Protein AF-0000000079768732 (afdb_homodimer)

Organism: Taenia asiatica (NCBI:txid60517)

Secondary structure (DSSP, 8-state):
--------------------TTTT-HHHHHHHHHHSPPTTT-HHHHSTT-TTSSS---SS--EE-TT--S-HHHHHHHHHHHHHHHHHTTTT-SS--SSS---EEEEEEES----SSGGGGSHHHHHHHHHHHHHHHHHHS----SSS-GGGEEEEEEETTTTEEEEEE-GGGTTTS-HHHHHHHHHHHHHHHHH-HHHHHHHHHHHHHHHHH-----S----/--------------------TTTTSHHHHHHHHHHSPPTTT-HHHHSTTGGGSSS---SS--EE-TT--S-HHHHHHHHHHHHHHHHHTTTT-SS--SSS---EEEEEEES----SSGGGGSHHHHHHHHHHHHHHHHHHS----SSS-GGGEEEEEEETTTTEEEEEE-GGGTTTS-HHHHHHHHHHHHHHHHH-HHHHHHHHHHHHHHHHH-----S----

Solvent-accessible surface area (backbone atoms only — not comparable to full-atom values): 25422 Å² total; per-residue (Å²): 134,84,76,74,77,76,75,77,75,76,72,73,71,75,70,70,64,75,79,70,85,66,71,74,27,33,67,38,33,62,49,51,58,75,65,50,62,37,48,72,84,32,49,66,50,18,40,53,86,57,66,71,49,91,66,75,77,64,92,75,62,40,61,29,33,56,69,59,86,55,53,72,67,57,46,52,50,51,34,50,51,44,52,48,47,43,61,51,41,54,57,85,50,88,59,70,40,55,89,40,42,37,49,34,62,34,38,42,48,41,60,56,78,47,58,39,46,77,86,49,66,40,73,71,43,46,52,52,52,43,47,46,45,43,28,35,48,59,62,70,36,62,68,81,38,80,61,78,35,60,24,27,33,32,40,38,31,37,25,60,76,70,70,47,77,40,75,49,62,22,51,30,36,36,75,67,47,30,70,68,55,49,51,51,49,52,59,66,25,48,66,40,40,72,79,28,68,66,52,14,48,53,51,44,51,53,52,48,52,53,51,67,62,47,77,71,59,65,85,79,60,81,127,136,83,79,76,80,76,74,76,74,77,74,74,75,74,71,71,65,74,80,68,84,63,72,73,26,33,66,37,32,60,49,50,56,76,62,50,62,36,48,73,85,31,49,66,51,20,41,51,87,56,68,71,50,91,67,77,76,64,93,74,62,40,61,29,32,56,70,58,87,56,53,73,68,55,48,52,51,52,35,50,51,43,52,47,46,44,63,51,41,53,57,86,49,89,61,72,42,56,89,40,40,35,49,34,61,33,38,42,48,39,61,56,78,49,58,38,46,78,83,51,65,40,73,71,44,46,52,52,53,43,46,47,47,42,29,33,48,59,62,71,37,62,66,82,40,81,44,86,40,60,24,27,32,32,42,39,32,38,25,62,75,70,69,47,77,39,75,50,64,24,52,30,35,36,74,68,47,30,69,70,55,50,50,51,50,52,60,67,26,49,67,39,41,73,81,26,68,67,52,16,49,53,50,44,54,53,52,49,52,53,51,68,63,47,79,71,59,67,85,80,60,81,128

Foldseek 3Di:
DPPPPPPPPPPPPPCVVVPDPQPPFAVPQVCCLVVQDQCQPRVCQQPDPPVPDPDDDDPHAQERHNPCQDDPVLRVVLRVLLVCLLCPQQVVPDADALLGHRAREHEYEAQARRHSDPVCLDPVNRQVSQVVSQVSSLPVNPDDHPRNDSQRYKYWYAHLVSLDIDIDHGDSPCQLPNPVNLVVLLVVLSVLCVVHPSRSSVSSSVVVSCSNRDSPGPPPPDD/DPPPPPPPPPPPPPCVVVPDPQPPFAVPQVCCLVPQDQCQPGVCQQPDPVVPPPDDDDPHAQERHNPCQDDPVLRVVLRVLLVCLLCPQQVVPDADALLGHRAREHEYEAQARRHSDPVCLDPVNRQVSQVVSQVSSLPVNPDDHPHNDSQRYKYWYAHLVSLDIDIDHGDSPCQLPNPVNLVVLLVVLSVLCVVHPSRSSVSSSVVVSCSNRDSPGPPPPDD

Radius of gyration: 27.42 Å; Cα contacts (8 Å, |Δi|>4): 647; chains: 2; bounding box: 111×58×62 Å

InterPro domains:
  IPR033438 Modulator of levamisole receptor-1 [PF17175] (32-162)

pLDDT: mean 80.17, std 21.56, range [19.81, 98.81]

Structure (mmCIF, N/CA/C/O backbone):
data_AF-0000000079768732-model_v1
#
loop_
_entity.id
_entity.type
_entity.pdbx_description
1 polymer 'Secreted protein'
#
loop_
_atom_site.group_PDB
_atom_site.id
_atom_site.type_symbol
_atom_site.label_atom_id
_atom_site.label_alt_id
_atom_site.label_comp_id
_atom_site.label_asym_id
_atom_site.label_entity_id
_atom_site.label_seq_id
_atom_site.pdbx_PDB_ins_code
_atom_site.Cartn_x
_atom_site.Cartn_y
_atom_site.Cartn_z
_atom_site.occupancy
_atom_site.B_iso_or_equiv
_atom_site.auth_seq_id
_atom_site.auth_comp_id
_atom_site.auth_asym_id
_atom_site.auth_atom_id
_atom_site.pdbx_PDB_model_num
ATOM 1 N N . MET A 1 1 ? 84.062 23.109 -5.609 1 27.59 1 MET A N 1
ATOM 2 C CA . MET A 1 1 ? 83.125 22.172 -6.184 1 27.59 1 MET A CA 1
ATOM 3 C C . MET A 1 1 ? 81.75 22.234 -5.453 1 27.59 1 MET A C 1
ATOM 5 O O . MET A 1 1 ? 81.688 21.938 -4.258 1 27.59 1 MET A O 1
ATOM 9 N N . LEU A 1 2 ? 81 23.203 -5.867 1 34.09 2 LEU A N 1
ATOM 10 C CA . LEU A 1 2 ? 79.688 23.641 -5.402 1 34.09 2 LEU A CA 1
ATOM 11 C C . LEU A 1 2 ? 78.625 22.531 -5.527 1 34.09 2 LEU A C 1
ATOM 13 O O . LEU A 1 2 ? 78.312 22.125 -6.641 1 34.09 2 LEU A O 1
ATOM 17 N N . VAL A 1 3 ? 78.75 21.516 -4.699 1 39.72 3 VAL A N 1
ATOM 18 C CA . VAL A 1 3 ? 77.812 20.406 -4.645 1 39.72 3 VAL A CA 1
ATOM 19 C C . VAL A 1 3 ? 76.438 20.953 -4.422 1 39.72 3 VAL A C 1
ATOM 21 O O . VAL A 1 3 ? 76.125 21.625 -3.418 1 39.72 3 VAL A O 1
ATOM 24 N N . SER A 1 4 ? 75.75 21.391 -5.52 1 36.56 4 SER A N 1
ATOM 25 C CA . SER A 1 4 ? 74.375 21.797 -5.539 1 36.56 4 SER A CA 1
ATOM 26 C C . SER A 1 4 ? 73.5 20.703 -4.953 1 36.56 4 SER A C 1
ATOM 28 O O . SER A 1 4 ? 73.5 19.562 -5.398 1 36.56 4 SER A O 1
ATOM 30 N N . VAL A 1 5 ? 73.25 20.766 -3.664 1 41.5 5 VAL A N 1
ATOM 31 C CA . VAL A 1 5 ? 72.25 19.969 -2.926 1 41.5 5 VAL A CA 1
ATOM 32 C C . VAL A 1 5 ? 70.875 20.125 -3.568 1 41.5 5 VAL A C 1
ATOM 34 O O . VAL A 1 5 ? 70.312 21.203 -3.564 1 41.5 5 VAL A O 1
ATOM 37 N N . LEU A 1 6 ? 70.688 19.484 -4.762 1 36.41 6 LEU A N 1
ATOM 38 C CA . LEU A 1 6 ? 69.375 19.422 -5.309 1 36.41 6 LEU A CA 1
ATOM 39 C C . LEU A 1 6 ? 68.375 18.844 -4.293 1 36.41 6 LEU A C 1
ATOM 41 O O . LEU A 1 6 ? 68.562 17.688 -3.873 1 36.41 6 LEU A O 1
ATOM 45 N N . SER A 1 7 ? 67.875 19.688 -3.438 1 36.31 7 SER A N 1
ATOM 46 C CA . SER A 1 7 ? 66.75 19.359 -2.539 1 36.31 7 SER A CA 1
ATOM 47 C C . SER A 1 7 ? 65.562 18.797 -3.309 1 36.31 7 SER A C 1
ATOM 49 O O . SER A 1 7 ? 65 19.469 -4.184 1 36.31 7 SER A O 1
ATOM 51 N N . LEU A 1 8 ? 65.688 17.453 -3.613 1 35.22 8 LEU A N 1
ATOM 52 C CA . LEU A 1 8 ? 64.5 16.766 -4.113 1 35.22 8 LEU A CA 1
ATOM 53 C C . LEU A 1 8 ? 63.281 17.016 -3.197 1 35.22 8 LEU A C 1
ATOM 55 O O . LEU A 1 8 ? 63.312 16.609 -2.033 1 35.22 8 LEU A O 1
ATOM 59 N N . LEU A 1 9 ? 62.625 18.188 -3.371 1 35.06 9 LEU A N 1
ATOM 60 C CA . LEU A 1 9 ? 61.312 18.391 -2.781 1 35.06 9 LEU A CA 1
ATOM 61 C C . LEU A 1 9 ? 60.375 17.25 -3.123 1 35.06 9 LEU A C 1
ATOM 63 O O . LEU A 1 9 ? 60.031 17.047 -4.289 1 35.06 9 LEU A O 1
ATOM 67 N N . LEU A 1 10 ? 60.562 16.094 -2.436 1 34.38 10 LEU A N 1
ATOM 68 C CA . LEU A 1 10 ? 59.531 15.078 -2.506 1 34.38 10 LEU A CA 1
ATOM 69 C C . LEU A 1 10 ? 58.188 15.656 -2.113 1 34.38 10 LEU A C 1
ATOM 71 O O . LEU A 1 10 ? 57.969 16 -0.948 1 34.38 10 LEU A O 1
ATOM 75 N N . ALA A 1 11 ? 57.594 16.484 -3.027 1 34.53 11 ALA A N 1
ATOM 76 C CA . ALA A 1 11 ? 56.156 16.781 -2.863 1 34.53 11 ALA A CA 1
ATOM 77 C C . ALA A 1 11 ? 55.344 15.516 -2.646 1 34.53 11 ALA A C 1
ATOM 79 O O . ALA A 1 11 ? 55.312 14.641 -3.512 1 34.53 11 ALA A O 1
ATOM 80 N N . SER A 1 12 ? 55.344 15.07 -1.384 1 37.91 12 SER A N 1
ATOM 81 C CA . SER A 1 12 ? 54.344 14.078 -1.029 1 37.91 12 SER A CA 1
ATOM 82 C C . SER A 1 12 ? 52.969 14.492 -1.544 1 37.91 12 SER A C 1
ATOM 84 O O . SER A 1 12 ? 52.375 15.477 -1.079 1 37.91 12 SER A O 1
ATOM 86 N N . ALA A 1 13 ? 52.75 14.312 -2.859 1 34.97 13 ALA A N 1
ATOM 87 C CA . ALA A 1 13 ? 51.344 14.383 -3.314 1 34.97 13 ALA A CA 1
ATOM 88 C C . ALA A 1 13 ? 50.438 13.586 -2.396 1 34.97 13 ALA A C 1
ATOM 90 O O . ALA A 1 13 ? 50.5 12.359 -2.354 1 34.97 13 ALA A O 1
ATOM 91 N N . CYS A 1 14 ? 50.156 14.188 -1.183 1 36.28 14 CYS A N 1
ATOM 92 C CA . CYS A 1 14 ? 48.969 13.734 -0.464 1 36.28 14 CYS A CA 1
ATOM 93 C C . CYS A 1 14 ? 47.781 13.516 -1.419 1 36.28 14 CYS A C 1
ATOM 95 O O . CYS A 1 14 ? 47.219 14.477 -1.941 1 36.28 14 CYS A O 1
ATOM 97 N N . LEU A 1 15 ? 48 12.523 -2.314 1 33.84 15 LEU A N 1
ATOM 98 C CA . LEU A 1 15 ? 46.781 12.07 -2.951 1 33.84 15 LEU A CA 1
ATOM 99 C C . LEU A 1 15 ? 45.656 11.875 -1.919 1 33.84 15 LEU A C 1
ATOM 101 O O . LEU A 1 15 ? 45.625 10.859 -1.221 1 33.84 15 LEU A O 1
ATOM 105 N N . LEU A 1 16 ? 45.25 12.977 -1.188 1 37.41 16 LEU A N 1
ATOM 106 C CA . LEU A 1 16 ? 43.906 12.922 -0.635 1 37.41 16 LEU A CA 1
ATOM 107 C C . LEU A 1 16 ? 42.938 12.297 -1.632 1 37.41 16 LEU A C 1
ATOM 109 O O . LEU A 1 16 ? 42.594 12.914 -2.645 1 37.41 16 LEU A O 1
ATOM 113 N N . THR A 1 17 ? 43.188 11.016 -1.91 1 37.94 17 THR A N 1
ATOM 114 C CA . THR A 1 17 ? 42.062 10.367 -2.559 1 37.94 17 THR A CA 1
ATOM 115 C C . THR A 1 17 ? 40.75 10.711 -1.828 1 37.94 17 THR A C 1
ATOM 117 O O . THR A 1 17 ? 40.625 10.469 -0.625 1 37.94 17 THR A O 1
ATOM 120 N N . PRO A 1 18 ? 40.125 11.82 -2.205 1 34.75 18 PRO A N 1
ATOM 121 C CA . PRO A 1 18 ? 38.75 11.945 -1.689 1 34.75 18 PRO A CA 1
ATOM 122 C C . PRO A 1 18 ? 38 10.617 -1.688 1 34.75 18 PRO A C 1
ATOM 124 O O . PRO A 1 18 ? 37.75 10.031 -2.75 1 34.75 18 PRO A O 1
ATOM 127 N N . VAL A 1 19 ? 38.344 9.578 -0.921 1 37.03 19 VAL A N 1
ATOM 128 C CA . VAL A 1 19 ? 37.406 8.508 -0.573 1 37.03 19 VAL A CA 1
ATOM 129 C C . VAL A 1 19 ? 36 9.055 -0.546 1 37.03 19 VAL A C 1
ATOM 131 O O . VAL A 1 19 ? 35.688 9.938 0.256 1 37.03 19 VAL A O 1
ATOM 134 N N . SER A 1 20 ? 35.312 9.164 -1.633 1 32.78 20 SER A N 1
ATOM 135 C CA . SER A 1 20 ? 34.031 9.648 -2.113 1 32.78 20 SER A CA 1
ATOM 136 C C . SER A 1 20 ? 32.875 9.227 -1.18 1 32.78 20 SER A C 1
ATOM 138 O O . SER A 1 20 ? 32.812 8.062 -0.786 1 32.78 20 SER A O 1
ATOM 140 N N . GLU A 1 21 ? 32.219 10.031 -0.361 1 32.09 21 GLU A N 1
ATOM 141 C CA . GLU A 1 21 ? 30.938 10.133 0.347 1 32.09 21 GLU A CA 1
ATOM 142 C C . GLU A 1 21 ? 29.812 9.477 -0.447 1 32.09 21 GLU A C 1
ATOM 144 O O . GLU A 1 21 ? 28.656 9.531 -0.045 1 32.09 21 GLU A O 1
ATOM 149 N N . ALA A 1 22 ? 30.047 9.047 -1.687 1 29.91 22 ALA A N 1
ATOM 150 C CA . ALA A 1 22 ? 28.984 8.609 -2.588 1 29.91 22 ALA A CA 1
ATOM 151 C C . ALA A 1 22 ? 28.297 7.348 -2.064 1 29.91 22 ALA A C 1
ATOM 153 O O . ALA A 1 22 ? 27.25 6.953 -2.564 1 29.91 22 ALA A O 1
ATOM 154 N N . TYR A 1 23 ? 28.984 6.402 -1.414 1 30.8 23 TYR A N 1
ATOM 155 C CA . TYR A 1 23 ? 28.594 5 -1.301 1 30.8 23 TYR A CA 1
ATOM 156 C C . TYR A 1 23 ? 27.266 4.855 -0.566 1 30.8 23 TYR A C 1
ATOM 158 O O . TYR A 1 23 ? 26.562 3.867 -0.75 1 30.8 23 TYR A O 1
ATOM 166 N N . GLN A 1 24 ? 27 5.551 0.597 1 35.59 24 GLN A N 1
ATOM 167 C CA . GLN A 1 24 ? 26.219 5.023 1.715 1 35.59 24 GLN A CA 1
ATOM 168 C C . GLN A 1 24 ? 24.719 5.168 1.46 1 35.59 24 GLN A C 1
ATOM 170 O O . GLN A 1 24 ? 23.906 4.938 2.357 1 35.59 24 GLN A O 1
ATOM 175 N N . TYR A 1 25 ? 24.203 5.863 0.481 1 37.94 25 TYR A N 1
ATOM 176 C CA . TYR A 1 25 ? 22.891 6.453 0.729 1 37.94 25 TYR A CA 1
ATOM 177 C C . TYR A 1 25 ? 21.781 5.457 0.433 1 37.94 25 TYR A C 1
ATOM 179 O O . TYR A 1 25 ? 20.609 5.703 0.753 1 37.94 25 TYR A O 1
ATOM 187 N N . SER A 1 26 ? 21.875 4.516 -0.559 1 47.34 26 SER A N 1
ATOM 188 C CA . SER A 1 26 ? 20.625 4.023 -1.122 1 47.34 26 SER A CA 1
ATOM 189 C C . SER A 1 26 ? 19.844 3.209 -0.096 1 47.34 26 SER A C 1
ATOM 191 O O . SER A 1 26 ? 18.609 3.201 -0.114 1 47.34 26 SER A O 1
ATOM 193 N N . ASN A 1 27 ? 20.344 2.494 0.845 1 62.12 27 ASN A N 1
ATOM 194 C CA . ASN A 1 27 ? 19.703 1.772 1.937 1 62.12 27 ASN A CA 1
ATOM 195 C C . ASN A 1 27 ? 19 2.723 2.896 1 62.12 27 ASN A C 1
ATOM 197 O O . ASN A 1 27 ? 18.109 2.311 3.641 1 62.12 27 ASN A O 1
ATOM 201 N N . ASN A 1 28 ? 19.141 3.963 2.455 1 80.75 28 ASN A N 1
ATOM 202 C CA . ASN A 1 28 ? 18.672 4.953 3.412 1 80.75 28 ASN A CA 1
ATOM 203 C C . ASN A 1 28 ? 17.156 5.18 3.281 1 80.75 28 ASN A C 1
ATOM 205 O O . ASN A 1 28 ? 16.453 5.277 4.285 1 80.75 28 ASN A O 1
ATOM 209 N N . PHE A 1 29 ? 16.625 5.074 2.023 1 89 29 PHE A N 1
ATOM 210 C CA . PHE A 1 29 ? 15.211 5.34 1.836 1 89 29 PHE A CA 1
ATOM 211 C C . PHE A 1 29 ? 14.367 4.176 2.344 1 89 29 PHE A C 1
ATOM 213 O O . PHE A 1 29 ? 13.352 4.379 3.018 1 89 29 PHE A O 1
ATOM 220 N N . ILE A 1 30 ? 14.805 2.936 2.025 1 88.56 30 ILE A N 1
ATOM 221 C CA . ILE A 1 30 ? 14.07 1.759 2.471 1 88.56 30 ILE A CA 1
ATOM 222 C C . ILE A 1 30 ? 14.031 1.72 3.996 1 88.56 30 ILE A C 1
ATOM 224 O O . ILE A 1 30 ? 12.992 1.43 4.594 1 88.56 30 ILE A O 1
ATOM 228 N N . ASN A 1 31 ? 15.188 2.004 4.562 1 89.38 31 ASN A N 1
ATOM 229 C CA . ASN A 1 31 ? 15.234 2.072 6.02 1 89.38 31 ASN A CA 1
ATOM 230 C C . ASN A 1 31 ? 14.312 3.162 6.562 1 89.38 31 ASN A C 1
ATOM 232 O O . ASN A 1 31 ? 13.617 2.955 7.555 1 89.38 31 ASN A O 1
ATOM 236 N N . GLN A 1 32 ? 14.305 4.367 5.898 1 93.94 32 GLN A N 1
ATOM 237 C CA . GLN A 1 32 ? 13.422 5.457 6.309 1 93.94 32 GLN A CA 1
ATOM 238 C C . GLN A 1 32 ? 11.961 5.02 6.293 1 93.94 32 GLN A C 1
ATOM 240 O O . GLN A 1 32 ? 11.227 5.266 7.254 1 93.94 32 GLN A O 1
ATOM 245 N N . VAL A 1 33 ? 11.539 4.352 5.219 1 95.19 33 VAL A N 1
ATOM 246 C CA . VAL A 1 33 ? 10.148 3.949 5.02 1 95.19 33 VAL A CA 1
ATOM 247 C C . VAL A 1 33 ? 9.766 2.891 6.051 1 95.19 33 VAL A C 1
ATOM 249 O O . VAL A 1 33 ? 8.727 3.006 6.711 1 95.19 33 VAL A O 1
ATOM 252 N N . THR A 1 34 ? 10.625 1.883 6.301 1 93.44 34 THR A N 1
ATOM 253 C CA . THR A 1 34 ? 10.242 0.722 7.098 1 93.44 34 THR A CA 1
ATOM 254 C C . THR A 1 34 ? 10.398 1.01 8.586 1 93.44 34 THR A C 1
ATOM 256 O O . THR A 1 34 ? 9.867 0.285 9.43 1 93.44 34 THR A O 1
ATOM 259 N N . THR A 1 35 ? 11.164 2.113 8.922 1 94.56 35 THR A N 1
ATOM 260 C CA . THR A 1 35 ? 11.336 2.428 10.336 1 94.56 35 THR A CA 1
ATOM 261 C C . THR A 1 35 ? 10.492 3.637 10.727 1 94.56 35 THR A C 1
ATOM 263 O O . THR A 1 35 ? 10.508 4.062 11.883 1 94.56 35 THR A O 1
ATOM 266 N N . TYR A 1 36 ? 9.766 4.219 9.766 1 97.12 36 TYR A N 1
ATOM 267 C CA . TYR A 1 36 ? 8.836 5.285 10.125 1 97.12 36 TYR A CA 1
ATOM 268 C C . TYR A 1 36 ? 7.832 4.805 11.172 1 97.12 36 TYR A C 1
ATOM 270 O O . TYR A 1 36 ? 7.316 3.689 11.07 1 97.12 36 TYR A O 1
ATOM 278 N N . PRO A 1 37 ? 7.531 5.648 12.172 1 97.12 37 PRO A N 1
ATOM 279 C CA . PRO A 1 37 ? 6.684 5.16 13.258 1 97.12 37 PRO A CA 1
ATOM 280 C C . PRO A 1 37 ? 5.273 4.805 12.797 1 97.12 37 PRO A C 1
ATOM 282 O O . PRO A 1 37 ? 4.699 5.504 11.961 1 97.12 37 PRO A O 1
ATOM 285 N N . ASN A 1 38 ? 4.816 3.625 13.25 1 96.12 38 ASN A N 1
ATOM 286 C CA . ASN A 1 38 ? 3.406 3.285 13.078 1 96.12 38 ASN A CA 1
ATOM 287 C C . ASN A 1 38 ? 2.518 4.074 14.039 1 96.12 38 ASN A C 1
ATOM 289 O O . ASN A 1 38 ? 2.658 3.961 15.258 1 96.12 38 ASN A O 1
ATOM 293 N N . ILE A 1 39 ? 1.64 4.832 13.547 1 96.12 39 ILE A N 1
ATOM 294 C CA . ILE A 1 39 ? 0.859 5.801 14.305 1 96.12 39 ILE A CA 1
ATOM 295 C C . ILE A 1 39 ? -0.068 5.066 15.273 1 96.12 39 ILE A C 1
ATOM 297 O O . ILE A 1 39 ? -0.539 5.648 16.25 1 96.12 39 ILE A O 1
ATOM 301 N N . VAL A 1 40 ? -0.373 3.77 15.023 1 93.88 40 VAL A N 1
ATOM 302 C CA . VAL A 1 40 ? -1.281 2.984 15.852 1 93.88 40 VAL A CA 1
ATOM 303 C C . VAL A 1 40 ? -0.495 2.277 16.953 1 93.88 40 VAL A C 1
ATOM 305 O O . VAL A 1 40 ? -0.879 2.32 18.125 1 93.88 40 VAL A O 1
ATOM 308 N N . THR A 1 41 ? 0.702 1.771 16.672 1 93.81 41 THR A N 1
ATOM 309 C CA . THR A 1 41 ? 1.391 0.899 17.625 1 93.81 41 THR A CA 1
ATOM 310 C C . THR A 1 41 ? 2.576 1.62 18.25 1 93.81 41 THR A C 1
ATOM 312 O O . THR A 1 41 ? 3.09 1.189 19.297 1 93.81 41 THR A O 1
ATOM 315 N N . ALA A 1 42 ? 3.047 2.678 17.656 1 94 42 ALA A N 1
ATOM 316 C CA . ALA A 1 42 ? 4.215 3.402 18.156 1 94 42 ALA A CA 1
ATOM 317 C C . ALA A 1 42 ? 3.932 4.898 18.25 1 94 42 ALA A C 1
ATOM 319 O O . ALA A 1 42 ? 4.711 5.719 17.766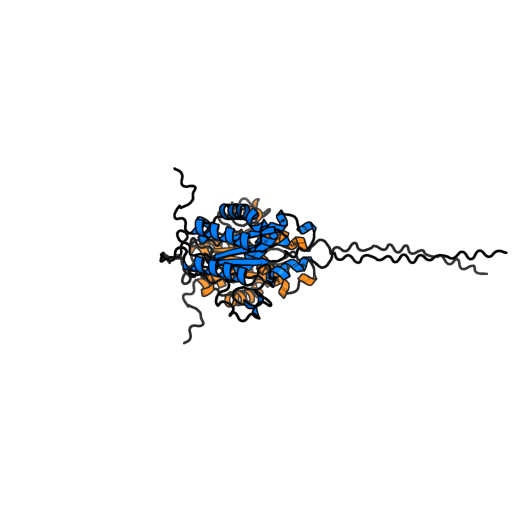 1 94 42 ALA A O 1
ATOM 320 N N . LYS A 1 43 ? 2.879 5.281 18.922 1 91.12 43 LYS A N 1
ATOM 321 C CA . LYS A 1 43 ? 2.408 6.656 19.031 1 91.12 43 LYS A CA 1
ATOM 322 C C . LYS A 1 43 ? 3.479 7.555 19.656 1 91.12 43 LYS A C 1
ATOM 324 O O . LYS A 1 43 ? 3.639 8.711 19.25 1 91.12 43 LYS A O 1
ATOM 329 N N . ASN A 1 44 ? 4.199 7.012 20.547 1 90.38 44 ASN A N 1
ATOM 330 C CA . ASN A 1 44 ? 5.199 7.801 21.266 1 90.38 44 ASN A CA 1
ATOM 331 C C . ASN A 1 44 ? 6.316 8.266 20.328 1 90.38 44 ASN A C 1
ATOM 333 O O . ASN A 1 44 ? 6.941 9.297 20.562 1 90.38 44 ASN A O 1
ATOM 337 N N . ARG A 1 45 ? 6.543 7.5 19.297 1 93.88 45 ARG A N 1
ATOM 338 C CA . ARG A 1 45 ? 7.598 7.848 18.344 1 93.88 45 ARG A CA 1
ATOM 339 C C . ARG A 1 45 ? 7.113 8.883 17.344 1 93.88 45 ARG A C 1
ATOM 341 O O . ARG A 1 45 ? 7.914 9.484 16.609 1 93.88 45 ARG A O 1
ATOM 348 N N . CYS A 1 46 ? 5.824 9.055 17.234 1 94.88 46 CYS A N 1
ATOM 349 C CA . CYS A 1 46 ? 5.246 10.039 16.328 1 94.88 46 CYS A CA 1
ATOM 350 C C . CYS A 1 46 ? 5.352 11.445 16.906 1 94.88 46 CYS A C 1
ATOM 352 O O . CYS A 1 46 ? 5.238 12.43 16.188 1 94.88 46 CYS A O 1
ATOM 354 N N . LEU A 1 47 ? 5.559 11.555 18.125 1 88.06 47 LEU A N 1
ATOM 355 C CA . LEU A 1 47 ? 5.738 12.805 18.859 1 88.06 47 LEU A CA 1
ATOM 356 C C . LEU A 1 47 ? 6.945 12.719 19.797 1 88.06 47 LEU A C 1
ATOM 358 O O . LEU A 1 47 ? 6.809 12.859 21.016 1 88.06 47 LEU A O 1
ATOM 362 N N . PRO A 1 48 ? 8.141 12.484 19.062 1 75.62 48 PRO A N 1
ATOM 363 C CA . PRO A 1 48 ? 9.273 12.312 19.969 1 75.62 48 PRO A CA 1
ATOM 364 C C . PRO A 1 48 ? 9.562 13.57 20.781 1 75.62 48 PRO A C 1
ATOM 366 O O . PRO A 1 48 ? 9.438 14.688 20.281 1 75.62 48 PRO A O 1
ATOM 369 N N . GLY A 1 49 ? 10.078 13.414 22.078 1 71.38 49 GLY A N 1
ATOM 370 C CA . GLY A 1 49 ? 10.508 14.508 22.953 1 71.38 49 GLY A CA 1
ATOM 371 C C . GLY A 1 49 ? 9.352 15.344 23.469 1 71.38 49 GLY A C 1
ATOM 372 O O . GLY A 1 49 ? 9.547 16.219 24.312 1 71.38 49 GLY A O 1
ATOM 373 N N . ARG A 1 50 ? 8.25 15.312 22.734 1 66.5 50 ARG A N 1
ATOM 374 C CA . ARG A 1 50 ? 7.117 16.125 23.156 1 66.5 50 ARG A CA 1
ATOM 375 C C . ARG A 1 50 ? 6.363 15.477 24.297 1 66.5 50 ARG A C 1
ATOM 377 O O . ARG A 1 50 ? 5.406 16.047 24.828 1 66.5 50 ARG A O 1
ATOM 384 N N . SER A 1 51 ? 6.703 14.133 24.531 1 57.78 51 SER A N 1
ATOM 385 C CA . SER A 1 51 ? 6.012 13.461 25.625 1 57.78 51 SER A CA 1
ATOM 386 C C . SER A 1 51 ? 6.246 14.18 26.953 1 57.78 51 SER A C 1
ATOM 388 O O . SER A 1 51 ? 5.543 13.93 27.938 1 57.78 51 SER A O 1
ATOM 390 N N . GLY A 1 52 ? 7.309 14.891 27.031 1 48.62 52 GLY A N 1
ATOM 391 C CA . GLY A 1 52 ? 7.508 15.508 28.344 1 48.62 52 GLY A CA 1
ATOM 392 C C . GLY A 1 52 ? 6.402 16.484 28.719 1 48.62 52 GLY A C 1
ATOM 393 O O . GLY A 1 52 ? 6.426 17.062 29.797 1 48.62 52 GLY A O 1
ATOM 394 N N . GLY A 1 53 ? 5.926 17.219 27.797 1 48.06 53 GLY A N 1
ATOM 395 C CA . GLY A 1 53 ? 4.965 18.125 28.406 1 48.06 53 GLY A CA 1
ATOM 396 C C . GLY A 1 53 ? 3.791 17.406 29.047 1 48.06 53 GLY A C 1
ATOM 397 O O . GLY A 1 53 ? 3.58 16.219 28.797 1 48.06 53 GLY A O 1
ATOM 398 N N . SER A 1 54 ? 3.377 17.844 30.188 1 47.94 54 SER A N 1
ATOM 399 C CA . SER A 1 54 ? 2.311 17.406 31.078 1 47.94 54 SER A CA 1
ATOM 400 C C . SER A 1 54 ? 1.149 16.797 30.297 1 47.94 54 SER A C 1
ATOM 402 O O . SER A 1 54 ? 0.221 16.25 30.891 1 47.94 54 SER A O 1
ATOM 404 N N . GLY A 1 55 ? 0.979 17 28.984 1 54.06 55 GLY A N 1
ATOM 405 C CA . GLY A 1 55 ? -0.341 16.688 28.453 1 54.06 55 GLY A CA 1
ATOM 406 C C . GLY A 1 55 ? -0.422 15.297 27.844 1 54.06 55 GLY A C 1
ATOM 407 O O . GLY A 1 55 ? 0.597 14.727 27.453 1 54.06 55 GLY A O 1
ATOM 408 N N . ALA A 1 56 ? -1.282 14.422 28.328 1 59.84 56 ALA A N 1
ATOM 409 C CA . ALA A 1 56 ? -1.68 13.062 27.969 1 59.84 56 ALA A CA 1
ATOM 410 C C . ALA A 1 56 ? -1.771 12.883 26.469 1 59.84 56 ALA A C 1
ATOM 412 O O . ALA A 1 56 ? -2.277 13.758 25.75 1 59.84 56 ALA A O 1
ATOM 413 N N . THR A 1 57 ? -0.803 12.109 25.859 1 71.19 57 THR A N 1
ATOM 414 C CA . THR A 1 57 ? -0.998 11.695 24.469 1 71.19 57 THR A CA 1
ATOM 415 C C . THR A 1 57 ? -2.447 11.281 24.234 1 71.19 57 THR A C 1
ATOM 417 O O . THR A 1 57 ? -3.018 10.516 25 1 71.19 57 THR A O 1
ATOM 420 N N . PRO A 1 58 ? -2.975 11.977 23.25 1 80.62 58 PRO A N 1
ATOM 421 C CA . PRO A 1 58 ? -4.359 11.586 22.969 1 80.62 58 PRO A CA 1
ATOM 422 C C . PRO A 1 58 ? -4.504 10.086 22.719 1 80.62 58 PRO A C 1
ATOM 424 O O . PRO A 1 58 ? -3.539 9.43 22.312 1 80.62 58 PRO A O 1
ATOM 427 N N . GLN A 1 59 ? -5.66 9.641 23.094 1 82 59 GLN A N 1
ATOM 428 C CA . GLN A 1 59 ? -5.953 8.227 22.891 1 82 59 GLN A CA 1
ATOM 429 C C . GLN A 1 59 ? -5.797 7.836 21.422 1 82 59 GLN A C 1
ATOM 431 O O . GLN A 1 59 ? -5.258 6.773 21.109 1 82 59 GLN A O 1
ATOM 436 N N . THR A 1 60 ? -6.262 8.719 20.516 1 92.12 60 THR A N 1
ATOM 437 C CA . THR A 1 60 ? -6.133 8.477 19.094 1 92.12 60 THR A CA 1
ATOM 438 C C . THR A 1 60 ? -5.305 9.57 18.422 1 92.12 60 THR A C 1
ATOM 440 O O . THR A 1 60 ? -5.629 10.758 18.531 1 92.12 60 THR A O 1
ATOM 443 N N . LEU A 1 61 ? -4.246 9.148 17.875 1 94.88 61 LEU A N 1
ATOM 444 C CA . LEU A 1 61 ? -3.371 10.062 17.156 1 94.88 61 LEU A CA 1
ATOM 445 C C . LEU A 1 61 ? -3.498 9.852 15.648 1 94.88 61 LEU A C 1
ATOM 447 O O . LEU A 1 61 ? -3.471 8.719 15.172 1 94.88 61 LEU A O 1
ATOM 451 N N . LEU A 1 62 ? -3.727 10.977 14.953 1 97.62 62 LEU A N 1
ATOM 452 C CA . LEU A 1 62 ? -3.906 10.891 13.508 1 97.62 62 LEU A CA 1
ATOM 453 C C . LEU A 1 62 ? -2.879 11.75 12.781 1 97.62 62 LEU A C 1
ATOM 455 O O . LEU A 1 62 ? -2.93 11.883 11.555 1 97.62 62 LEU A O 1
ATOM 459 N N . VAL A 1 63 ? -1.957 12.367 13.516 1 97.88 63 VAL A N 1
ATOM 460 C CA . VAL A 1 63 ? -0.831 13.094 12.938 1 97.88 63 VAL A CA 1
ATOM 461 C C . VAL A 1 63 ? 0.48 12.531 13.484 1 97.88 63 VAL A C 1
ATOM 463 O O . VAL A 1 63 ? 0.707 12.523 14.695 1 97.88 63 VAL A O 1
ATOM 466 N N . CYS A 1 64 ? 1.285 11.992 12.641 1 97.88 64 CYS A N 1
ATOM 467 C CA . CYS A 1 64 ? 2.607 11.5 13.016 1 97.88 64 CYS A CA 1
ATOM 468 C C . CYS A 1 64 ? 3.699 12.445 12.523 1 97.88 64 CYS A C 1
ATOM 470 O O . CYS A 1 64 ? 3.859 12.633 11.312 1 97.88 64 CYS A O 1
ATOM 472 N N . ASP A 1 65 ? 4.438 13.023 13.43 1 97.19 65 ASP A N 1
ATOM 473 C CA . ASP A 1 65 ? 5.449 14.031 13.133 1 97.19 65 ASP A CA 1
ATOM 474 C C . ASP A 1 65 ? 6.734 13.773 13.922 1 97.19 65 ASP A C 1
ATOM 476 O O . ASP A 1 65 ? 7.094 14.555 14.797 1 97.19 65 ASP A O 1
ATOM 480 N N . PRO A 1 66 ? 7.543 12.742 13.531 1 96.56 66 PRO A N 1
ATOM 481 C CA . PRO A 1 66 ? 8.734 12.383 14.297 1 96.56 66 PRO A CA 1
ATOM 482 C C . PRO A 1 66 ? 9.836 13.438 14.203 1 96.56 66 PRO A C 1
ATOM 484 O O . PRO A 1 66 ? 10.766 13.438 15.016 1 96.56 66 PRO A O 1
ATOM 487 N N . HIS A 1 67 ? 9.781 14.352 13.25 1 95.75 67 HIS A N 1
ATOM 488 C CA . HIS A 1 67 ? 10.852 15.328 13.047 1 95.75 67 HIS A CA 1
ATOM 489 C C . HIS A 1 67 ? 10.461 16.688 13.602 1 95.75 67 HIS A C 1
ATOM 491 O O . HIS A 1 67 ? 11.164 17.688 13.375 1 95.75 67 HIS A O 1
ATOM 497 N N . GLU A 1 68 ? 9.281 16.797 14.211 1 94.44 68 GLU A N 1
ATOM 498 C CA . GLU A 1 68 ? 8.828 17.969 14.938 1 94.44 68 GLU A CA 1
ATOM 499 C C . GLU A 1 68 ? 8.75 19.188 14.016 1 94.44 68 GLU A C 1
ATOM 501 O O . GLU A 1 68 ? 9.258 20.266 14.352 1 94.44 68 GLU A O 1
ATOM 506 N N . LEU A 1 69 ? 8.188 19 12.883 1 97.12 69 LEU A N 1
ATOM 507 C CA . LEU A 1 69 ? 7.945 20.078 11.93 1 97.12 69 LEU A CA 1
ATOM 508 C C . LEU A 1 69 ? 6.855 21.016 12.43 1 97.12 69 LEU A C 1
ATOM 510 O O . LEU A 1 69 ? 6.77 22.172 11.992 1 97.12 69 LEU A O 1
ATOM 514 N N . LEU A 1 70 ? 5.977 20.562 13.32 1 96.88 70 LEU A N 1
ATOM 515 C CA . LEU A 1 70 ? 4.895 21.328 13.945 1 96.88 70 LEU A CA 1
ATOM 516 C C . LEU A 1 70 ? 5.172 21.547 15.43 1 96.88 70 LEU A C 1
ATOM 518 O O . LEU A 1 70 ? 5.816 20.719 16.078 1 96.88 70 LEU A O 1
ATOM 522 N N . SER A 1 71 ? 4.633 22.672 15.906 1 93.62 71 SER A N 1
ATOM 523 C CA . SER A 1 71 ? 4.574 22.812 17.359 1 93.62 71 SER A CA 1
ATOM 524 C C . SER A 1 71 ? 3.549 21.859 17.969 1 93.62 71 SER A C 1
ATOM 526 O O . SER A 1 71 ? 2.707 21.312 17.25 1 93.62 71 SER A O 1
ATOM 528 N N . VAL A 1 72 ? 3.646 21.641 19.281 1 91.12 72 VAL A N 1
ATOM 529 C CA . VAL A 1 72 ? 2.697 20.781 19.969 1 91.12 72 VAL A CA 1
ATOM 530 C C . VAL A 1 72 ? 1.275 21.297 19.766 1 91.12 72 VAL A C 1
ATOM 532 O O . VAL A 1 72 ? 0.364 20.516 19.469 1 91.12 72 VAL A O 1
ATOM 535 N N . ASP A 1 73 ? 1.081 22.625 19.859 1 93.5 73 ASP A N 1
ATOM 536 C CA . ASP A 1 73 ? -0.24 23.219 19.688 1 93.5 73 ASP A CA 1
ATOM 537 C C . ASP A 1 73 ? -0.771 23 18.281 1 93.5 73 ASP A C 1
ATOM 539 O O . ASP A 1 73 ? -1.952 22.703 18.078 1 93.5 73 ASP A O 1
ATOM 543 N N . GLN A 1 74 ? 0.094 23.219 17.297 1 96.06 74 GLN A N 1
ATOM 544 C CA . GLN A 1 74 ? -0.297 23.016 15.898 1 96.06 74 GLN A CA 1
ATOM 545 C C . GLN A 1 74 ? -0.715 21.562 15.656 1 96.06 74 GLN A C 1
ATOM 547 O O . GLN A 1 74 ? -1.741 21.297 15.023 1 96.06 74 GLN A O 1
ATOM 552 N N . LEU A 1 75 ? 0.062 20.641 16.156 1 95.69 75 LEU A N 1
ATOM 553 C CA . LEU A 1 75 ? -0.221 19.219 15.969 1 95.69 75 LEU A CA 1
ATOM 554 C C . LEU A 1 75 ? -1.542 18.844 16.625 1 95.69 75 LEU A C 1
ATOM 556 O O . LEU A 1 75 ? -2.361 18.141 16.031 1 95.69 75 LEU A O 1
ATOM 560 N N . MET A 1 76 ? -1.774 19.281 17.844 1 93.75 76 MET A N 1
ATOM 561 C CA . MET A 1 76 ? -3.002 18.953 18.562 1 93.75 76 MET A CA 1
ATOM 562 C C . MET A 1 76 ? -4.215 19.594 17.875 1 93.75 76 MET A C 1
ATOM 564 O O . MET A 1 76 ? -5.301 19.016 17.875 1 93.75 76 MET A O 1
ATOM 568 N N . SER A 1 77 ? -3.994 20.7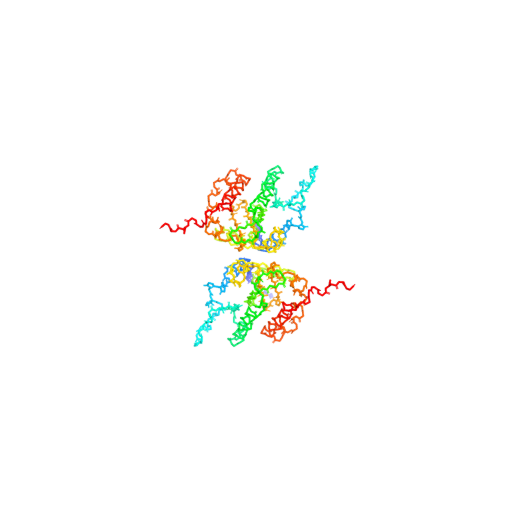81 17.344 1 96.38 77 SER A N 1
ATOM 569 C CA . SER A 1 77 ? -5.07 21.438 16.609 1 96.38 77 SER A CA 1
ATOM 570 C C . SER A 1 77 ? -5.473 20.609 15.383 1 96.38 77 SER A C 1
ATOM 572 O O . SER A 1 77 ? -6.66 20.375 15.156 1 96.38 77 SER A O 1
ATOM 574 N N . LEU A 1 78 ? -4.504 20.156 14.594 1 97.75 78 LEU A N 1
ATOM 575 C CA . LEU A 1 78 ? -4.777 19.312 13.438 1 97.75 78 LEU A CA 1
ATOM 576 C C . LEU A 1 78 ? -5.426 18 13.859 1 97.75 78 LEU A C 1
ATOM 578 O O . LEU A 1 78 ? -6.367 17.531 13.211 1 97.75 78 LEU A O 1
ATOM 582 N N . ASN A 1 79 ? -4.898 17.406 14.922 1 96.81 79 ASN A N 1
ATOM 583 C CA . ASN A 1 79 ? -5.457 16.141 15.406 1 96.81 79 ASN A CA 1
ATOM 584 C C . ASN A 1 79 ? -6.93 16.297 15.789 1 96.81 79 ASN A C 1
ATOM 586 O O . ASN A 1 79 ? -7.742 15.422 15.477 1 96.81 79 ASN A O 1
ATOM 590 N N . ARG A 1 80 ? -7.215 17.391 16.469 1 96.62 80 ARG A N 1
ATOM 591 C CA . ARG A 1 80 ? -8.602 17.656 16.844 1 96.62 80 ARG A CA 1
ATOM 592 C C . ARG A 1 80 ? -9.484 17.797 15.602 1 96.62 80 ARG A C 1
ATOM 594 O O . ARG A 1 80 ? -10.586 17.25 15.562 1 96.62 80 ARG A O 1
ATOM 601 N N . GLN A 1 81 ? -9.031 18.516 14.633 1 97.38 81 GLN A N 1
ATOM 602 C CA . GLN A 1 81 ? -9.789 18.656 13.398 1 97.38 81 GLN A CA 1
ATOM 603 C C . GLN A 1 81 ? -10.039 17.312 12.734 1 97.38 81 GLN A C 1
ATOM 605 O O . GLN A 1 81 ? -11.148 17.031 12.266 1 97.38 81 GLN A O 1
ATOM 610 N N . LEU A 1 82 ? -9.055 16.484 12.695 1 97.88 82 LEU A N 1
ATOM 611 C CA . LEU A 1 82 ? -9.164 15.172 12.086 1 97.88 82 LEU A CA 1
ATOM 612 C C . LEU A 1 82 ? -10.164 14.305 12.844 1 97.88 82 LEU A C 1
ATOM 614 O O . LEU A 1 82 ? -10.969 13.602 12.227 1 97.88 82 LEU A O 1
ATOM 618 N N . MET A 1 83 ? -10.117 14.406 14.156 1 96.25 83 MET A N 1
ATOM 619 C CA . MET A 1 83 ? -11.055 13.648 14.977 1 96.25 83 MET A CA 1
ATOM 620 C C . MET A 1 83 ? -12.484 14.141 14.766 1 96.25 83 MET A C 1
ATOM 622 O O . MET A 1 83 ? -13.422 13.344 14.727 1 96.25 83 MET A O 1
ATOM 626 N N . GLU A 1 84 ? -12.625 15.406 14.625 1 96 84 GLU A N 1
ATOM 627 C CA . GLU A 1 84 ? -13.945 15.977 14.352 1 96 84 GLU A CA 1
ATOM 628 C C . GLU A 1 84 ? -14.469 15.523 12.992 1 96 84 GLU A C 1
ATOM 630 O O . GLU A 1 84 ? -15.641 15.172 12.859 1 96 84 GLU A O 1
ATOM 635 N N . MET A 1 85 ? -13.641 15.578 12.016 1 95.38 85 MET A N 1
ATOM 636 C CA . MET A 1 85 ? -14.039 15.109 10.688 1 95.38 85 MET A CA 1
ATOM 637 C C . MET A 1 85 ? -14.461 13.648 10.734 1 95.38 85 MET A C 1
ATOM 639 O O . MET A 1 85 ? -15.477 13.273 10.148 1 95.38 85 MET A O 1
ATOM 643 N N . LYS A 1 86 ? -13.742 12.844 11.43 1 93.06 86 LYS A N 1
ATOM 644 C CA . LYS A 1 86 ? -14.055 11.422 11.578 1 93.06 86 LYS A CA 1
ATOM 645 C C . LYS A 1 86 ? -15.414 11.227 12.242 1 93.06 86 LYS A C 1
ATOM 647 O O . LYS A 1 86 ? -16.188 10.352 11.844 1 93.06 86 LYS A O 1
ATOM 652 N N . ALA A 1 87 ? -15.703 12.047 13.172 1 92.12 87 ALA A N 1
ATOM 653 C CA . ALA A 1 87 ? -16.938 11.922 13.953 1 92.12 87 ALA A CA 1
ATOM 654 C C . ALA A 1 87 ? -18.125 12.477 13.188 1 92.12 87 ALA A C 1
ATOM 656 O O . ALA A 1 87 ? -19.25 12 13.336 1 92.12 87 ALA A O 1
ATOM 657 N N . GLN A 1 88 ? -17.859 13.414 12.289 1 92.12 88 GLN A N 1
ATOM 658 C CA . GLN A 1 88 ? -18.984 14.195 11.766 1 92.12 88 GLN A CA 1
ATOM 659 C C . GLN A 1 88 ? -19.328 13.773 10.336 1 92.12 88 GLN A C 1
ATOM 661 O O . GLN A 1 88 ? -20.5 13.711 9.969 1 92.12 88 GLN A O 1
ATOM 666 N N . ILE A 1 89 ? -18.391 13.531 9.523 1 89.81 89 ILE A N 1
ATOM 667 C CA . ILE A 1 89 ? -18.656 13.281 8.109 1 89.81 89 ILE A CA 1
ATOM 668 C C . ILE A 1 89 ? -19.547 12.055 7.965 1 89.81 89 ILE A C 1
ATOM 670 O O . ILE A 1 89 ? -19.172 10.953 8.383 1 89.81 89 ILE A O 1
ATOM 674 N N . ASN A 1 90 ? -20.75 12.227 7.434 1 86.56 90 ASN A N 1
ATOM 675 C CA . ASN A 1 90 ? -21.75 11.219 7.105 1 86.56 90 ASN A CA 1
ATOM 676 C C . ASN A 1 90 ? -22.125 10.383 8.328 1 86.56 90 ASN A C 1
ATOM 678 O O . ASN A 1 90 ? -22.391 9.188 8.211 1 86.56 90 ASN A O 1
ATOM 682 N N . SER A 1 91 ? -22.078 10.945 9.508 1 84.88 91 SER A N 1
ATOM 683 C CA . SER A 1 91 ? -22.375 10.258 10.758 1 84.88 91 SER A CA 1
ATOM 684 C C . SER A 1 91 ? -23.859 9.898 10.867 1 84.88 91 SER A C 1
ATOM 686 O O . SER A 1 91 ? -24.234 9.016 11.641 1 84.88 91 SER A O 1
ATOM 688 N N . ASP A 1 92 ? -24.547 10.539 10.148 1 82.12 92 ASP A N 1
ATOM 689 C CA . ASP A 1 92 ? -25.984 10.336 10.203 1 82.12 92 ASP A CA 1
ATOM 690 C C . ASP A 1 92 ? -26.406 9.148 9.336 1 82.12 92 ASP A C 1
ATOM 692 O O . ASP A 1 92 ? -27.562 8.719 9.375 1 82.12 92 ASP A O 1
ATOM 696 N N . ARG A 1 93 ? -25.422 8.695 8.594 1 77.38 93 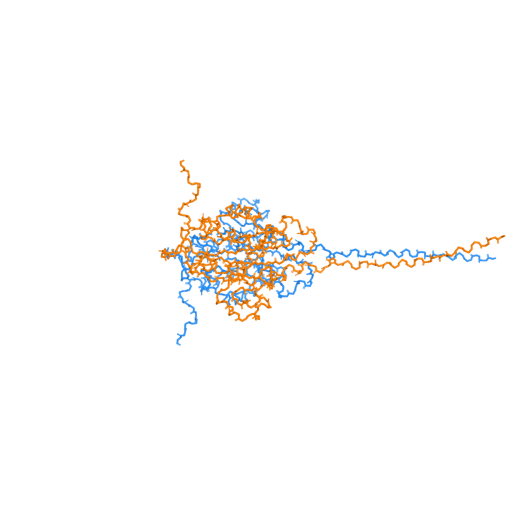ARG A N 1
ATOM 697 C CA . ARG A 1 93 ? -25.75 7.594 7.688 1 77.38 93 ARG A CA 1
ATOM 698 C C . ARG A 1 93 ? -25.453 6.246 8.336 1 77.38 93 ARG A C 1
ATOM 700 O O . ARG A 1 93 ? -24.531 6.125 9.148 1 77.38 93 ARG A O 1
ATOM 707 N N . GLY A 1 94 ? -26.281 5.352 8.289 1 65.38 94 GLY A N 1
ATOM 708 C CA . GLY A 1 94 ? -26.172 4.051 8.93 1 65.38 94 GLY A CA 1
ATOM 709 C C . GLY A 1 94 ? -25.109 3.17 8.305 1 65.38 94 GLY A C 1
ATOM 710 O O . GLY A 1 94 ? -24.531 2.301 8.969 1 65.38 94 GLY A O 1
ATOM 711 N N . LYS A 1 95 ? -24.969 3.279 7.027 1 66 95 LYS A N 1
ATOM 712 C CA . LYS A 1 95 ? -24.062 2.344 6.359 1 66 95 LYS A CA 1
ATOM 713 C C . LYS A 1 95 ? -22.891 3.076 5.727 1 66 95 LYS A C 1
ATOM 715 O O . LYS A 1 95 ? -23 4.238 5.332 1 66 95 LYS A O 1
ATOM 720 N N . CYS A 1 96 ? -21.672 2.439 5.824 1 71.06 96 CYS A N 1
ATOM 721 C CA . CYS A 1 96 ? -20.5 2.932 5.109 1 71.06 96 CYS A CA 1
ATOM 722 C C . CYS A 1 96 ? -20.484 2.42 3.674 1 71.06 96 CYS A C 1
ATOM 724 O O . CYS A 1 96 ? -20.5 1.209 3.443 1 71.06 96 CYS A O 1
ATOM 726 N N . ASP A 1 97 ? -20.719 3.254 2.74 1 71.31 97 ASP A N 1
ATOM 727 C CA . ASP A 1 97 ? -20.594 2.844 1.346 1 71.31 97 ASP A CA 1
ATOM 728 C C . ASP A 1 97 ? -19.969 3.955 0.5 1 71.31 97 ASP A C 1
ATOM 730 O O . ASP A 1 97 ? -19.531 4.977 1.031 1 71.31 97 ASP A O 1
ATOM 734 N N . ARG A 1 98 ? -19.812 3.762 -0.738 1 75.25 98 ARG A N 1
ATOM 735 C CA . ARG A 1 98 ? -19.141 4.66 -1.671 1 75.25 98 ARG A CA 1
ATOM 736 C C . ARG A 1 98 ? -19.875 5.988 -1.782 1 75.25 98 ARG A C 1
ATOM 738 O O . ARG A 1 98 ? -19.266 7.023 -2.061 1 75.25 98 ARG A O 1
ATOM 745 N N . SER A 1 99 ? -21.172 5.949 -1.503 1 76.31 99 SER A N 1
ATOM 746 C CA . SER A 1 99 ? -21.984 7.164 -1.61 1 76.31 99 SER A CA 1
ATOM 747 C C . SER A 1 99 ? -21.844 8.031 -0.359 1 76.31 99 SER A C 1
ATOM 749 O O . SER A 1 99 ? -21.922 9.258 -0.435 1 76.31 99 SER A O 1
ATOM 751 N N . TYR A 1 100 ? -21.672 7.352 0.783 1 80.56 100 TYR A N 1
ATOM 752 C CA . TYR A 1 100 ? -21.562 8.047 2.059 1 80.56 100 TYR A CA 1
ATOM 753 C C . TYR A 1 100 ? -20.375 7.516 2.865 1 80.56 100 TYR A C 1
ATOM 755 O O . TYR A 1 100 ? -20.562 6.945 3.943 1 80.56 100 TYR A O 1
ATOM 763 N N . PRO A 1 101 ? -19.203 7.867 2.324 1 83.38 101 PRO A N 1
ATOM 764 C CA . PRO A 1 101 ? -18.047 7.359 3.051 1 83.38 101 PRO A CA 1
ATOM 765 C C . PRO A 1 101 ? -17.844 8.055 4.395 1 83.38 101 PRO A C 1
ATOM 767 O O . PRO A 1 101 ? -18.266 9.195 4.574 1 83.38 101 PRO A O 1
ATOM 770 N N . ARG A 1 102 ? -17.266 7.324 5.367 1 88.38 102 ARG A N 1
ATOM 771 C CA . ARG A 1 102 ? -16.859 7.848 6.668 1 88.38 102 ARG A CA 1
ATOM 772 C C . ARG A 1 102 ? -15.352 7.75 6.852 1 88.38 102 ARG A C 1
ATOM 774 O O . ARG A 1 102 ? -14.859 6.836 7.512 1 88.38 102 ARG A O 1
ATOM 781 N N . PRO A 1 103 ? -14.703 8.742 6.355 1 91.31 103 PRO A N 1
ATOM 782 C CA . PRO A 1 103 ? -13.25 8.633 6.195 1 91.31 103 PRO A CA 1
ATOM 783 C C . PRO A 1 103 ? -12.5 8.797 7.516 1 91.31 103 PRO A C 1
ATOM 785 O O . PRO A 1 103 ? -12.914 9.578 8.375 1 91.31 103 PRO A O 1
ATOM 788 N N . THR A 1 104 ? -11.508 8.008 7.73 1 93.69 104 THR A N 1
ATOM 789 C CA . THR A 1 104 ? -10.43 8.266 8.688 1 93.69 104 THR A CA 1
ATOM 790 C C . THR A 1 104 ? -9.18 8.766 7.969 1 93.69 104 THR A C 1
ATOM 792 O O . THR A 1 104 ? -8.602 8.055 7.148 1 93.69 104 THR A O 1
ATOM 795 N N . ILE A 1 105 ? -8.773 10.008 8.219 1 96.88 105 ILE A N 1
ATOM 796 C CA . ILE A 1 105 ? -7.633 10.633 7.562 1 96.88 105 ILE A CA 1
ATOM 797 C C . ILE A 1 105 ? -6.445 10.672 8.516 1 96.88 105 ILE A C 1
ATOM 799 O O . ILE A 1 105 ? -6.578 11.102 9.672 1 96.88 105 ILE A O 1
ATOM 803 N N . ALA A 1 106 ? -5.336 10.18 8.125 1 98.06 106 ALA A N 1
ATOM 804 C CA . ALA A 1 106 ? -4.109 10.273 8.906 1 98.06 106 ALA A CA 1
ATOM 805 C C . ALA A 1 106 ? -3.01 10.992 8.125 1 98.06 106 ALA A C 1
ATOM 807 O O . ALA A 1 106 ? -2.922 10.852 6.902 1 98.06 106 ALA A O 1
ATOM 808 N N . ILE A 1 107 ? -2.172 11.773 8.836 1 98.69 107 ILE A N 1
ATOM 809 C CA . ILE A 1 107 ? -1.128 12.594 8.234 1 98.69 107 ILE A CA 1
ATOM 810 C C . ILE A 1 107 ? 0.245 12.078 8.664 1 98.69 107 ILE A C 1
ATOM 812 O O . ILE A 1 107 ? 0.475 11.828 9.852 1 98.69 107 ILE A O 1
ATOM 816 N N . ALA A 1 108 ? 1.12 11.828 7.762 1 98.81 108 ALA A N 1
ATOM 817 C CA . ALA A 1 108 ? 2.527 11.516 8 1 98.81 108 ALA A CA 1
ATOM 818 C C . ALA A 1 108 ? 3.43 12.648 7.512 1 98.81 108 ALA A C 1
ATOM 820 O O . ALA A 1 108 ? 3.402 13.008 6.332 1 98.81 108 ALA A O 1
ATOM 821 N N . LEU A 1 109 ? 4.215 13.234 8.406 1 98.69 109 LEU A N 1
ATOM 822 C CA . LEU A 1 109 ? 5.133 14.32 8.07 1 98.69 109 LEU A CA 1
ATOM 823 C C . LEU A 1 109 ? 6.582 13.844 8.141 1 98.69 109 LEU A C 1
ATOM 825 O O . LEU A 1 109 ? 6.961 13.117 9.062 1 98.69 109 LEU A O 1
ATOM 829 N N . ALA A 1 110 ? 7.34 14.133 7.16 1 98 110 ALA A N 1
ATOM 830 C CA . ALA A 1 110 ? 8.773 13.852 7.129 1 98 110 ALA A CA 1
ATOM 831 C C . ALA A 1 110 ? 9.578 15.117 6.828 1 98 110 ALA A C 1
ATOM 833 O O . ALA A 1 110 ? 9.117 15.984 6.078 1 98 110 ALA A O 1
ATOM 834 N N . ASP A 1 111 ? 10.766 15.258 7.418 1 97.12 111 ASP A N 1
ATOM 835 C CA . ASP A 1 111 ? 11.625 16.406 7.137 1 97.12 111 ASP A CA 1
ATOM 836 C C . ASP A 1 111 ? 12.102 16.391 5.688 1 97.12 111 ASP A C 1
ATOM 838 O O . ASP A 1 111 ? 12.008 17.406 4.988 1 97.12 111 ASP A O 1
ATOM 842 N N . ARG A 1 112 ? 12.633 15.258 5.242 1 95.94 112 ARG A N 1
ATOM 843 C CA . ARG A 1 112 ? 13.102 15.062 3.875 1 95.94 112 ARG A CA 1
ATOM 844 C C . ARG A 1 112 ? 13.086 13.578 3.506 1 95.94 112 ARG A C 1
ATOM 846 O O . ARG A 1 112 ? 13.172 12.719 4.379 1 95.94 112 ARG A O 1
ATOM 853 N N . LEU A 1 113 ? 12.953 13.32 2.225 1 93.88 113 LEU A N 1
ATOM 854 C CA . LEU A 1 113 ? 13.133 11.969 1.721 1 93.88 113 LEU A CA 1
ATOM 855 C C . LEU A 1 113 ? 14.617 11.625 1.612 1 93.88 113 LEU A C 1
ATOM 857 O O . LEU A 1 113 ? 15.422 12.461 1.199 1 93.88 113 LEU A O 1
ATOM 861 N N . ARG A 1 114 ? 14.953 10.438 2.119 1 89.69 114 ARG A N 1
ATOM 862 C CA . ARG A 1 114 ? 16.344 10.023 2.09 1 89.69 114 ARG A CA 1
ATOM 863 C C . ARG A 1 114 ? 16.688 9.336 0.77 1 89.69 114 ARG A C 1
ATOM 865 O O . ARG A 1 114 ? 16.766 8.109 0.706 1 89.69 114 ARG A O 1
ATOM 872 N N . PHE A 1 115 ? 17.016 10.18 -0.166 1 81.12 115 PHE A N 1
ATOM 873 C CA . PHE A 1 115 ? 17.359 9.688 -1.495 1 81.12 115 PHE A CA 1
ATOM 874 C C . PHE A 1 115 ? 18.688 8.953 -1.469 1 81.12 115 PHE A C 1
ATOM 876 O O . PHE A 1 115 ? 19.5 9.141 -0.554 1 81.12 115 PHE A O 1
ATOM 883 N N . GLY A 1 116 ? 18.859 7.984 -2.361 1 70.62 116 GLY A N 1
ATOM 884 C CA . GLY A 1 116 ? 20.156 7.32 -2.479 1 70.62 116 GLY A CA 1
ATOM 885 C C . GLY A 1 116 ? 21.188 8.164 -3.184 1 70.62 116 GLY A C 1
ATOM 886 O O . GLY A 1 116 ? 22.375 8.148 -2.809 1 70.62 116 GLY A O 1
ATOM 887 N N . MET A 1 117 ? 20.797 8.844 -4.238 1 70.31 117 MET A N 1
ATOM 888 C CA . MET A 1 117 ? 21.703 9.672 -5.031 1 70.31 117 MET A CA 1
ATOM 889 C C . MET A 1 117 ? 21.047 11.008 -5.375 1 70.31 117 MET A C 1
ATOM 891 O O . MET A 1 117 ? 19.828 11.117 -5.395 1 70.31 117 MET A O 1
ATOM 895 N N . VAL A 1 118 ? 21.891 11.898 -5.535 1 67 118 VAL A N 1
ATOM 896 C CA . VAL A 1 118 ? 21.422 13.234 -5.891 1 67 118 VAL A CA 1
ATOM 897 C C . VAL A 1 118 ? 20.547 13.156 -7.137 1 67 118 VAL A C 1
ATOM 899 O O . VAL A 1 118 ? 19.531 13.844 -7.23 1 67 118 VAL A O 1
ATOM 902 N N . GLU A 1 119 ? 21 12.297 -8.109 1 68.62 119 GLU A N 1
ATOM 903 C CA . GLU A 1 119 ? 20.266 12.164 -9.367 1 68.62 119 GLU A CA 1
ATOM 904 C C . GLU A 1 119 ? 18.844 11.688 -9.133 1 68.62 119 GLU A C 1
ATOM 906 O O . GLU A 1 119 ? 17.969 11.852 -10 1 68.62 119 GLU A O 1
ATOM 911 N N . ASP A 1 120 ? 18.656 11.203 -7.914 1 70.69 120 ASP A N 1
ATOM 912 C CA . ASP A 1 120 ? 17.328 10.664 -7.598 1 70.69 120 ASP A CA 1
ATOM 913 C C . ASP A 1 120 ? 16.375 11.773 -7.168 1 70.69 120 ASP A C 1
ATOM 915 O O . ASP A 1 120 ? 15.195 11.523 -6.93 1 70.69 120 ASP A O 1
ATOM 919 N N . GLN A 1 121 ? 16.859 12.992 -7.25 1 75.75 121 GLN A N 1
ATOM 920 C CA . GLN A 1 121 ? 16.047 14.078 -6.715 1 75.75 121 GLN A CA 1
ATOM 921 C C . GLN A 1 121 ? 15.32 14.82 -7.828 1 75.75 121 GLN A C 1
ATOM 923 O O . GLN A 1 121 ? 14.945 15.977 -7.668 1 75.75 121 GLN A O 1
ATOM 928 N N . SER A 1 122 ? 15.141 14.148 -8.961 1 81.25 122 SER A N 1
ATOM 929 C CA . SER A 1 122 ? 14.266 14.734 -9.977 1 81.25 122 SER A CA 1
ATOM 930 C C . SER A 1 122 ? 12.82 14.766 -9.5 1 81.25 122 SER A C 1
ATOM 932 O O . SER A 1 122 ? 12.43 14.008 -8.617 1 81.25 122 SER A O 1
ATOM 934 N N . ASP A 1 123 ? 11.992 15.703 -10.062 1 82 123 ASP A N 1
ATOM 935 C CA . ASP A 1 123 ? 10.594 15.852 -9.664 1 82 123 ASP A CA 1
ATOM 936 C C . ASP A 1 123 ? 9.836 14.531 -9.812 1 82 123 ASP A C 1
ATOM 938 O O . ASP A 1 123 ? 9.062 14.156 -8.938 1 82 123 ASP A O 1
ATOM 942 N N . GLU A 1 124 ? 10.062 13.867 -10.961 1 80.94 124 GLU A N 1
ATOM 943 C CA . GLU A 1 124 ? 9.398 12.586 -11.203 1 80.94 124 GLU A CA 1
ATOM 944 C C . GLU A 1 124 ? 9.789 11.555 -10.148 1 80.94 124 GLU A C 1
ATOM 946 O O . GLU A 1 124 ? 8.93 10.836 -9.633 1 80.94 124 GLU A O 1
ATOM 951 N N . ASN A 1 125 ? 11 11.547 -9.766 1 86 125 ASN A N 1
ATOM 952 C CA . ASN A 1 125 ? 11.477 10.578 -8.773 1 86 125 ASN A CA 1
ATOM 953 C C . ASN A 1 125 ? 10.953 10.914 -7.379 1 86 125 ASN A C 1
ATOM 955 O O . ASN A 1 125 ? 10.625 10.008 -6.605 1 86 125 ASN A O 1
ATOM 959 N N . ILE A 1 126 ? 10.867 12.203 -7.129 1 91.12 126 ILE A N 1
ATOM 960 C CA . ILE A 1 126 ? 10.391 12.617 -5.816 1 91.12 126 ILE A CA 1
ATOM 961 C C . ILE A 1 126 ? 8.961 12.125 -5.598 1 91.12 126 ILE A C 1
ATOM 963 O O . ILE A 1 126 ? 8.633 11.609 -4.527 1 91.12 126 ILE A O 1
ATOM 967 N N . ILE A 1 127 ? 8.125 12.227 -6.637 1 91.62 127 ILE A N 1
ATOM 968 C CA . ILE A 1 127 ? 6.738 11.781 -6.555 1 91.62 127 ILE A CA 1
ATOM 969 C C . ILE A 1 127 ? 6.695 10.266 -6.375 1 91.62 127 ILE A C 1
ATOM 971 O O . ILE A 1 127 ? 5.902 9.75 -5.582 1 91.62 127 ILE A O 1
ATOM 975 N N . ASN A 1 128 ? 7.551 9.539 -7.094 1 91.81 128 ASN A N 1
ATOM 976 C CA . ASN A 1 128 ? 7.617 8.086 -6.973 1 91.81 128 ASN A CA 1
ATOM 977 C C . ASN A 1 128 ? 8 7.664 -5.559 1 91.81 128 ASN A C 1
ATOM 979 O O . ASN A 1 128 ? 7.414 6.734 -5 1 91.81 128 ASN A O 1
ATOM 983 N N . TYR A 1 129 ? 8.961 8.344 -4.992 1 93.06 129 TYR A N 1
ATOM 984 C CA . TYR A 1 129 ? 9.383 8.055 -3.627 1 93.06 129 TYR A CA 1
ATOM 985 C C . TYR A 1 129 ? 8.25 8.32 -2.639 1 93.06 129 TYR A C 1
ATOM 987 O O . TYR A 1 129 ? 7.992 7.508 -1.748 1 93.06 129 TYR A O 1
ATOM 995 N N . ALA A 1 130 ? 7.531 9.422 -2.826 1 95.5 130 ALA A N 1
ATOM 996 C CA . ALA A 1 130 ? 6.41 9.781 -1.957 1 95.5 130 ALA A CA 1
ATOM 997 C C . ALA A 1 130 ? 5.281 8.758 -2.076 1 95.5 130 ALA A C 1
ATOM 999 O O . ALA A 1 130 ? 4.645 8.406 -1.08 1 95.5 130 ALA A O 1
ATOM 1000 N N . ALA A 1 131 ? 5.051 8.281 -3.268 1 94.75 131 ALA A N 1
ATOM 1001 C CA . ALA A 1 131 ? 4.023 7.273 -3.5 1 94.75 131 ALA A CA 1
ATOM 1002 C C . ALA A 1 131 ? 4.34 5.984 -2.744 1 94.75 131 ALA A C 1
ATOM 1004 O O . ALA A 1 131 ? 3.488 5.453 -2.027 1 94.75 131 ALA A O 1
ATOM 1005 N N . ILE A 1 132 ? 5.531 5.512 -2.895 1 95.25 132 ILE A N 1
ATOM 1006 C CA . ILE A 1 132 ? 5.965 4.293 -2.223 1 95.25 132 ILE A CA 1
ATOM 1007 C C . ILE A 1 132 ? 5.809 4.453 -0.711 1 95.25 132 ILE A C 1
ATOM 1009 O O . ILE A 1 132 ? 5.262 3.574 -0.041 1 95.25 132 ILE A O 1
ATOM 1013 N N . PHE A 1 133 ? 6.27 5.598 -0.201 1 96.69 133 PHE A N 1
ATOM 1014 C CA . PHE A 1 133 ? 6.152 5.898 1.221 1 96.69 133 PHE A CA 1
ATOM 1015 C C . PHE A 1 133 ? 4.699 5.824 1.672 1 96.69 133 PHE A C 1
ATOM 1017 O O . PHE A 1 133 ? 4.379 5.133 2.641 1 96.69 133 PHE A O 1
ATOM 1024 N N . THR A 1 134 ? 3.838 6.434 0.934 1 97.19 134 THR A N 1
ATOM 1025 C CA . THR A 1 134 ? 2.424 6.559 1.272 1 97.19 134 THR A CA 1
ATOM 1026 C C . THR A 1 134 ? 1.729 5.203 1.205 1 97.19 134 THR A C 1
ATOM 1028 O O . THR A 1 134 ? 0.969 4.844 2.107 1 97.19 134 THR A O 1
ATOM 1031 N N . TYR A 1 135 ? 1.991 4.441 0.163 1 94.75 135 TYR A N 1
ATOM 1032 C CA . TYR A 1 135 ? 1.386 3.121 0.024 1 94.75 135 TYR A CA 1
ATOM 1033 C C . TYR A 1 135 ? 1.819 2.199 1.158 1 94.75 135 TYR A C 1
ATOM 1035 O O . TYR A 1 135 ? 1.013 1.429 1.684 1 94.75 135 TYR A O 1
ATOM 1043 N N . TYR A 1 136 ? 3.105 2.252 1.517 1 95.81 136 TYR A N 1
ATOM 1044 C CA . TYR A 1 136 ? 3.594 1.449 2.633 1 95.81 136 TYR A CA 1
ATOM 1045 C C . TYR A 1 136 ? 2.846 1.788 3.916 1 95.81 136 TYR A C 1
ATOM 1047 O O . TYR A 1 136 ? 2.398 0.892 4.637 1 95.81 136 TYR A O 1
ATOM 1055 N N . LEU A 1 137 ? 2.682 3.072 4.207 1 97 137 LEU A N 1
ATOM 1056 C CA . LEU A 1 137 ? 1.989 3.488 5.422 1 97 137 LEU A CA 1
ATOM 1057 C C . LEU A 1 137 ? 0.523 3.068 5.383 1 97 137 LEU A C 1
ATOM 1059 O O . LEU A 1 137 ? -0.038 2.662 6.402 1 97 137 LEU A O 1
ATOM 1063 N N . PHE A 1 138 ? -0.065 3.178 4.211 1 95.06 138 PHE A N 1
ATOM 1064 C CA . PHE A 1 138 ? -1.46 2.781 4.059 1 95.06 138 PHE A CA 1
ATOM 1065 C C . PHE A 1 138 ? -1.661 1.332 4.484 1 95.06 138 PHE A C 1
ATOM 1067 O O . PHE A 1 138 ? -2.637 1.009 5.164 1 95.06 138 PHE A O 1
ATOM 1074 N N . GLY A 1 139 ? -0.755 0.499 4.105 1 90.12 139 GLY A N 1
ATOM 1075 C CA . GLY A 1 139 ? -0.859 -0.919 4.41 1 90.12 139 GLY A CA 1
ATOM 1076 C C . GLY A 1 139 ? -0.393 -1.262 5.812 1 90.12 139 GLY A C 1
ATOM 1077 O O . GLY A 1 139 ? -1.024 -2.064 6.504 1 90.12 139 GLY A O 1
ATOM 1078 N N . SER A 1 140 ? 0.73 -0.624 6.277 1 91.5 140 SER A N 1
ATOM 1079 C CA . SER A 1 140 ? 1.398 -1.055 7.504 1 91.5 140 SER A CA 1
ATOM 1080 C C . SER A 1 140 ? 0.708 -0.488 8.742 1 91.5 140 SER A C 1
ATOM 1082 O O . SER A 1 140 ? 0.721 -1.109 9.805 1 91.5 140 SER A O 1
ATOM 1084 N N . TRP A 1 141 ? 0.101 0.72 8.672 1 93.19 141 TRP A N 1
ATOM 1085 C CA . TRP A 1 141 ? -0.466 1.36 9.852 1 93.19 141 TRP A CA 1
ATOM 1086 C C . TRP A 1 141 ? -1.707 0.617 10.336 1 93.19 141 TRP A C 1
ATOM 1088 O O . TRP A 1 141 ? -2.029 0.638 11.523 1 93.19 141 TRP A O 1
ATOM 1098 N N . ARG A 1 142 ? -2.416 -0.001 9.375 1 87.31 142 ARG A N 1
ATOM 1099 C CA . ARG A 1 142 ? -3.67 -0.658 9.727 1 87.31 142 ARG A CA 1
ATOM 1100 C C . ARG A 1 142 ? -4.555 0.263 10.562 1 87.31 142 ARG A C 1
ATOM 1102 O O . ARG A 1 142 ? -5.023 -0.122 11.633 1 87.31 142 ARG A O 1
ATOM 1109 N N . LEU A 1 143 ? -4.801 1.458 10.039 1 90.44 143 LEU A N 1
ATOM 1110 C CA . LEU A 1 143 ? -5.59 2.479 10.727 1 90.44 143 LEU A CA 1
ATOM 1111 C C . LEU A 1 143 ? -7.004 1.979 11 1 90.44 143 LEU A C 1
ATOM 1113 O O . LEU A 1 143 ? -7.672 1.46 10.102 1 90.44 143 LEU A O 1
ATOM 1117 N N . PRO A 1 144 ? -7.391 2.09 12.219 1 85.94 144 PRO A N 1
ATOM 1118 C CA . PRO A 1 144 ? -8.781 1.729 12.5 1 85.94 144 PRO A CA 1
ATOM 1119 C C . PRO A 1 144 ? -9.781 2.674 11.836 1 85.94 144 PRO A C 1
ATOM 1121 O O . PRO A 1 144 ? -9.555 3.885 11.789 1 85.94 144 PRO A O 1
ATOM 1124 N N . THR A 1 145 ? -10.758 2.131 11.242 1 84.44 145 THR A N 1
ATOM 1125 C CA . THR A 1 145 ? -11.797 2.918 10.578 1 84.44 145 THR A CA 1
ATOM 1126 C C . THR A 1 145 ? -13.148 2.703 11.25 1 84.44 145 THR A C 1
ATOM 1128 O O . THR A 1 145 ? -13.305 1.791 12.062 1 84.44 145 THR A O 1
ATOM 1131 N N . THR A 1 146 ? -13.992 3.637 10.938 1 78.12 146 THR A N 1
ATOM 1132 C CA . THR A 1 146 ? -15.336 3.568 11.508 1 78.12 146 THR A CA 1
ATOM 1133 C C . THR A 1 146 ? -16.125 2.418 10.891 1 78.12 146 THR A C 1
ATOM 1135 O O . THR A 1 146 ? -16.859 1.717 11.586 1 78.12 146 THR A O 1
ATOM 1138 N N . CYS A 1 147 ? -16.047 2.244 9.547 1 69.56 147 CYS A N 1
ATOM 1139 C CA . CYS A 1 147 ? -16.828 1.244 8.836 1 69.56 147 CYS A CA 1
ATOM 1140 C C . CYS A 1 147 ? -16.047 -0.058 8.68 1 69.56 147 CYS A C 1
ATOM 1142 O O . CYS A 1 147 ? -16.484 -0.959 7.961 1 69.56 147 CYS A O 1
ATOM 1144 N N . GLU A 1 148 ? -15.57 -0.583 9.586 1 60.66 148 GLU A N 1
ATOM 1145 C CA . GLU A 1 148 ? -14.812 -1.827 9.617 1 60.66 148 GLU A CA 1
ATOM 1146 C C . GLU A 1 148 ? -14.133 -2.096 8.281 1 60.66 148 GLU A C 1
ATOM 1148 O O . GLU A 1 148 ? -13.68 -3.213 8.023 1 60.66 148 GLU A O 1
ATOM 1153 N N . SER A 1 149 ? -14.078 -1.087 7.359 1 60.78 149 SER A N 1
ATOM 1154 C CA . SER A 1 149 ? -13.438 -1.291 6.066 1 60.78 149 SER A CA 1
ATOM 1155 C C . SER A 1 149 ? -12.219 -0.383 5.906 1 60.78 149 SER A C 1
ATOM 1157 O O . SER A 1 149 ? -12.234 0.767 6.352 1 60.78 149 SER A O 1
ATOM 1159 N N . GLU A 1 150 ? -11.031 -0.934 5.68 1 63.56 150 GLU A N 1
ATOM 1160 C CA . GLU A 1 150 ? -9.852 -0.142 5.355 1 63.56 150 GLU A CA 1
ATOM 1161 C C . GLU A 1 150 ? -10.07 0.691 4.094 1 63.56 150 GLU A C 1
ATOM 1163 O O . GLU A 1 150 ? -9.172 1.405 3.648 1 63.56 150 GLU A O 1
ATOM 1168 N N . SER A 1 151 ? -11.242 0.641 3.613 1 74.38 151 SER A N 1
ATOM 1169 C CA . SER A 1 151 ? -11.539 1.309 2.35 1 74.38 151 SER A CA 1
ATOM 1170 C C . SER A 1 151 ? -11.938 2.764 2.57 1 74.38 151 SER A C 1
ATOM 1172 O O . SER A 1 151 ? -12.086 3.523 1.612 1 74.38 151 SER A O 1
ATOM 1174 N N . ASP A 1 152 ? -12.062 3.104 3.875 1 84.19 152 ASP A N 1
ATOM 1175 C CA . ASP A 1 152 ? -12.445 4.477 4.191 1 84.19 152 ASP A CA 1
ATOM 1176 C C . ASP A 1 152 ? -11.32 5.211 4.91 1 84.19 152 ASP A C 1
ATOM 1178 O O . ASP A 1 152 ? -11.547 5.848 5.945 1 84.19 152 ASP A O 1
ATOM 1182 N N . LYS A 1 153 ? -10.141 5.031 4.445 1 91.19 153 LYS A N 1
ATOM 1183 C CA . LYS A 1 153 ? -9.031 5.762 5.055 1 91.19 153 LYS A CA 1
ATOM 1184 C C . LYS A 1 153 ? -8.25 6.551 4.004 1 91.19 153 LYS A C 1
ATOM 1186 O O . LYS A 1 153 ? -8.219 6.168 2.832 1 91.19 153 LYS A O 1
ATOM 1191 N N . ILE A 1 154 ? -7.707 7.578 4.406 1 94.94 154 ILE A N 1
ATOM 1192 C CA . ILE A 1 154 ? -6.844 8.438 3.605 1 94.94 154 ILE A CA 1
ATOM 1193 C C . ILE A 1 154 ? -5.512 8.648 4.324 1 94.94 154 ILE A C 1
ATOM 1195 O O . ILE A 1 154 ? -5.484 8.922 5.523 1 94.94 154 ILE A O 1
ATOM 1199 N N . ILE A 1 155 ? -4.41 8.398 3.629 1 97.06 155 ILE A N 1
ATOM 1200 C CA . ILE A 1 155 ? -3.092 8.773 4.125 1 97.06 155 ILE A CA 1
ATOM 1201 C C . ILE A 1 155 ? -2.588 10 3.367 1 97.06 155 ILE A C 1
ATOM 1203 O O . ILE A 1 155 ? -2.602 10.023 2.135 1 97.06 155 ILE A O 1
ATOM 1207 N N . VAL A 1 156 ? -2.236 11.031 4.117 1 98.12 156 VAL A N 1
ATOM 1208 C CA . VAL A 1 156 ? -1.586 12.219 3.582 1 98.12 156 VAL A CA 1
ATOM 1209 C C . VAL A 1 156 ? -0.115 12.234 3.992 1 98.12 156 VAL A C 1
ATOM 1211 O O . VAL A 1 156 ? 0.203 12.273 5.184 1 98.12 156 VAL A O 1
ATOM 1214 N N . PHE A 1 157 ? 0.727 12.156 3.025 1 98.19 157 PHE A N 1
ATOM 1215 C CA . PHE A 1 157 ? 2.164 12.227 3.266 1 98.19 157 PHE A CA 1
ATOM 1216 C C . PHE A 1 157 ? 2.736 13.547 2.77 1 98.19 157 PHE A C 1
ATOM 1218 O O . PHE A 1 157 ? 2.424 13.984 1.661 1 98.19 157 PHE A O 1
ATOM 1225 N N . TYR A 1 158 ? 3.555 14.234 3.607 1 98.12 158 TYR A N 1
ATOM 1226 C CA . TYR A 1 158 ? 4.211 15.477 3.211 1 98.12 158 TYR A CA 1
ATOM 1227 C C . TYR A 1 158 ? 5.68 15.469 3.615 1 98.12 158 TYR A C 1
ATOM 1229 O O . TYR A 1 158 ? 6.012 15.18 4.766 1 98.12 158 TYR A O 1
ATOM 1237 N N . SER A 1 159 ? 6.559 15.688 2.686 1 97 159 SER A N 1
ATOM 1238 C CA . SER A 1 159 ? 7.984 15.914 2.912 1 97 159 SER A CA 1
ATOM 1239 C C . SER A 1 159 ? 8.344 17.391 2.764 1 97 159 SER A C 1
ATOM 1241 O O . SER A 1 159 ? 8.266 17.938 1.665 1 97 159 SER A O 1
ATOM 1243 N N . LYS A 1 160 ? 8.789 17.984 3.809 1 97 160 LYS A N 1
ATOM 1244 C CA . LYS A 1 160 ? 8.93 19.438 3.865 1 97 160 LYS A CA 1
ATOM 1245 C C . LYS A 1 160 ? 10.039 19.906 2.928 1 97 160 LYS A C 1
ATOM 1247 O O . LYS A 1 160 ? 9.805 20.766 2.068 1 97 160 LYS A O 1
ATOM 1252 N N . ALA A 1 161 ? 11.289 19.375 3.031 1 95.06 161 ALA A N 1
ATOM 1253 C CA . ALA A 1 161 ? 12.445 19.859 2.271 1 95.06 161 ALA A CA 1
ATOM 1254 C C . ALA A 1 161 ? 12.266 19.594 0.779 1 95.06 161 ALA A C 1
ATOM 1256 O O . ALA A 1 161 ? 12.781 20.344 -0.055 1 95.06 161 ALA A O 1
ATOM 1257 N N . ASP A 1 162 ? 11.508 18.578 0.443 1 93.94 162 ASP A N 1
ATOM 1258 C CA . ASP A 1 162 ? 11.328 18.188 -0.951 1 93.94 162 ASP A CA 1
ATOM 1259 C C . ASP A 1 162 ? 10.094 18.859 -1.557 1 93.94 162 ASP A C 1
ATOM 1261 O O . ASP A 1 162 ? 9.922 18.859 -2.775 1 93.94 162 ASP A O 1
ATOM 1265 N N . GLY A 1 163 ? 9.258 19.406 -0.724 1 92.88 163 GLY A N 1
ATOM 1266 C CA . GLY A 1 163 ? 8.055 20.078 -1.195 1 92.88 163 GLY A CA 1
ATOM 1267 C C . GLY A 1 163 ? 7.09 19.141 -1.9 1 92.88 163 GLY A C 1
ATOM 1268 O O . GLY A 1 163 ? 6.492 19.516 -2.914 1 92.88 163 GLY A O 1
ATOM 1269 N N . VAL A 1 164 ? 6.965 17.938 -1.472 1 94.44 164 VAL A N 1
ATOM 1270 C CA . VAL A 1 164 ? 6.09 16.984 -2.141 1 94.44 164 VAL A CA 1
ATOM 1271 C C . VAL A 1 164 ? 4.969 16.562 -1.194 1 94.44 164 VAL A C 1
ATOM 1273 O O . VAL A 1 164 ? 5.203 16.344 -0.003 1 94.44 164 VAL A O 1
ATOM 1276 N N . LEU A 1 165 ? 3.764 16.641 -1.695 1 96.25 165 LEU A N 1
ATOM 1277 C CA . LEU A 1 165 ? 2.539 16.172 -1.056 1 96.25 165 LEU A CA 1
ATOM 1278 C C . LEU A 1 165 ? 1.935 15 -1.831 1 96.25 165 LEU A C 1
ATOM 1280 O O . LEU A 1 165 ? 1.729 15.094 -3.043 1 96.25 165 LEU A O 1
ATOM 1284 N N . TYR A 1 166 ? 1.725 13.867 -1.177 1 95.06 166 TYR A N 1
ATOM 1285 C CA . TYR A 1 166 ? 1.068 12.727 -1.802 1 95.06 166 TYR A CA 1
ATOM 1286 C C . TYR A 1 166 ? -0.083 12.219 -0.941 1 95.06 166 TYR A C 1
ATOM 1288 O O . TYR A 1 166 ? 0.068 12.047 0.271 1 95.06 166 TYR A O 1
ATOM 1296 N N . VAL A 1 167 ? -1.221 12.039 -1.591 1 96.25 167 VAL A N 1
ATOM 1297 C CA . VAL A 1 167 ? -2.432 11.594 -0.91 1 96.25 167 VAL A CA 1
ATOM 1298 C C . VAL A 1 167 ? -2.928 10.289 -1.535 1 96.25 167 VAL A C 1
ATOM 1300 O O . VAL A 1 167 ? -3 10.172 -2.762 1 96.25 167 VAL A O 1
ATOM 1303 N N . TYR A 1 168 ? -3.215 9.297 -0.706 1 93.5 168 TYR A N 1
ATOM 1304 C CA . TYR A 1 168 ? -3.822 8.055 -1.155 1 93.5 168 TYR A CA 1
ATOM 1305 C C . TYR A 1 168 ? -5.113 7.77 -0.396 1 93.5 168 TYR A C 1
ATOM 1307 O O . TYR A 1 168 ? -5.121 7.734 0.837 1 93.5 168 TYR A O 1
ATOM 1315 N N . ALA A 1 169 ? -6.133 7.629 -1.159 1 92.44 169 ALA A N 1
ATOM 1316 C CA . ALA A 1 169 ? -7.453 7.332 -0.606 1 92.44 169 ALA A CA 1
ATOM 1317 C C . ALA A 1 169 ? -7.887 5.914 -0.961 1 92.44 169 ALA A C 1
ATOM 1319 O O . ALA A 1 169 ? -7.691 5.461 -2.092 1 92.44 169 ALA A O 1
ATOM 1320 N N . GLY A 1 170 ? -8.438 5.285 0.002 1 87.88 170 GLY A N 1
ATOM 1321 C CA . GLY A 1 170 ? -8.977 3.955 -0.223 1 87.88 170 GLY A CA 1
ATOM 1322 C C . GLY A 1 170 ? -10.133 3.936 -1.198 1 87.88 170 GLY A C 1
ATOM 1323 O O . GLY A 1 170 ? -10.672 4.988 -1.556 1 87.88 170 GLY A O 1
ATOM 1324 N N . GLU A 1 171 ? -10.547 2.863 -1.575 1 80.62 171 GLU A N 1
ATOM 1325 C CA . GLU A 1 171 ? -11.461 2.619 -2.688 1 80.62 171 GLU A CA 1
ATOM 1326 C C . GLU A 1 171 ? -12.812 3.291 -2.451 1 80.62 171 GLU A C 1
ATOM 1328 O O . GLU A 1 171 ? -13.391 3.859 -3.375 1 80.62 171 GLU A O 1
ATOM 1333 N N . ASN A 1 172 ? -13.344 3.24 -1.255 1 81.5 172 ASN A N 1
ATOM 1334 C CA . ASN A 1 172 ? -14.68 3.77 -0.987 1 81.5 172 ASN A CA 1
ATOM 1335 C C . ASN A 1 172 ? -14.719 5.289 -1.128 1 81.5 172 ASN A C 1
ATOM 1337 O O . ASN A 1 172 ? -15.797 5.883 -1.203 1 81.5 172 ASN A O 1
ATOM 1341 N N . LEU A 1 173 ? -13.531 5.84 -1.141 1 87.44 173 LEU A N 1
ATOM 1342 C CA . LEU A 1 173 ? -13.461 7.297 -1.182 1 87.44 173 LEU A CA 1
ATOM 1343 C C . LEU A 1 173 ? -13.227 7.793 -2.605 1 87.44 173 LEU A C 1
ATOM 1345 O O . LEU A 1 173 ? -13.328 8.992 -2.875 1 87.44 173 LEU A O 1
ATOM 1349 N N . ARG A 1 174 ? -13.031 6.891 -3.547 1 83.5 174 ARG A N 1
ATOM 1350 C CA . ARG A 1 174 ? -12.57 7.258 -4.883 1 83.5 174 ARG A CA 1
ATOM 1351 C C . ARG A 1 174 ? -13.695 7.898 -5.691 1 83.5 174 ARG A C 1
ATOM 1353 O O . ARG A 1 174 ? -13.438 8.594 -6.676 1 83.5 174 ARG A O 1
ATOM 1360 N N . GLU A 1 175 ? -14.914 7.586 -5.332 1 82.81 175 GLU A N 1
ATOM 1361 C CA . GLU A 1 175 ? -16.016 8.266 -6.004 1 82.81 175 GLU A CA 1
ATOM 1362 C C . GLU A 1 175 ? -16 9.766 -5.711 1 82.81 175 GLU A C 1
ATOM 1364 O O . GLU A 1 175 ? -16.203 10.578 -6.609 1 82.81 175 GLU A O 1
ATOM 1369 N N . LYS A 1 176 ? -15.781 10.117 -4.453 1 86.94 176 LYS A N 1
ATOM 1370 C CA . LYS A 1 176 ? -15.773 11.516 -4.027 1 86.94 176 LYS A CA 1
ATOM 1371 C C . LYS A 1 176 ? -14.391 12.141 -4.195 1 86.94 176 LYS A C 1
ATOM 1373 O O . LYS A 1 176 ? -14.266 13.336 -4.449 1 86.94 176 LYS A O 1
ATOM 1378 N N . LEU A 1 177 ? -13.43 11.281 -4.02 1 90.12 177 LEU A N 1
ATOM 1379 C CA . LEU A 1 177 ? -12.047 11.75 -4.055 1 90.12 177 LEU A CA 1
ATOM 1380 C C . LEU A 1 177 ? -11.219 10.93 -5.039 1 90.12 177 LEU A C 1
ATOM 1382 O O . LEU A 1 177 ? -10.258 10.258 -4.641 1 90.12 177 LEU A O 1
ATOM 1386 N N . PRO A 1 178 ? -11.562 11.109 -6.332 1 88.69 178 PRO A N 1
ATOM 1387 C CA . PRO A 1 178 ? -10.703 10.43 -7.301 1 88.69 178 PRO A CA 1
ATOM 1388 C C . PRO A 1 178 ? -9.328 11.07 -7.426 1 88.69 178 PRO A C 1
ATOM 1390 O O . PRO A 1 178 ? -9.102 12.156 -6.887 1 88.69 178 PRO A O 1
ATOM 1393 N N . ARG A 1 179 ? -8.461 10.406 -8.141 1 87.06 179 ARG A N 1
ATOM 1394 C CA . ARG A 1 179 ? -7.059 10.82 -8.234 1 87.06 179 ARG A CA 1
ATOM 1395 C C . ARG A 1 179 ? -6.941 12.242 -8.766 1 87.06 179 ARG A C 1
ATOM 1397 O O . ARG A 1 179 ? -6.129 13.031 -8.281 1 87.06 179 ARG A O 1
ATOM 1404 N N . ASP A 1 180 ? -7.715 12.523 -9.75 1 90.81 180 ASP A N 1
ATOM 1405 C CA . ASP A 1 180 ? -7.621 13.844 -10.367 1 90.81 180 ASP A CA 1
ATOM 1406 C C . ASP A 1 180 ? -8.039 14.938 -9.383 1 90.81 180 ASP A C 1
ATOM 1408 O O . ASP A 1 180 ? -7.438 16.016 -9.352 1 90.81 180 ASP A O 1
ATOM 1412 N N . VAL A 1 181 ? -9.062 14.695 -8.578 1 91.75 181 VAL A N 1
ATOM 1413 C CA . VAL A 1 181 ? -9.516 15.648 -7.578 1 91.75 181 VAL A CA 1
ATOM 1414 C C . VAL A 1 181 ? -8.445 15.82 -6.5 1 91.75 181 VAL A C 1
ATOM 1416 O O . VAL A 1 181 ? -8.148 16.938 -6.078 1 91.75 181 VAL A O 1
ATOM 1419 N N . ILE A 1 182 ? -7.852 14.727 -6.113 1 93.06 182 ILE A N 1
ATOM 1420 C CA . ILE A 1 182 ? -6.785 14.766 -5.113 1 93.06 182 ILE A CA 1
ATOM 1421 C C . ILE A 1 182 ? -5.621 15.602 -5.637 1 93.06 182 ILE A C 1
ATOM 1423 O O . ILE A 1 182 ? -5.113 16.484 -4.938 1 93.06 182 ILE A O 1
ATOM 1427 N N . GLN A 1 183 ? -5.211 15.391 -6.828 1 89.5 183 GLN A N 1
ATOM 1428 C CA . GLN A 1 183 ? -4.094 16.109 -7.434 1 89.5 183 GLN A CA 1
ATOM 1429 C C . GLN A 1 183 ? -4.391 17.609 -7.531 1 89.5 183 GLN A C 1
ATOM 1431 O O . GLN A 1 183 ? -3.547 18.438 -7.195 1 89.5 183 GLN A O 1
ATOM 1436 N N . ARG A 1 184 ? -5.543 17.922 -7.996 1 91 184 ARG A N 1
ATOM 1437 C CA . ARG A 1 184 ? -5.93 19.328 -8.117 1 91 184 ARG A CA 1
ATOM 1438 C C . ARG A 1 184 ? -5.934 20.016 -6.75 1 91 184 ARG A C 1
ATOM 1440 O O . ARG A 1 184 ? -5.453 21.141 -6.613 1 91 184 ARG A O 1
ATOM 1447 N N . THR A 1 185 ? -6.484 19.312 -5.801 1 91.12 185 THR A N 1
ATOM 1448 C CA . THR A 1 185 ? -6.535 19.859 -4.453 1 91.12 185 THR A CA 1
ATOM 1449 C C . THR A 1 185 ? -5.129 20.078 -3.9 1 91.12 185 THR A C 1
ATOM 1451 O O . THR A 1 185 ? -4.859 21.078 -3.252 1 91.12 185 THR A O 1
ATOM 1454 N N . ALA A 1 186 ? -4.23 19.125 -4.168 1 89.5 186 ALA A N 1
ATOM 1455 C CA . ALA A 1 186 ? -2.842 19.234 -3.73 1 89.5 186 ALA A CA 1
ATOM 1456 C C . ALA A 1 186 ? -2.16 20.438 -4.367 1 89.5 186 ALA A C 1
ATOM 1458 O O . ALA A 1 186 ? -1.42 21.172 -3.699 1 89.5 186 ALA A O 1
ATOM 1459 N N . VAL A 1 187 ? -2.441 20.688 -5.641 1 88.75 187 VAL A N 1
ATOM 1460 C CA . VAL A 1 187 ? -1.868 21.828 -6.352 1 88.75 187 VAL A CA 1
ATOM 1461 C C . VAL A 1 187 ? -2.396 23.125 -5.75 1 88.75 187 VAL A C 1
ATOM 1463 O O . VAL A 1 187 ? -1.631 24.062 -5.512 1 88.75 187 VAL A O 1
ATOM 1466 N N . GLU A 1 188 ? -3.664 23.156 -5.449 1 90.88 188 GLU A N 1
ATOM 1467 C CA . GLU A 1 188 ? -4.285 24.328 -4.855 1 90.88 188 GLU A CA 1
ATOM 1468 C C . GLU A 1 188 ? -3.707 24.625 -3.475 1 90.88 188 GLU A C 1
ATOM 1470 O O . GLU A 1 188 ? -3.611 25.781 -3.064 1 90.88 188 GLU A O 1
ATOM 1475 N N . ALA A 1 189 ? -3.34 23.578 -2.832 1 92 189 ALA A N 1
ATOM 1476 C CA . ALA A 1 189 ? -2.863 23.734 -1.459 1 92 189 ALA A CA 1
ATOM 1477 C C . ALA A 1 189 ? -1.42 24.219 -1.429 1 92 189 ALA A C 1
ATOM 1479 O O . ALA A 1 189 ? -0.927 24.656 -0.384 1 92 189 ALA A O 1
ATOM 1480 N N . LYS A 1 190 ? -0.709 24.156 -2.512 1 90.12 190 LYS A N 1
ATOM 1481 C CA . LYS A 1 190 ? 0.713 24.484 -2.586 1 90.12 190 LYS A CA 1
ATOM 1482 C C . LYS A 1 190 ? 0.991 25.875 -2.023 1 90.12 190 LYS A C 1
ATOM 1484 O O . LYS A 1 190 ? 1.942 26.062 -1.262 1 90.12 190 LYS A O 1
ATOM 1489 N N . ALA A 1 191 ? 0.204 26.875 -2.387 1 90.75 191 ALA A N 1
ATOM 1490 C CA . ALA A 1 191 ? 0.401 28.234 -1.913 1 90.75 191 ALA A CA 1
ATOM 1491 C C . ALA A 1 191 ? 0.334 28.297 -0.39 1 90.75 191 ALA A C 1
ATOM 1493 O O . ALA A 1 191 ? 1.135 29 0.243 1 90.75 191 ALA A O 1
ATOM 1494 N N . ALA A 1 192 ? -0.625 27.609 0.164 1 94 192 ALA A N 1
ATOM 1495 C CA . ALA A 1 192 ? -0.793 27.625 1.614 1 94 192 ALA A CA 1
ATOM 1496 C C . ALA A 1 192 ? 0.399 26.969 2.309 1 94 192 ALA A C 1
ATOM 1498 O O . ALA A 1 192 ? 0.792 27.375 3.402 1 94 192 ALA A O 1
ATOM 1499 N N . PHE A 1 193 ? 1.056 25.953 1.687 1 94.5 193 PHE A N 1
ATOM 1500 C CA . PHE A 1 193 ? 2.215 25.281 2.27 1 94.5 193 PHE A CA 1
ATOM 1501 C C . PHE A 1 193 ? 3.424 26.219 2.277 1 94.5 193 PHE A C 1
ATOM 1503 O O . PHE A 1 193 ? 4.387 25.984 3.014 1 94.5 193 PHE A O 1
ATOM 1510 N N . GLY A 1 194 ? 3.4 27.25 1.41 1 92.81 194 GLY A N 1
ATOM 1511 C CA . GLY A 1 194 ? 4.426 28.281 1.447 1 92.81 194 GLY A CA 1
ATOM 1512 C C . GLY A 1 194 ? 4.453 29.047 2.754 1 92.81 194 GLY A C 1
ATOM 1513 O O . GLY A 1 194 ? 5.504 29.531 3.174 1 92.81 194 GLY A O 1
ATOM 1514 N N . SER A 1 195 ? 3.279 29.172 3.385 1 94.44 195 SER A N 1
ATOM 1515 C CA . SER A 1 195 ? 3.178 29.875 4.66 1 94.44 195 SER A CA 1
ATOM 1516 C C . SER A 1 195 ? 3.592 28.969 5.82 1 94.44 195 SER A C 1
ATOM 1518 O O . SER A 1 195 ? 3.889 29.453 6.914 1 94.44 195 SER A O 1
ATOM 1520 N N . GLY A 1 196 ? 3.506 27.656 5.586 1 96.69 196 GLY A N 1
ATOM 1521 C CA . GLY A 1 196 ? 3.869 26.688 6.613 1 96.69 196 GLY A CA 1
ATOM 1522 C C . GLY A 1 196 ? 3.121 25.375 6.488 1 96.69 196 GLY A C 1
ATOM 1523 O O . GLY A 1 196 ? 2.086 25.312 5.82 1 96.69 196 GLY A O 1
ATOM 1524 N N . VAL A 1 197 ? 3.732 24.391 7.098 1 97.94 197 VAL A N 1
ATOM 1525 C CA . VAL A 1 197 ? 3.15 23.062 7.047 1 97.94 197 VAL A CA 1
ATOM 1526 C C . VAL A 1 197 ? 1.764 23.078 7.684 1 97.94 197 VAL A C 1
ATOM 1528 O O . VAL A 1 197 ? 0.825 22.469 7.156 1 97.94 197 VAL A O 1
ATOM 1531 N N . TYR A 1 198 ? 1.613 23.766 8.828 1 98.19 198 TYR A N 1
ATOM 1532 C CA . TYR A 1 198 ? 0.335 23.844 9.523 1 98.19 198 TYR A CA 1
ATOM 1533 C C . TYR A 1 198 ? -0.733 24.469 8.641 1 98.19 198 TYR A C 1
ATOM 1535 O O . TYR A 1 198 ? -1.823 23.922 8.484 1 98.19 198 TYR A O 1
ATOM 1543 N N . GLU A 1 199 ? -0.443 25.578 8.047 1 97.69 199 GLU A N 1
ATOM 1544 C CA . GLU A 1 199 ? -1.383 26.297 7.195 1 97.69 199 GLU A CA 1
ATOM 1545 C C . GLU A 1 199 ? -1.776 25.469 5.977 1 97.69 199 GLU A C 1
ATOM 1547 O O . GLU A 1 199 ? -2.949 25.422 5.602 1 97.69 199 GLU A O 1
ATOM 1552 N N . GLY A 1 200 ? -0.776 24.844 5.367 1 97.81 200 GLY A N 1
ATOM 1553 C CA . GLY A 1 200 ? -1.047 24 4.215 1 97.81 200 GLY A CA 1
ATOM 1554 C C . GLY A 1 200 ? -1.952 22.828 4.539 1 97.81 200 GLY A C 1
ATOM 1555 O O . GLY A 1 200 ? -2.893 22.531 3.797 1 97.81 200 GLY A O 1
ATOM 1556 N N . MET A 1 201 ? -1.676 22.172 5.66 1 98.19 201 MET A N 1
ATOM 1557 C CA . MET A 1 201 ? -2.467 21.031 6.078 1 98.19 201 MET A CA 1
ATOM 1558 C C . MET A 1 201 ? -3.896 21.438 6.414 1 98.19 201 MET A C 1
ATOM 1560 O O . MET A 1 201 ? -4.848 20.734 6.066 1 98.19 201 MET A O 1
ATOM 1564 N N . LYS A 1 202 ? -4.004 22.547 7.09 1 97.06 202 LYS A N 1
ATOM 1565 C CA . LYS A 1 202 ? -5.332 23.047 7.426 1 97.06 202 LYS A CA 1
ATOM 1566 C C . LYS A 1 202 ? -6.152 23.312 6.168 1 97.06 202 LYS A C 1
ATOM 1568 O O . LYS A 1 202 ? -7.336 22.984 6.109 1 97.06 202 LYS A O 1
ATOM 1573 N N . TYR A 1 203 ? -5.559 23.938 5.219 1 96.19 203 TYR A N 1
ATOM 1574 C CA . TYR A 1 203 ? -6.238 24.203 3.957 1 96.19 203 TYR A CA 1
ATOM 1575 C C . TYR A 1 203 ? -6.699 22.906 3.303 1 96.19 203 TYR A C 1
ATOM 1577 O O . TYR A 1 203 ? -7.852 22.781 2.885 1 96.19 203 TYR A O 1
ATOM 1585 N N . LEU A 1 204 ? -5.785 21.938 3.205 1 96.75 204 LEU A N 1
ATOM 1586 C CA . LEU A 1 204 ? -6.074 20.656 2.576 1 96.75 204 LEU A CA 1
ATOM 1587 C C . LEU A 1 204 ? -7.246 19.969 3.266 1 96.75 204 LEU A C 1
ATOM 1589 O O . LEU A 1 204 ? -8.164 19.484 2.6 1 96.75 204 LEU A O 1
ATOM 1593 N N . LEU A 1 205 ? -7.246 19.938 4.602 1 96.75 205 LEU A N 1
ATOM 1594 C CA . LEU A 1 205 ? -8.289 19.266 5.367 1 96.75 205 LEU A CA 1
ATOM 1595 C C . LEU A 1 205 ? -9.633 19.953 5.188 1 96.75 205 LEU A C 1
ATOM 1597 O O . LEU A 1 205 ? -10.672 19.297 5.102 1 96.75 205 LEU A O 1
ATOM 1601 N N . THR A 1 206 ? -9.617 21.266 5.125 1 95.5 206 THR A N 1
ATOM 1602 C CA . THR A 1 206 ? -10.852 22.016 4.895 1 95.5 206 THR A CA 1
ATOM 1603 C C . THR A 1 206 ? -11.438 21.688 3.525 1 95.5 206 THR A C 1
ATOM 1605 O O . THR A 1 206 ? -12.641 21.453 3.398 1 95.5 206 THR A O 1
ATOM 1608 N N . ARG A 1 207 ? -10.594 21.609 2.514 1 94.62 207 ARG A N 1
ATOM 1609 C CA . ARG A 1 207 ? -11.055 21.266 1.17 1 94.62 207 ARG A CA 1
ATOM 1610 C C . ARG A 1 207 ? -11.602 19.859 1.126 1 94.62 207 ARG A C 1
ATOM 1612 O O . ARG A 1 207 ? -12.641 19.609 0.507 1 94.62 207 ARG A O 1
ATOM 1619 N N . PHE A 1 208 ? -10.922 18.906 1.765 1 94.81 208 PHE A N 1
ATOM 1620 C CA . PHE A 1 208 ? -11.398 17.516 1.812 1 94.81 208 PHE A CA 1
ATOM 1621 C C . PHE A 1 208 ? -12.758 17.438 2.498 1 94.81 208 PHE A C 1
ATOM 1623 O O . PHE A 1 208 ? -13.641 16.703 2.051 1 94.81 208 PHE A O 1
ATOM 1630 N N . GLN A 1 209 ? -12.859 18.156 3.602 1 93.56 209 GLN A N 1
ATOM 1631 C CA . GLN A 1 209 ? -14.133 18.172 4.316 1 93.56 209 GLN A CA 1
ATOM 1632 C C . GLN A 1 209 ? -15.266 18.641 3.412 1 93.56 209 GLN A C 1
ATOM 1634 O O . GLN A 1 209 ? -16.344 18.047 3.4 1 93.56 209 GLN A O 1
ATOM 1639 N N . GLU A 1 210 ? -15.047 19.641 2.59 1 92.81 210 GLU A N 1
ATOM 1640 C CA . GLU A 1 210 ? -16.047 20.172 1.667 1 92.81 210 GLU A CA 1
ATOM 1641 C C . GLU A 1 210 ? -16.406 19.141 0.597 1 92.81 210 GLU A C 1
ATOM 1643 O O . GLU A 1 210 ? -17.594 18.938 0.3 1 92.81 210 GLU A O 1
ATOM 1648 N N . ILE A 1 211 ? -15.453 18.484 0.111 1 91.38 211 ILE A N 1
ATOM 1649 C CA . ILE A 1 211 ? -15.656 17.547 -0.977 1 91.38 211 ILE A CA 1
ATOM 1650 C C . ILE A 1 211 ? -16.406 16.312 -0.457 1 91.38 211 ILE A C 1
ATOM 1652 O O . ILE A 1 211 ? -17.344 15.836 -1.101 1 91.38 211 ILE A O 1
ATOM 1656 N N . LEU A 1 212 ? -16.109 15.828 0.74 1 90.19 212 LEU A N 1
ATOM 1657 C CA . LEU A 1 212 ? -16.625 14.57 1.268 1 90.19 212 LEU A CA 1
ATOM 1658 C C . LEU A 1 212 ? -18.016 14.742 1.846 1 90.19 212 LEU A C 1
ATOM 1660 O O . LEU A 1 212 ? -18.75 13.766 2.041 1 90.19 212 LEU A O 1
ATOM 1664 N N . THR A 1 213 ? -18.375 15.977 2.143 1 86.25 213 THR A N 1
ATOM 1665 C CA . THR A 1 213 ? -19.703 16.219 2.695 1 86.25 213 THR A CA 1
ATOM 1666 C C . THR A 1 213 ? -20.641 16.734 1.615 1 86.25 213 THR A C 1
ATOM 1668 O O . THR A 1 213 ? -21.859 16.828 1.84 1 86.25 213 THR A O 1
ATOM 1671 N N . SER A 1 214 ? -20.078 17.125 0.522 1 77.94 214 SER A N 1
ATOM 1672 C CA . SER A 1 214 ? -20.938 17.672 -0.524 1 77.94 214 SER A CA 1
ATOM 1673 C C . SER A 1 214 ? -21.797 16.578 -1.161 1 77.94 214 SER A C 1
ATOM 1675 O O . SER A 1 214 ? -21.359 15.43 -1.295 1 77.94 214 SER A O 1
ATOM 1677 N N . ASN A 1 215 ? -23.172 16.672 -0.992 1 62.06 215 ASN A N 1
ATOM 1678 C CA . ASN A 1 215 ? -24.125 15.781 -1.66 1 62.06 215 ASN A CA 1
ATOM 1679 C C . ASN A 1 215 ? -23.953 15.836 -3.178 1 62.06 215 ASN A C 1
ATOM 1681 O O . ASN A 1 215 ? -24.688 15.148 -3.904 1 62.06 215 ASN A O 1
ATOM 1685 N N . ARG A 1 216 ? -23.484 16.891 -3.721 1 49.75 216 ARG A N 1
ATOM 1686 C CA . ARG A 1 216 ? -23.375 16.938 -5.176 1 49.75 216 ARG A CA 1
ATOM 1687 C C . ARG A 1 216 ? -22.594 15.75 -5.711 1 49.75 216 ARG A C 1
ATOM 1689 O O . ARG A 1 216 ? -21.484 15.469 -5.254 1 49.75 216 ARG A O 1
ATOM 1696 N N . SER A 1 217 ? -23.297 14.664 -5.961 1 46.22 217 SER A N 1
ATOM 1697 C CA . SER A 1 217 ? -22.578 13.672 -6.762 1 46.22 217 SER A CA 1
ATOM 1698 C C . SER A 1 217 ? -21.469 14.312 -7.574 1 46.22 217 SER A C 1
ATOM 1700 O O . SER A 1 217 ? -21.422 15.539 -7.727 1 46.22 217 SER A O 1
ATOM 1702 N N . GLY A 1 218 ? -20.75 13.633 -8.422 1 41.06 218 GLY A N 1
ATOM 1703 C CA . GLY A 1 218 ? -19.734 14.125 -9.336 1 41.06 218 GLY A CA 1
ATOM 1704 C C . GLY A 1 218 ? -20.094 15.438 -9.992 1 41.06 218 GLY A C 1
ATOM 1705 O O . GLY A 1 218 ? -21.266 15.68 -10.305 1 41.06 218 GLY A O 1
ATOM 1706 N N . MET A 1 219 ? -19.5 16.594 -9.68 1 35 219 MET A N 1
ATOM 1707 C CA . MET A 1 219 ? -19.688 17.781 -10.5 1 35 219 MET A CA 1
ATOM 1708 C C . MET A 1 219 ? -20.016 17.406 -11.945 1 35 219 MET A C 1
ATOM 1710 O O . MET A 1 219 ? -20.422 18.266 -12.742 1 35 219 MET A O 1
ATOM 1714 N N . PHE A 1 220 ? -19.484 16.344 -12.555 1 33.84 220 PHE A N 1
ATOM 1715 C CA . PHE A 1 220 ? -19.734 16.141 -13.977 1 33.84 220 PHE A CA 1
ATOM 1716 C C . PHE A 1 220 ? -21.141 15.57 -14.203 1 33.84 220 PHE A C 1
ATOM 1718 O O . PHE A 1 220 ? -21.281 14.422 -14.617 1 33.84 220 PHE A O 1
ATOM 1725 N N . GLY A 1 221 ? -22.047 15.633 -13.445 1 29.25 221 GLY A N 1
ATOM 1726 C CA . GLY A 1 221 ? -23.391 15.383 -13.961 1 29.25 221 GLY A CA 1
ATOM 1727 C C . GLY A 1 221 ? -23.781 16.344 -15.062 1 29.25 221 GLY A C 1
ATOM 1728 O O . GLY A 1 221 ? -23.469 17.531 -15.008 1 29.25 221 GLY A O 1
ATOM 1729 N N . THR A 1 222 ? -23.766 15.805 -16.406 1 26.61 222 THR A N 1
ATOM 1730 C CA . THR A 1 222 ? -24.359 16.469 -17.547 1 26.61 222 THR A CA 1
ATOM 1731 C C . THR A 1 222 ? -25.688 17.125 -17.172 1 26.61 222 THR A C 1
ATOM 1733 O O . THR A 1 222 ? -26.578 16.453 -16.625 1 26.61 222 THR A O 1
ATOM 1736 N N . ARG A 1 223 ? -25.781 18.438 -17.172 1 19.81 223 ARG A N 1
ATOM 1737 C CA . ARG A 1 223 ? -27.031 19 -17.656 1 19.81 223 ARG A CA 1
ATOM 1738 C C . ARG A 1 223 ? -27.281 18.578 -19.109 1 19.81 223 ARG A C 1
ATOM 1740 O O . ARG A 1 223 ? -26.344 18.562 -19.922 1 19.81 223 ARG A O 1
ATOM 1747 N N . MET B 1 1 ? 84.688 -7.117 -12.656 1 27.48 1 MET B N 1
ATOM 1748 C CA . MET B 1 1 ? 83.875 -5.961 -12.297 1 27.48 1 MET B CA 1
ATOM 1749 C C . MET B 1 1 ? 82.5 -6.016 -12.984 1 27.48 1 MET B C 1
ATOM 1751 O O . MET B 1 1 ? 82.375 -5.715 -14.172 1 27.48 1 MET B O 1
ATOM 1755 N N . LEU B 1 2 ? 81.75 -7.016 -12.578 1 35.06 2 LEU B N 1
ATOM 1756 C CA . LEU B 1 2 ? 80.438 -7.484 -13.008 1 35.06 2 LEU B CA 1
ATOM 1757 C C . LEU B 1 2 ? 79.375 -6.406 -12.797 1 35.06 2 LEU B C 1
ATOM 1759 O O . LEU B 1 2 ? 79.062 -6.059 -11.656 1 35.06 2 LEU B O 1
ATOM 1763 N N . VAL B 1 3 ? 79.438 -5.383 -13.633 1 40.09 3 VAL B N 1
ATOM 1764 C CA . VAL B 1 3 ? 78.438 -4.316 -13.609 1 40.09 3 VAL B CA 1
ATOM 1765 C C . VAL B 1 3 ? 77.062 -4.914 -13.766 1 40.09 3 VAL B C 1
ATOM 1767 O O . VAL B 1 3 ? 76.75 -5.551 -14.781 1 40.09 3 VAL B O 1
ATOM 1770 N N . SER B 1 4 ? 76.438 -5.406 -12.648 1 38.38 4 SER B N 1
ATOM 1771 C CA . SER B 1 4 ? 75.062 -5.863 -12.5 1 38.38 4 SER B CA 1
ATOM 1772 C C . SER B 1 4 ? 74.062 -4.793 -12.93 1 38.38 4 SER B C 1
ATOM 1774 O O . SER B 1 4 ? 74.125 -3.67 -12.422 1 38.38 4 SER B O 1
ATOM 1776 N N . VAL B 1 5 ? 73.812 -4.734 -14.25 1 41.44 5 VAL B N 1
ATOM 1777 C CA . VAL B 1 5 ? 72.75 -3.893 -14.789 1 41.44 5 VAL B CA 1
ATOM 1778 C C . VAL B 1 5 ? 71.5 -4.16 -14.031 1 41.44 5 VAL B C 1
ATOM 1780 O O . VAL B 1 5 ? 70.938 -5.281 -14.055 1 41.44 5 VAL B O 1
ATOM 1783 N N . LEU B 1 6 ? 71.25 -3.471 -12.867 1 38.06 6 LEU B N 1
ATOM 1784 C CA . LEU B 1 6 ? 70 -3.379 -12.125 1 38.06 6 LEU B CA 1
ATOM 1785 C C . LEU B 1 6 ? 68.875 -2.875 -13.023 1 38.06 6 LEU B C 1
ATOM 1787 O O . LEU B 1 6 ? 68.938 -1.734 -13.492 1 38.06 6 LEU B O 1
ATOM 1791 N N . SER B 1 7 ? 68.375 -3.742 -13.945 1 37.69 7 SER B N 1
ATOM 1792 C CA . SER B 1 7 ? 67.188 -3.371 -14.703 1 37.69 7 SER B CA 1
ATOM 1793 C C . SER B 1 7 ? 66.062 -2.973 -13.766 1 37.69 7 SER B C 1
ATOM 1795 O O . SER B 1 7 ? 65.688 -3.746 -12.898 1 37.69 7 SER B O 1
ATOM 1797 N N . LEU B 1 8 ? 66 -1.636 -13.477 1 37.16 8 LEU B N 1
ATOM 1798 C CA . LEU B 1 8 ? 64.875 -1.021 -12.82 1 37.16 8 LEU B CA 1
ATOM 1799 C C . LEU B 1 8 ? 63.594 -1.332 -13.578 1 37.16 8 LEU B C 1
ATOM 1801 O O . LEU B 1 8 ? 63.406 -0.876 -14.711 1 37.16 8 LEU B O 1
ATOM 1805 N N . LEU B 1 9 ? 63.094 -2.592 -13.516 1 35.62 9 LEU B N 1
ATOM 1806 C CA . LEU B 1 9 ? 61.75 -2.836 -14.008 1 35.62 9 LEU B CA 1
ATOM 1807 C C . LEU B 1 9 ? 60.75 -1.85 -13.391 1 35.62 9 LEU B C 1
ATOM 1809 O O . LEU B 1 9 ? 60.594 -1.828 -12.172 1 35.62 9 LEU B O 1
ATOM 1813 N N . LEU B 1 10 ? 60.656 -0.651 -13.984 1 35.16 10 LEU B N 1
ATOM 1814 C CA . LEU B 1 10 ? 59.531 0.241 -13.664 1 35.16 10 LEU B CA 1
ATOM 1815 C C . LEU B 1 10 ? 58.219 -0.47 -13.852 1 35.16 10 LEU B C 1
ATOM 1817 O O . LEU B 1 10 ? 57.812 -0.785 -14.977 1 35.16 10 LEU B O 1
ATOM 1821 N N . ALA B 1 11 ? 57.844 -1.357 -12.914 1 34.69 11 ALA B N 1
ATOM 1822 C CA . ALA B 1 11 ? 56.438 -1.829 -12.852 1 34.69 11 ALA B CA 1
ATOM 1823 C C . ALA B 1 11 ? 55.469 -0.659 -12.867 1 34.69 11 ALA B C 1
ATOM 1825 O O . ALA B 1 11 ? 55.469 0.186 -11.969 1 34.69 11 ALA B O 1
ATOM 1826 N N . SER B 1 12 ? 55.156 -0.198 -14.094 1 38.72 12 SER B N 1
ATOM 1827 C CA . SER B 1 12 ? 54 0.669 -14.203 1 38.72 12 SER B CA 1
ATOM 1828 C C . SER B 1 12 ? 52.812 0.115 -13.398 1 38.72 12 SER B C 1
ATOM 1830 O O . SER B 1 12 ? 52.312 -0.96 -13.711 1 38.72 12 SER B O 1
ATOM 1832 N N . ALA B 1 13 ? 52.781 0.42 -12.109 1 36.94 13 ALA B N 1
ATOM 1833 C CA . ALA B 1 13 ? 51.562 0.224 -11.312 1 36.94 13 ALA B CA 1
ATOM 1834 C C . ALA B 1 13 ? 50.344 0.78 -12.031 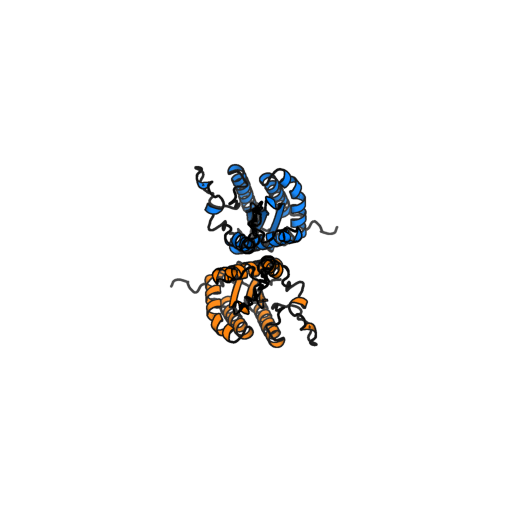1 36.94 13 ALA B C 1
ATOM 1836 O O . ALA B 1 13 ? 50.156 1.997 -12.141 1 36.94 13 ALA B O 1
ATOM 1837 N N . CYS B 1 14 ? 50 0.151 -13.219 1 36.84 14 CYS B N 1
ATOM 1838 C CA . CYS B 1 14 ? 48.625 0.392 -13.641 1 36.84 14 CYS B CA 1
ATOM 1839 C C . CYS B 1 14 ? 47.688 0.355 -12.453 1 36.84 14 CYS B C 1
ATOM 1841 O O . CYS B 1 14 ? 47.438 -0.705 -11.859 1 36.84 14 CYS B O 1
ATOM 1843 N N . LEU B 1 15 ? 47.781 1.409 -11.617 1 34.16 15 LEU B N 1
ATOM 1844 C CA . LEU B 1 15 ? 46.688 1.641 -10.703 1 34.16 15 LEU B CA 1
ATOM 1845 C C . LEU B 1 15 ? 45.344 1.512 -11.422 1 34.16 15 LEU B C 1
ATOM 1847 O O . LEU B 1 15 ? 44.906 2.449 -12.086 1 34.16 15 LEU B O 1
ATOM 1851 N N . LEU B 1 16 ? 45.062 0.331 -12.047 1 38.59 16 LEU B N 1
ATOM 1852 C CA . LEU B 1 16 ? 43.625 0.059 -12.25 1 38.59 16 LEU B CA 1
ATOM 1853 C C . LEU B 1 16 ? 42.812 0.469 -11.023 1 38.59 16 LEU B C 1
ATOM 1855 O O . LEU B 1 16 ? 42.906 -0.183 -9.984 1 38.59 16 LEU B O 1
ATOM 1859 N N . THR B 1 17 ? 42.812 1.804 -10.828 1 39 17 THR B N 1
ATOM 1860 C CA . THR B 1 17 ? 41.75 2.211 -9.906 1 39 17 THR B CA 1
ATOM 1861 C C . THR B 1 17 ? 40.438 1.525 -10.25 1 39 17 THR B C 1
ATOM 1863 O O . THR B 1 17 ? 39.938 1.64 -11.375 1 39 17 THR B O 1
ATOM 1866 N N . PRO B 1 18 ? 40.188 0.353 -9.742 1 35.5 18 PRO B N 1
ATOM 1867 C CA . PRO B 1 18 ? 38.812 -0.142 -9.906 1 35.5 18 PRO B CA 1
ATOM 1868 C C . PRO B 1 18 ? 37.75 0.949 -9.703 1 35.5 18 PRO B C 1
ATOM 1870 O O . PRO B 1 18 ? 37.719 1.571 -8.641 1 35.5 18 PRO B O 1
ATOM 1873 N N . VAL B 1 19 ? 37.531 1.901 -10.648 1 38.72 19 VAL B N 1
ATOM 1874 C CA . VAL B 1 19 ? 36.25 2.613 -10.719 1 38.72 19 VAL B CA 1
ATOM 1875 C C . VAL B 1 19 ? 35.125 1.717 -10.211 1 38.72 19 VAL B C 1
ATOM 1877 O O . VAL B 1 19 ? 34.844 0.673 -10.805 1 38.72 19 VAL B O 1
ATOM 1880 N N . SER B 1 20 ? 34.906 1.622 -8.945 1 33.22 20 SER B N 1
ATOM 1881 C CA . SER B 1 20 ? 34 0.872 -8.086 1 33.22 20 SER B CA 1
ATOM 1882 C C . SER B 1 20 ? 32.594 0.896 -8.625 1 33.22 20 SER B C 1
ATOM 1884 O O . SER B 1 20 ? 32.062 1.962 -8.953 1 33.22 20 SER B O 1
ATOM 1886 N N . GLU B 1 21 ? 31.984 -0.092 -9.266 1 32.31 21 GLU B N 1
ATOM 1887 C CA . GLU B 1 21 ? 30.641 -0.555 -9.578 1 32.31 21 GLU B CA 1
ATOM 1888 C C . GLU B 1 21 ? 29.656 -0.206 -8.469 1 32.31 21 GLU B C 1
ATOM 1890 O O . GLU B 1 21 ? 28.5 -0.599 -8.508 1 32.31 21 GLU B O 1
ATOM 1895 N N . ALA B 1 22 ? 30.078 0.38 -7.375 1 30.7 22 ALA B N 1
ATOM 1896 C CA . ALA B 1 22 ? 29.25 0.592 -6.195 1 30.7 22 ALA B CA 1
ATOM 1897 C C . ALA B 1 22 ? 28.094 1.549 -6.504 1 30.7 22 ALA B C 1
ATOM 1899 O O . ALA B 1 22 ? 27.109 1.594 -5.773 1 30.7 22 ALA B O 1
ATOM 1900 N N . TYR B 1 23 ? 28.281 2.611 -7.309 1 31.58 23 TYR B N 1
ATOM 1901 C CA . TYR B 1 23 ? 27.469 3.818 -7.316 1 31.58 23 TYR B CA 1
ATOM 1902 C C . TYR B 1 23 ? 26.031 3.502 -7.738 1 31.58 23 TYR B C 1
ATOM 1904 O O . TYR B 1 23 ? 25.125 4.293 -7.488 1 31.58 23 TYR B O 1
ATOM 1912 N N . GLN B 1 24 ? 25.734 2.619 -8.727 1 36.31 24 GLN B N 1
ATOM 1913 C CA . GLN B 1 24 ? 24.578 2.723 -9.625 1 36.31 24 GLN B CA 1
ATOM 1914 C C . GLN B 1 24 ? 23.328 2.141 -8.977 1 36.31 24 GLN B C 1
ATOM 1916 O O . GLN B 1 24 ? 22.281 2.049 -9.617 1 36.31 24 GLN B O 1
ATOM 1921 N N . TYR B 1 25 ? 23.344 1.393 -7.902 1 38.84 25 TYR B N 1
ATOM 1922 C CA . TYR B 1 25 ? 22.312 0.364 -7.773 1 38.84 25 TYR B CA 1
ATOM 1923 C C . TYR B 1 25 ? 21.078 0.911 -7.066 1 38.84 25 TYR B C 1
ATOM 1925 O O . TYR B 1 25 ? 19.984 0.359 -7.199 1 38.84 25 TYR B O 1
ATOM 1933 N N . SER B 1 26 ? 21.219 1.929 -6.145 1 47.59 26 SER B N 1
ATOM 1934 C CA . SER B 1 26 ? 20.094 2.143 -5.234 1 47.59 26 SER B CA 1
ATOM 1935 C C . SER B 1 26 ? 18.875 2.676 -5.973 1 47.59 26 SER B C 1
ATOM 1937 O O . SER B 1 26 ? 17.734 2.32 -5.648 1 47.59 26 SER B O 1
ATOM 1939 N N . ASN B 1 27 ? 18.984 3.428 -7.051 1 60.75 27 ASN B N 1
ATOM 1940 C CA . ASN B 1 27 ? 17.906 3.893 -7.91 1 60.75 27 ASN B CA 1
ATOM 1941 C C . ASN B 1 27 ? 17.25 2.738 -8.672 1 60.75 27 ASN B C 1
ATOM 1943 O O . ASN B 1 27 ? 16.109 2.85 -9.117 1 60.75 27 ASN B O 1
ATOM 1947 N N . ASN B 1 28 ? 17.891 1.614 -8.32 1 80.62 28 ASN B N 1
ATOM 1948 C CA . ASN B 1 28 ? 17.453 0.502 -9.156 1 80.62 28 ASN B CA 1
ATOM 1949 C C . ASN B 1 28 ? 16.188 -0.147 -8.609 1 80.62 28 ASN B C 1
ATOM 1951 O O . ASN B 1 28 ? 15.273 -0.48 -9.367 1 80.62 28 ASN B O 1
ATOM 1955 N N . PHE B 1 29 ? 16.047 -0.15 -7.234 1 89 29 PHE B N 1
ATOM 1956 C CA . PHE B 1 29 ? 14.883 -0.805 -6.664 1 89 29 PHE B CA 1
ATOM 1957 C C . PHE B 1 29 ? 13.633 0.048 -6.863 1 89 29 PHE B C 1
ATOM 1959 O O . PHE B 1 29 ? 12.57 -0.467 -7.227 1 89 29 PHE B O 1
ATOM 1966 N N . ILE B 1 30 ? 13.758 1.36 -6.625 1 88.38 30 ILE B N 1
ATOM 1967 C CA . ILE B 1 30 ? 12.617 2.26 -6.785 1 88.38 30 ILE B CA 1
ATOM 1968 C C . ILE B 1 30 ? 12.133 2.227 -8.227 1 88.38 30 ILE B C 1
ATOM 1970 O O . ILE B 1 30 ? 10.93 2.178 -8.484 1 88.38 30 ILE B O 1
ATOM 1974 N N . ASN B 1 31 ? 13.086 2.258 -9.102 1 89.25 31 ASN B N 1
ATOM 1975 C CA . ASN B 1 31 ? 12.727 2.15 -10.516 1 89.25 31 ASN B CA 1
ATOM 1976 C C . ASN B 1 31 ? 12.039 0.821 -10.82 1 89.25 31 ASN B C 1
ATOM 1978 O O . ASN B 1 31 ? 11.055 0.782 -11.555 1 89.25 31 ASN B O 1
ATOM 1982 N N . GLN B 1 32 ? 12.57 -0.307 -10.242 1 93.94 32 GLN B N 1
ATOM 1983 C CA . GLN B 1 32 ? 11.961 -1.619 -10.43 1 93.94 32 GLN B CA 1
ATOM 1984 C C . GLN B 1 32 ? 10.508 -1.617 -9.977 1 93.94 32 GLN B C 1
ATOM 1986 O O . GLN B 1 32 ? 9.625 -2.096 -10.695 1 93.94 32 GLN B O 1
ATOM 1991 N N . VAL B 1 33 ? 10.242 -1.051 -8.797 1 95.25 33 VAL B N 1
ATOM 1992 C CA . VAL B 1 33 ? 8.914 -1.057 -8.18 1 95.25 33 VAL B CA 1
ATOM 1993 C C . VAL B 1 33 ? 7.961 -0.197 -9.008 1 95.25 33 VAL B C 1
ATOM 1995 O O . VAL B 1 33 ? 6.855 -0.63 -9.336 1 95.25 33 VAL B O 1
ATOM 1998 N N . THR B 1 34 ? 8.391 0.997 -9.453 1 93.5 34 THR B N 1
ATOM 1999 C CA . THR B 1 34 ? 7.477 1.966 -10.047 1 93.5 34 THR B CA 1
ATOM 2000 C C . THR B 1 34 ? 7.273 1.678 -11.531 1 93.5 34 THR B C 1
ATOM 2002 O O . THR B 1 34 ? 6.336 2.191 -12.148 1 93.5 34 THR B O 1
ATOM 2005 N N . THR B 1 35 ? 8.18 0.81 -12.117 1 94.44 35 THR B N 1
ATOM 2006 C CA . THR B 1 35 ? 8.008 0.496 -13.531 1 94.44 35 THR B CA 1
ATOM 2007 C C . THR B 1 35 ? 7.473 -0.92 -13.719 1 94.44 35 THR B C 1
ATOM 2009 O O . THR B 1 35 ? 7.27 -1.373 -14.844 1 94.44 35 THR B O 1
ATOM 2012 N N . TYR B 1 36 ? 7.266 -1.64 -12.633 1 97 36 TYR B N 1
ATOM 2013 C CA . TYR B 1 36 ? 6.617 -2.941 -12.758 1 97 36 TYR B CA 1
ATOM 2014 C C . TYR B 1 36 ? 5.262 -2.812 -13.438 1 97 36 TYR B C 1
ATOM 2016 O O . TYR B 1 36 ? 4.496 -1.893 -13.141 1 97 36 TYR B O 1
ATOM 2024 N N . PRO B 1 37 ? 4.926 -3.748 -14.32 1 97.12 37 PRO B N 1
ATOM 2025 C CA . PRO B 1 37 ? 3.695 -3.564 -15.102 1 97.12 37 PRO B CA 1
ATOM 2026 C C . PRO B 1 37 ? 2.439 -3.605 -14.234 1 97.12 37 PRO B C 1
ATOM 2028 O O . PRO B 1 37 ? 2.357 -4.402 -13.297 1 97.12 37 PRO B O 1
ATOM 2031 N N . ASN B 1 38 ? 1.554 -2.635 -14.484 1 96.19 38 ASN B N 1
ATOM 2032 C CA . ASN B 1 38 ? 0.221 -2.703 -13.898 1 96.19 38 ASN B CA 1
ATOM 2033 C C . ASN B 1 38 ? -0.646 -3.75 -14.594 1 96.19 38 ASN B C 1
ATOM 2035 O O . ASN B 1 38 ? -0.905 -3.65 -15.789 1 96.19 38 ASN B O 1
ATOM 2039 N N . ILE B 1 39 ? -1.089 -4.699 -13.891 1 96.12 39 ILE B N 1
ATOM 2040 C CA . ILE B 1 39 ? -1.748 -5.879 -14.445 1 96.12 39 ILE B CA 1
ATOM 2041 C C . ILE B 1 39 ? -3.086 -5.48 -15.062 1 96.12 39 ILE B C 1
ATOM 2043 O O . ILE B 1 39 ? -3.637 -6.211 -15.891 1 96.12 39 ILE B O 1
ATOM 2047 N N . VAL B 1 40 ? -3.662 -4.32 -14.672 1 93.94 40 VAL B N 1
ATOM 2048 C CA . VAL B 1 40 ? -4.957 -3.861 -15.156 1 93.94 40 VAL B CA 1
ATOM 2049 C C . VAL B 1 40 ? -4.766 -3.006 -16.406 1 93.94 40 VAL B C 1
ATOM 2051 O O . VAL B 1 40 ? -5.445 -3.207 -17.422 1 93.94 40 VAL B O 1
ATOM 2054 N N . THR B 1 41 ? -3.74 -2.168 -16.469 1 93.75 41 THR B N 1
ATOM 2055 C CA . THR B 1 41 ? -3.637 -1.176 -17.531 1 93.75 41 THR B CA 1
ATOM 2056 C C . THR B 1 41 ? -2.533 -1.554 -18.516 1 93.75 41 THR B C 1
ATOM 2058 O O . THR B 1 41 ? -2.49 -1.04 -19.641 1 93.75 41 THR B O 1
ATOM 2061 N N . ALA B 1 42 ? -1.619 -2.414 -18.125 1 94 42 ALA B N 1
ATOM 2062 C CA . ALA B 1 42 ? -0.489 -2.795 -18.969 1 94 42 ALA B CA 1
ATOM 2063 C C . ALA B 1 42 ? -0.351 -4.312 -19.047 1 94 42 ALA B C 1
ATOM 2065 O O . ALA B 1 42 ? 0.739 -4.855 -18.844 1 94 42 ALA B O 1
ATOM 2066 N N . LYS B 1 43 ? -1.395 -5.008 -19.391 1 91.06 43 LYS B N 1
ATOM 2067 C CA . LYS B 1 43 ? -1.463 -6.469 -19.438 1 91.06 43 LYS B CA 1
ATOM 2068 C C . LYS B 1 43 ? -0.408 -7.047 -20.375 1 91.06 43 LYS B C 1
ATOM 2070 O O . LYS B 1 43 ? 0.184 -8.086 -20.078 1 91.06 43 LYS B O 1
ATOM 2075 N N . ASN B 1 44 ? -0.164 -6.348 -21.406 1 90 44 ASN B N 1
ATOM 2076 C CA . ASN B 1 44 ? 0.766 -6.848 -22.422 1 90 44 ASN B CA 1
ATOM 2077 C C . ASN B 1 44 ? 2.189 -6.93 -21.875 1 90 44 ASN B C 1
ATOM 2079 O O . ASN B 1 44 ? 2.988 -7.75 -22.328 1 90 44 ASN B O 1
ATOM 2083 N N . ARG B 1 45 ? 2.479 -6.098 -20.938 1 93.88 45 ARG B N 1
ATOM 2084 C CA . ARG B 1 45 ? 3.82 -6.09 -20.359 1 93.88 45 ARG B CA 1
ATOM 2085 C C . ARG B 1 45 ? 3.971 -7.176 -19.297 1 93.88 45 ARG B C 1
ATOM 2087 O O . ARG B 1 45 ? 5.086 -7.484 -18.875 1 93.88 45 ARG B O 1
ATOM 2094 N N . CYS B 1 46 ? 2.875 -7.695 -18.828 1 94.88 46 CYS B N 1
ATOM 2095 C CA . CYS B 1 46 ? 2.9 -8.766 -17.828 1 94.88 46 CYS B CA 1
ATOM 2096 C C . CYS B 1 46 ? 3.238 -10.102 -18.484 1 94.88 46 CYS B C 1
ATOM 2098 O O . CYS B 1 46 ? 3.631 -11.047 -17.797 1 94.88 46 CYS B O 1
ATOM 2100 N N . LEU B 1 47 ? 3.113 -10.203 -19.703 1 87.88 47 LEU B N 1
ATOM 2101 C CA . LEU B 1 47 ? 3.43 -11.367 -20.516 1 87.88 47 LEU B CA 1
ATOM 2102 C C . LEU B 1 47 ? 4.262 -10.977 -21.734 1 87.88 47 LEU B C 1
ATOM 2104 O O . LEU B 1 47 ? 3.848 -11.195 -22.875 1 87.88 47 LEU B O 1
ATOM 2108 N N . PRO B 1 48 ? 5.488 -10.367 -21.328 1 75.38 48 PRO B N 1
ATOM 2109 C CA . PRO B 1 48 ? 6.234 -9.914 -22.5 1 75.38 48 PRO B CA 1
ATOM 2110 C C . PRO B 1 48 ? 6.656 -11.062 -23.422 1 75.38 48 PRO B C 1
ATOM 2112 O O . PRO B 1 48 ? 7.012 -12.141 -22.938 1 75.38 48 PRO B O 1
ATOM 2115 N N . GLY B 1 49 ? 6.73 -10.797 -24.797 1 70.56 49 GLY B N 1
ATOM 2116 C CA . GLY B 1 49 ? 7.223 -11.742 -25.781 1 70.56 49 GLY B CA 1
ATOM 2117 C C . GLY B 1 49 ? 6.281 -12.914 -26.016 1 70.56 49 GLY B C 1
ATOM 2118 O O . GLY B 1 49 ? 6.516 -13.742 -26.891 1 70.56 49 GLY B O 1
ATOM 2119 N N . ARG B 1 50 ? 5.445 -13.164 -25.031 1 64.75 50 ARG B N 1
ATOM 2120 C CA . ARG B 1 50 ? 4.559 -14.32 -25.141 1 64.75 50 ARG B CA 1
ATOM 2121 C C . ARG B 1 50 ? 3.354 -14 -26.016 1 64.75 50 ARG B C 1
ATOM 2123 O O . ARG B 1 50 ? 2.479 -14.844 -26.219 1 64.75 50 ARG B O 1
ATOM 2130 N N . SER B 1 51 ? 3.188 -12.664 -26.344 1 56.84 51 SER B N 1
ATOM 2131 C CA . SER B 1 51 ? 2.055 -12.312 -27.188 1 56.84 51 SER B CA 1
ATOM 2132 C C . SER B 1 51 ? 2.082 -13.086 -28.5 1 56.84 51 SER B C 1
ATOM 2134 O O . SER B 1 51 ? 1.098 -13.102 -29.234 1 56.84 51 SER B O 1
ATOM 2136 N N . GLY B 1 52 ? 3.229 -13.508 -28.906 1 47.81 52 GLY B N 1
ATOM 2137 C CA . GLY B 1 52 ? 3.18 -14.148 -30.219 1 47.81 52 GLY B CA 1
ATOM 2138 C C . GLY B 1 52 ? 2.318 -15.398 -30.234 1 47.81 52 GLY B C 1
ATOM 2139 O O . GLY B 1 52 ? 2.188 -16.047 -31.266 1 47.81 52 GLY B O 1
ATOM 2140 N N . GLY B 1 53 ? 2.324 -16.125 -29.219 1 47.66 53 GLY B N 1
ATOM 2141 C CA . GLY B 1 53 ? 1.492 -17.266 -29.516 1 47.66 53 GLY B CA 1
ATOM 2142 C C . GLY B 1 53 ? 0.042 -16.906 -29.781 1 47.66 53 GLY B C 1
ATOM 2143 O O . GLY B 1 53 ? -0.39 -15.797 -29.469 1 47.66 53 GLY B O 1
ATOM 2144 N N . SER B 1 54 ? -0.545 -17.453 -30.797 1 47.41 54 SER B N 1
ATOM 2145 C CA . SER B 1 54 ? -1.897 -17.344 -31.328 1 47.41 54 SER B CA 1
ATOM 2146 C C . SER B 1 54 ? -2.904 -17.031 -30.234 1 47.41 54 SER B C 1
ATOM 2148 O O . SER B 1 54 ? -4.078 -16.781 -30.5 1 47.41 54 SER B O 1
ATOM 2150 N N . GLY B 1 55 ? -2.668 -17.219 -28.938 1 53.75 55 GLY B N 1
ATOM 2151 C CA . GLY B 1 55 ? -3.822 -17.266 -28.047 1 53.75 55 GLY B CA 1
ATOM 2152 C C . GLY B 1 55 ? -4.117 -15.945 -27.375 1 53.75 55 GLY B C 1
ATOM 2153 O O . GLY B 1 55 ? -3.242 -15.078 -27.297 1 53.75 55 GLY B O 1
ATOM 2154 N N . ALA B 1 56 ? -5.297 -15.352 -27.562 1 59.5 56 ALA B N 1
ATOM 2155 C CA . ALA B 1 56 ? -5.965 -14.156 -27.062 1 59.5 56 ALA B CA 1
ATOM 2156 C C . ALA B 1 56 ? -5.66 -13.945 -25.578 1 59.5 56 ALA B C 1
ATOM 2158 O O . ALA B 1 56 ? -5.66 -14.898 -24.797 1 59.5 56 ALA B O 1
ATOM 2159 N N . THR B 1 57 ? -4.793 -12.914 -25.266 1 71.06 57 THR B N 1
ATOM 2160 C CA . THR B 1 57 ? -4.695 -12.508 -23.859 1 71.06 57 THR B CA 1
ATOM 2161 C C . THR B 1 57 ? -6.07 -12.516 -23.203 1 71.06 57 THR B C 1
ATOM 2163 O O . THR B 1 57 ? -7.035 -11.984 -23.75 1 71.06 57 THR B O 1
ATOM 2166 N N . PRO B 1 58 ? -6.078 -13.266 -22.141 1 80.38 58 PRO B N 1
ATOM 2167 C CA . PRO B 1 58 ? -7.371 -13.273 -21.453 1 80.38 58 PRO B CA 1
ATOM 2168 C C . PRO B 1 58 ? -7.859 -11.875 -21.094 1 80.38 58 PRO B C 1
ATOM 2170 O O . PRO B 1 58 ? -7.047 -10.953 -20.953 1 80.38 58 PRO B O 1
ATOM 2173 N N . GLN B 1 59 ? -9.156 -11.781 -21.094 1 81.94 59 GLN B N 1
ATOM 2174 C CA . GLN B 1 59 ? -9.773 -10.508 -20.766 1 81.94 59 GLN B CA 1
ATOM 2175 C C . GLN B 1 59 ? -9.32 -10.023 -19.391 1 81.94 59 GLN B C 1
ATOM 2177 O O . GLN B 1 59 ? -9.047 -8.836 -19.203 1 81.94 59 GLN B O 1
ATOM 2182 N N . THR B 1 60 ? -9.219 -10.961 -18.438 1 92.06 60 THR B N 1
ATOM 2183 C CA . THR B 1 60 ? -8.758 -10.633 -17.094 1 92.06 60 THR B CA 1
ATOM 2184 C C . THR B 1 60 ? -7.496 -11.414 -16.75 1 92.06 60 THR B C 1
ATOM 2186 O O . THR B 1 60 ? -7.484 -12.648 -16.828 1 92.06 60 THR B O 1
ATOM 2189 N N . LEU B 1 61 ? -6.492 -10.695 -16.531 1 94.94 61 LEU B N 1
ATOM 2190 C CA . LEU B 1 61 ? -5.219 -11.289 -16.125 1 94.94 61 LEU B CA 1
ATOM 2191 C C . LEU B 1 61 ? -4.961 -11.062 -14.641 1 94.94 61 LEU B C 1
ATOM 2193 O O . LEU B 1 61 ? -5.125 -9.945 -14.141 1 94.94 61 LEU B O 1
ATOM 2197 N N . LEU B 1 62 ? -4.641 -12.172 -13.953 1 97.62 62 LEU B N 1
ATOM 2198 C CA . LEU B 1 62 ? -4.41 -12.078 -12.516 1 97.62 62 LEU B CA 1
ATOM 2199 C C . LEU B 1 62 ? -3.014 -12.57 -12.156 1 97.62 62 LEU B C 1
ATOM 2201 O O . LEU B 1 62 ? -2.666 -12.656 -10.977 1 97.62 62 LEU B O 1
ATOM 2205 N N . VAL B 1 63 ? -2.207 -12.93 -13.148 1 97.88 63 VAL B N 1
ATOM 2206 C CA . VAL B 1 63 ? -0.804 -13.281 -12.953 1 97.88 63 VAL B CA 1
ATOM 2207 C C . VAL B 1 63 ? 0.076 -12.391 -13.828 1 97.88 63 VAL B C 1
ATOM 2209 O O . VAL B 1 63 ? -0.074 -12.367 -15.055 1 97.88 63 VAL B O 1
ATOM 2212 N N . CYS B 1 64 ? 0.901 -11.625 -13.227 1 97.88 64 CYS B N 1
ATOM 2213 C CA . CYS B 1 64 ? 1.858 -10.797 -13.953 1 97.88 64 CYS B CA 1
ATOM 2214 C C . CYS B 1 64 ? 3.268 -11.359 -13.836 1 97.88 64 CYS B C 1
ATOM 2216 O O . CYS B 1 64 ? 3.818 -11.453 -12.734 1 97.88 64 CYS B O 1
ATOM 2218 N N . ASP B 1 65 ? 3.852 -11.734 -14.945 1 97.19 65 ASP B N 1
ATOM 2219 C CA . ASP B 1 65 ? 5.152 -12.398 -14.992 1 97.19 65 ASP B CA 1
ATOM 2220 C C . ASP B 1 65 ? 6.02 -11.82 -16.109 1 97.19 65 ASP B C 1
ATOM 2222 O O . ASP B 1 65 ? 6.312 -12.508 -17.094 1 97.19 65 ASP B O 1
ATOM 2226 N N . PRO B 1 66 ? 6.574 -10.594 -15.93 1 96.44 66 PRO B N 1
ATOM 2227 C CA . PRO B 1 66 ? 7.336 -9.945 -17 1 96.44 66 PRO B CA 1
ATOM 2228 C C . PRO B 1 66 ? 8.664 -10.641 -17.281 1 96.44 66 PRO B C 1
ATOM 2230 O O . PRO B 1 66 ? 9.281 -10.414 -18.328 1 96.44 66 PRO B O 1
ATOM 2233 N N . HIS B 1 67 ? 9.164 -11.484 -16.406 1 95.69 67 HIS B N 1
ATOM 2234 C CA . HIS B 1 67 ? 10.477 -12.102 -16.547 1 95.69 67 HIS B CA 1
ATOM 2235 C C . HIS B 1 67 ? 10.352 -13.547 -17.016 1 95.69 67 HIS B C 1
ATOM 2237 O O . HIS B 1 67 ? 11.344 -14.281 -17.062 1 95.69 67 HIS B O 1
ATOM 2243 N N . GLU B 1 68 ? 9.125 -14 -17.266 1 94.38 68 GLU B N 1
ATOM 2244 C CA . GLU B 1 68 ? 8.852 -15.297 -17.875 1 94.38 68 GLU B CA 1
ATOM 2245 C C . GLU B 1 68 ? 9.391 -16.438 -17.016 1 94.38 68 GLU B C 1
ATOM 2247 O O . GLU B 1 68 ? 10.062 -17.344 -17.531 1 94.38 68 GLU B O 1
ATOM 2252 N N . LEU B 1 69 ? 9.148 -16.375 -15.766 1 97.12 69 LEU B N 1
ATOM 2253 C CA . LEU B 1 69 ? 9.508 -17.438 -14.828 1 97.12 69 LEU B CA 1
ATOM 2254 C C . LEU B 1 69 ? 8.633 -18.672 -15.031 1 97.12 69 LEU B C 1
ATOM 2256 O O . LEU B 1 69 ? 9.008 -19.766 -14.641 1 97.12 69 LEU B O 1
ATOM 2260 N N . LEU B 1 70 ? 7.445 -18.516 -15.602 1 96.94 70 LEU B N 1
ATOM 2261 C CA . LEU B 1 70 ? 6.492 -19.562 -15.914 1 96.94 70 LEU B CA 1
ATOM 2262 C C . LEU B 1 70 ? 6.379 -19.766 -17.422 1 96.94 70 LEU B C 1
ATOM 2264 O O . LEU B 1 70 ? 6.539 -18.812 -18.188 1 96.94 70 LEU B O 1
ATOM 2268 N N . SER B 1 71 ? 6.074 -21.031 -17.766 1 93.62 71 SER B N 1
ATOM 2269 C CA . SER B 1 71 ? 5.641 -21.25 -19.156 1 93.62 71 SER B CA 1
ATOM 2270 C C . SER B 1 71 ? 4.258 -20.656 -19.391 1 93.62 71 SER B C 1
ATOM 2272 O O . SER B 1 71 ? 3.539 -20.328 -18.438 1 93.62 71 SER B O 1
ATOM 2274 N N . VAL B 1 72 ? 3.912 -20.469 -20.672 1 91.12 72 VAL B N 1
ATOM 2275 C CA . VAL B 1 72 ? 2.6 -19.938 -21.016 1 91.12 72 VAL B CA 1
ATOM 2276 C C . VAL B 1 72 ? 1.508 -20.828 -20.422 1 91.12 72 VAL B C 1
ATOM 2278 O O . VAL B 1 72 ? 0.536 -20.328 -19.859 1 91.12 72 VAL B O 1
ATOM 2281 N N . ASP B 1 73 ? 1.666 -22.141 -20.516 1 93.44 73 ASP B N 1
ATOM 2282 C CA . ASP B 1 73 ? 0.676 -23.094 -20.016 1 93.44 73 ASP B CA 1
ATOM 2283 C C . ASP B 1 73 ? 0.539 -22.984 -18.5 1 93.44 73 ASP B C 1
ATOM 2285 O O . ASP B 1 73 ? -0.572 -23.016 -17.953 1 93.44 73 ASP B O 1
ATOM 2289 N N . GLN B 1 74 ? 1.676 -22.891 -17.828 1 96.06 74 GLN B N 1
ATOM 2290 C CA . GLN B 1 74 ? 1.66 -22.75 -16.375 1 96.06 74 GLN B CA 1
ATOM 2291 C C . GLN B 1 74 ? 0.938 -21.469 -15.953 1 96.06 74 GLN B C 1
ATOM 2293 O O . GLN B 1 74 ? 0.108 -21.484 -15.039 1 96.06 74 GLN B O 1
ATOM 2298 N N . LEU B 1 75 ? 1.255 -20.391 -16.594 1 95.69 75 LEU B N 1
ATOM 2299 C CA . LEU B 1 75 ? 0.646 -19.094 -16.281 1 95.69 75 LEU B CA 1
ATOM 2300 C C . LEU B 1 75 ? -0.86 -19.141 -16.516 1 95.69 75 LEU B C 1
ATOM 2302 O O . LEU B 1 75 ? -1.635 -18.672 -15.672 1 95.69 75 LEU B O 1
ATOM 2306 N N . MET B 1 76 ? -1.305 -19.688 -17.625 1 93.69 76 MET B N 1
ATOM 2307 C CA . MET B 1 76 ? -2.729 -19.75 -17.938 1 93.69 76 MET B CA 1
ATOM 2308 C C . MET B 1 76 ? -3.461 -20.672 -16.969 1 93.69 76 MET B C 1
ATOM 2310 O O . MET B 1 76 ? -4.621 -20.422 -16.641 1 93.69 76 MET B O 1
ATOM 2314 N N . SER B 1 77 ? -2.768 -21.719 -16.578 1 96.38 77 SER B N 1
ATOM 2315 C CA . SER B 1 77 ? -3.352 -22.609 -15.586 1 96.38 77 SER B CA 1
ATOM 2316 C C . SER B 1 77 ? -3.604 -21.891 -14.273 1 96.38 77 SER B C 1
ATOM 2318 O O . SER B 1 77 ? -4.691 -22 -13.703 1 96.38 77 SER B O 1
ATOM 2320 N N . LEU B 1 78 ? -2.613 -21.156 -13.773 1 97.75 78 LEU B N 1
ATOM 2321 C CA . LEU B 1 78 ? -2.768 -20.375 -12.547 1 97.75 78 LEU B CA 1
ATOM 2322 C C . LEU B 1 78 ? -3.857 -19.328 -12.711 1 97.75 78 LEU B C 1
ATOM 2324 O O . LEU B 1 78 ? -4.664 -19.125 -11.805 1 97.75 78 LEU B O 1
ATOM 2328 N N . ASN B 1 79 ? -3.852 -18.656 -13.852 1 96.81 79 ASN B N 1
ATOM 2329 C CA . ASN B 1 79 ? -4.859 -17.625 -14.102 1 96.81 79 ASN B CA 1
ATOM 2330 C C . ASN B 1 79 ? -6.27 -18.203 -14.047 1 96.81 79 ASN B C 1
ATOM 2332 O O . ASN B 1 79 ? -7.176 -17.578 -13.477 1 96.81 79 ASN B O 1
ATOM 2336 N N . ARG B 1 80 ? -6.43 -19.359 -14.672 1 96.62 80 ARG B N 1
ATOM 2337 C CA . ARG B 1 80 ? -7.727 -20.016 -14.633 1 96.62 80 ARG B CA 1
ATOM 2338 C C . ARG B 1 80 ? -8.133 -20.344 -13.203 1 96.62 80 ARG B C 1
ATOM 2340 O O . ARG B 1 80 ? -9.289 -20.141 -12.812 1 96.62 80 ARG B O 1
ATOM 2347 N N . GLN B 1 81 ? -7.238 -20.875 -12.438 1 97.25 81 GLN B N 1
ATOM 2348 C CA . GLN B 1 81 ? -7.535 -21.172 -11.039 1 97.25 81 GLN B CA 1
ATOM 2349 C C . GLN B 1 81 ? -7.957 -19.922 -10.273 1 97.25 81 GLN B C 1
ATOM 2351 O O . GLN B 1 81 ? -8.914 -19.969 -9.5 1 97.25 81 GLN B O 1
ATOM 2356 N N . LEU B 1 82 ? -7.273 -18.859 -10.484 1 97.88 82 LEU B N 1
ATOM 2357 C CA . LEU B 1 82 ? -7.57 -17.594 -9.812 1 97.88 82 LEU B CA 1
ATOM 2358 C C . LEU B 1 82 ? -8.953 -17.078 -10.203 1 97.88 82 LEU B C 1
ATOM 2360 O O . LEU B 1 82 ? -9.711 -16.609 -9.352 1 97.88 82 LEU B O 1
ATOM 2364 N N . MET B 1 83 ? -9.25 -17.234 -11.484 1 96.12 83 MET B N 1
ATOM 2365 C CA . MET B 1 83 ? -10.562 -16.797 -11.961 1 96.12 83 MET B CA 1
ATOM 2366 C C . MET B 1 83 ? -11.672 -17.672 -11.375 1 96.12 83 MET B C 1
ATOM 2368 O O . MET B 1 83 ? 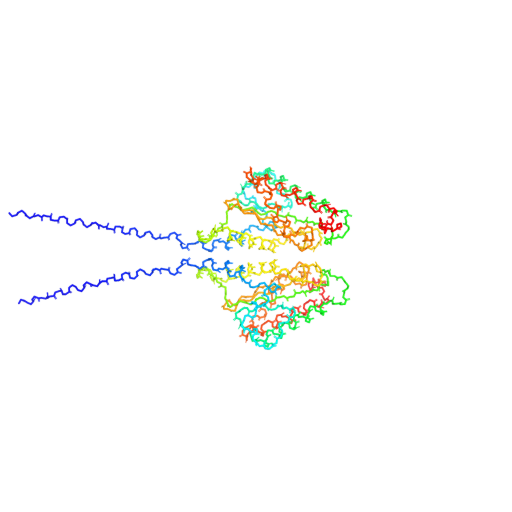-12.742 -17.172 -11.031 1 96.12 83 MET B O 1
ATOM 2372 N N . GLU B 1 84 ? -11.406 -18.922 -11.258 1 95.88 84 GLU B N 1
ATOM 2373 C CA . GLU B 1 84 ? -12.367 -19.828 -10.648 1 95.88 84 GLU B CA 1
ATOM 2374 C C . GLU B 1 84 ? -12.586 -19.5 -9.172 1 95.88 84 GLU B C 1
ATOM 2376 O O . GLU B 1 84 ? -13.719 -19.484 -8.695 1 95.88 84 GLU B O 1
ATOM 2381 N N . MET B 1 85 ? -11.531 -19.266 -8.477 1 95.31 85 MET B N 1
ATOM 2382 C CA . MET B 1 85 ? -11.641 -18.875 -7.074 1 95.31 85 MET B CA 1
ATOM 2383 C C . MET B 1 85 ? -12.461 -17.594 -6.926 1 95.31 85 MET B C 1
ATOM 2385 O O . MET B 1 85 ? -13.328 -17.5 -6.055 1 95.31 85 MET B O 1
ATOM 2389 N N . LYS B 1 86 ? -12.234 -16.641 -7.758 1 92.88 86 LYS B N 1
ATOM 2390 C CA . LYS B 1 86 ? -12.969 -15.383 -7.746 1 92.88 86 LYS B CA 1
ATOM 2391 C C . LYS B 1 86 ? -14.461 -15.617 -7.973 1 92.88 86 LYS B C 1
ATOM 2393 O O . LYS B 1 86 ? -15.297 -14.977 -7.336 1 92.88 86 LYS B O 1
ATOM 2398 N N . ALA B 1 87 ? -14.758 -16.531 -8.82 1 91.94 87 ALA B N 1
ATOM 2399 C CA . ALA B 1 87 ? -16.141 -16.781 -9.195 1 91.94 87 ALA B CA 1
ATOM 2400 C C . ALA B 1 87 ? -16.859 -17.641 -8.141 1 91.94 87 ALA B C 1
ATOM 2402 O O . ALA B 1 87 ? -18.062 -17.5 -7.938 1 91.94 87 ALA B O 1
ATOM 2403 N N . GLN B 1 88 ? -16.094 -18.422 -7.418 1 92 88 GLN B N 1
ATOM 2404 C CA . GLN B 1 88 ? -16.734 -19.469 -6.629 1 92 88 GLN B CA 1
ATOM 2405 C C . GLN B 1 88 ? -16.766 -19.094 -5.148 1 92 88 GLN B C 1
ATOM 2407 O O . GLN B 1 88 ? -17.734 -19.359 -4.453 1 92 88 GLN B O 1
ATOM 2412 N N . ILE B 1 89 ? -15.734 -18.562 -4.625 1 89.5 89 ILE B N 1
ATOM 2413 C CA . ILE B 1 89 ? -15.633 -18.344 -3.186 1 89.5 89 ILE B CA 1
ATOM 2414 C C . ILE B 1 89 ? -16.766 -17.406 -2.73 1 89.5 89 ILE B C 1
ATOM 2416 O O . ILE B 1 89 ? -16.859 -16.266 -3.189 1 89.5 89 ILE B O 1
ATOM 2420 N N . ASN B 1 90 ? -17.656 -17.891 -1.882 1 86.06 90 ASN B N 1
ATOM 2421 C CA . ASN B 1 90 ? -18.766 -17.203 -1.233 1 86.06 90 ASN B CA 1
ATOM 2422 C C . ASN B 1 90 ? -19.703 -16.562 -2.256 1 86.06 90 ASN B C 1
ATOM 2424 O O . ASN B 1 90 ? -20.266 -15.5 -2.01 1 86.06 90 ASN B O 1
ATOM 2428 N N . SER B 1 91 ? -19.844 -17.141 -3.422 1 84.44 91 SER B N 1
ATOM 2429 C CA . SER B 1 91 ? -20.672 -16.625 -4.508 1 84.44 91 SER B CA 1
ATOM 2430 C C . SER B 1 91 ? -22.141 -16.719 -4.164 1 84.44 91 SER B C 1
ATOM 2432 O O . SER B 1 91 ? -22.969 -16 -4.75 1 84.44 91 SER B O 1
ATOM 2434 N N . ASP B 1 92 ? -22.391 -17.5 -3.309 1 82 92 ASP B N 1
ATOM 2435 C CA . ASP B 1 92 ? -23.781 -17.734 -2.934 1 82 92 ASP B CA 1
ATOM 2436 C C . ASP B 1 92 ? -24.266 -16.688 -1.933 1 82 92 ASP B C 1
ATOM 2438 O O . ASP B 1 92 ? -25.453 -16.594 -1.629 1 82 92 ASP B O 1
ATOM 2442 N N . ARG B 1 93 ? -23.297 -15.93 -1.482 1 77.44 93 ARG B N 1
ATOM 2443 C CA . ARG B 1 93 ? -23.641 -14.922 -0.479 1 77.44 93 ARG B CA 1
ATOM 2444 C C . ARG B 1 93 ? -23.938 -13.578 -1.129 1 77.44 93 ARG B C 1
ATOM 2446 O O . ARG B 1 93 ? -23.359 -13.234 -2.156 1 77.44 93 ARG B O 1
ATOM 2453 N N . GLY B 1 94 ? -24.953 -12.984 -0.811 1 65.06 94 GLY B N 1
ATOM 2454 C CA . GLY B 1 94 ? -25.406 -11.734 -1.401 1 65.06 94 GLY B CA 1
ATOM 2455 C C . GLY B 1 94 ? -24.5 -10.562 -1.082 1 65.06 94 GLY B C 1
ATOM 2456 O O . GLY B 1 94 ? -24.391 -9.617 -1.872 1 65.06 94 GLY B O 1
ATOM 2457 N N . LYS B 1 95 ? -24 -10.539 0.12 1 65.69 95 LYS B N 1
ATOM 2458 C CA . LYS B 1 95 ? -23.25 -9.352 0.527 1 65.69 95 LYS B CA 1
ATOM 2459 C C . LYS B 1 95 ? -21.781 -9.688 0.762 1 65.69 95 LYS B C 1
ATOM 2461 O O . LYS B 1 95 ? -21.438 -10.812 1.132 1 65.69 95 LYS B O 1
ATOM 2466 N N . CYS B 1 96 ? -20.875 -8.727 0.347 1 70.94 96 CYS B N 1
ATOM 2467 C CA . CYS B 1 96 ? -19.469 -8.836 0.668 1 70.94 96 CYS B CA 1
ATOM 2468 C C . CYS B 1 96 ? -19.172 -8.281 2.059 1 70.94 96 CYS B C 1
ATOM 2470 O O . CYS B 1 96 ? -19.469 -7.117 2.342 1 70.94 96 CYS B O 1
ATOM 2472 N N . ASP B 1 97 ? -18.875 -9.109 2.99 1 71.12 97 ASP B N 1
ATOM 2473 C CA . ASP B 1 97 ? -18.469 -8.625 4.305 1 71.12 97 ASP B CA 1
ATOM 2474 C C . ASP B 1 97 ? -17.344 -9.469 4.883 1 71.12 97 ASP B C 1
ATOM 2476 O O . ASP B 1 97 ? -16.797 -10.344 4.199 1 71.12 97 ASP B O 1
ATOM 2480 N N . ARG B 1 98 ? -16.875 -9.188 6.031 1 74.81 98 ARG B N 1
ATOM 2481 C CA . ARG B 1 98 ? -15.734 -9.812 6.688 1 74.81 98 ARG B CA 1
ATOM 2482 C C . ARG B 1 98 ? -15.984 -11.289 6.945 1 74.81 98 ARG B C 1
ATOM 2484 O O . ARG B 1 98 ? -15.047 -12.094 6.98 1 74.81 98 ARG B O 1
ATOM 2491 N N . SER B 1 99 ? -17.266 -11.633 7.059 1 76.12 99 SER B N 1
ATOM 2492 C CA . SER B 1 99 ? -17.609 -13.023 7.34 1 76.12 99 SER B CA 1
ATOM 2493 C C . SER B 1 99 ? -17.609 -13.867 6.062 1 76.12 99 SER B C 1
ATOM 2495 O O . SER B 1 99 ? -17.281 -15.055 6.102 1 76.12 99 SER B O 1
ATOM 2497 N N . TYR B 1 100 ? -17.969 -13.203 4.953 1 80.38 100 TYR B N 1
ATOM 2498 C CA . TYR B 1 100 ? -18.031 -13.891 3.668 1 80.38 100 TYR B CA 1
ATOM 2499 C C . TYR B 1 100 ? -17.344 -13.078 2.58 1 80.38 100 TYR B C 1
ATOM 2501 O O . TYR B 1 100 ? -17.984 -12.633 1.627 1 80.38 100 TYR B O 1
ATOM 2509 N N . PRO B 1 101 ? -16.016 -13.07 2.75 1 83 101 PRO B N 1
ATOM 2510 C CA . PRO B 1 101 ? -15.312 -12.281 1.739 1 83 101 PRO B CA 1
ATOM 2511 C C . PRO B 1 101 ? -15.312 -12.945 0.364 1 83 101 PRO B C 1
ATOM 2513 O O . PRO B 1 101 ? -15.422 -14.164 0.265 1 83 101 PRO B O 1
ATOM 2516 N N . ARG B 1 102 ? -15.281 -12.117 -0.699 1 88 102 ARG B N 1
ATOM 2517 C CA . ARG B 1 102 ? -15.133 -12.562 -2.082 1 88 102 ARG B CA 1
ATOM 2518 C C . ARG B 1 102 ? -13.836 -12.047 -2.688 1 88 102 ARG B C 1
ATOM 2520 O O . ARG B 1 102 ? -13.836 -11.055 -3.418 1 88 102 ARG B O 1
ATOM 2527 N N . PRO B 1 103 ? -12.812 -12.797 -2.447 1 91.12 103 PRO B N 1
ATOM 2528 C CA . PRO B 1 103 ? -11.469 -12.273 -2.713 1 91.12 103 PRO B CA 1
ATOM 2529 C C . PRO B 1 103 ? -11.125 -12.273 -4.199 1 91.12 103 PRO B C 1
ATOM 2531 O O . PRO B 1 103 ? -11.523 -13.18 -4.93 1 91.12 103 PRO B O 1
ATOM 2534 N N . THR B 1 104 ? -10.508 -11.234 -4.668 1 93.44 104 THR B N 1
ATOM 2535 C CA . THR B 1 104 ? -9.727 -11.211 -5.898 1 93.44 104 THR B CA 1
ATOM 2536 C C . THR B 1 104 ? -8.234 -11.305 -5.598 1 93.44 104 THR B C 1
ATOM 2538 O O . THR B 1 104 ? -7.672 -10.422 -4.949 1 93.44 104 THR B O 1
ATOM 2541 N N . ILE B 1 105 ? -7.586 -12.398 -6.012 1 96.81 105 ILE B N 1
ATOM 2542 C CA . ILE B 1 105 ? -6.172 -12.648 -5.738 1 96.81 105 ILE B CA 1
ATOM 2543 C C . ILE B 1 105 ? -5.352 -12.383 -7 1 96.81 105 ILE B C 1
ATOM 2545 O O . ILE B 1 105 ? -5.688 -12.875 -8.078 1 96.81 105 ILE B O 1
ATOM 2549 N N . ALA B 1 106 ? -4.363 -11.578 -6.926 1 97.94 106 ALA B N 1
ATOM 2550 C CA . ALA B 1 106 ? -3.441 -11.352 -8.039 1 97.94 106 ALA B CA 1
ATOM 2551 C C . ALA B 1 106 ? -2.008 -11.688 -7.633 1 97.94 106 ALA B C 1
ATOM 2553 O O . ALA B 1 106 ? -1.615 -11.484 -6.484 1 97.94 106 ALA B O 1
ATOM 2554 N N . ILE B 1 107 ? -1.218 -12.219 -8.586 1 98.69 107 ILE B N 1
ATOM 2555 C CA . ILE B 1 107 ? 0.146 -12.68 -8.352 1 98.69 107 ILE B CA 1
ATOM 2556 C C . ILE B 1 107 ? 1.127 -11.812 -9.141 1 98.69 107 ILE B C 1
ATOM 2558 O O . ILE B 1 107 ? 0.921 -11.555 -10.328 1 98.69 107 ILE B O 1
ATOM 2562 N N . ALA B 1 108 ? 2.113 -11.297 -8.516 1 98.81 108 ALA B N 1
ATOM 2563 C CA . ALA B 1 108 ? 3.24 -10.609 -9.141 1 98.81 108 ALA B CA 1
ATOM 2564 C C . ALA B 1 108 ? 4.527 -11.406 -8.984 1 98.81 108 ALA B C 1
ATOM 2566 O O . ALA B 1 108 ? 4.949 -11.711 -7.863 1 98.81 108 ALA B O 1
ATOM 2567 N N . LEU B 1 109 ? 5.16 -11.781 -10.094 1 98.69 109 LEU B N 1
ATOM 2568 C CA . LEU B 1 109 ? 6.406 -12.547 -10.086 1 98.69 109 LEU B CA 1
ATOM 2569 C C . LEU B 1 109 ? 7.574 -11.68 -10.547 1 98.69 109 LEU B C 1
ATOM 2571 O O . LEU B 1 109 ? 7.449 -10.922 -11.516 1 98.69 109 LEU B O 1
ATOM 2575 N N . ALA B 1 110 ? 8.633 -11.711 -9.836 1 97.94 110 ALA B N 1
ATOM 2576 C CA . ALA B 1 110 ? 9.875 -11.031 -10.211 1 97.94 110 ALA B CA 1
ATOM 2577 C C . ALA B 1 110 ? 11.047 -12 -10.211 1 97.94 110 ALA B C 1
ATOM 2579 O O . ALA B 1 110 ? 11.102 -12.93 -9.406 1 97.94 110 ALA B O 1
ATOM 2580 N N . ASP B 1 111 ? 12 -11.82 -11.125 1 97.06 111 ASP B N 1
ATOM 2581 C CA . ASP B 1 111 ? 13.195 -12.656 -11.156 1 97.06 111 ASP B CA 1
ATOM 2582 C C . ASP B 1 111 ? 14.055 -12.445 -9.914 1 97.06 111 ASP B C 1
ATOM 2584 O O . ASP B 1 111 ? 14.469 -13.414 -9.273 1 97.06 111 ASP B O 1
ATOM 2588 N N . ARG B 1 112 ? 14.32 -11.195 -9.586 1 95.88 112 ARG B N 1
ATOM 2589 C CA . ARG B 1 112 ? 15.094 -10.805 -8.414 1 95.88 112 ARG B CA 1
ATOM 2590 C C . ARG B 1 112 ? 14.766 -9.383 -7.988 1 95.88 112 ARG B C 1
ATOM 2592 O O . ARG B 1 112 ? 14.336 -8.562 -8.812 1 95.88 112 ARG B O 1
ATOM 2599 N N . LEU B 1 113 ? 14.945 -9.125 -6.723 1 93.94 113 LEU B N 1
ATOM 2600 C CA . LEU B 1 113 ? 14.875 -7.754 -6.238 1 93.94 113 LEU B CA 1
ATOM 2601 C C . LEU B 1 113 ? 16.156 -6.996 -6.555 1 93.94 113 LEU B C 1
ATOM 2603 O O . LEU B 1 113 ? 17.266 -7.551 -6.43 1 93.94 113 LEU B O 1
ATOM 2607 N N . ARG B 1 114 ? 15.992 -5.777 -7.094 1 89.75 114 ARG B N 1
ATOM 2608 C CA . ARG B 1 114 ? 17.156 -4.977 -7.453 1 89.75 114 ARG B CA 1
ATOM 2609 C C . ARG B 1 114 ? 17.641 -4.164 -6.262 1 89.75 114 ARG B C 1
ATOM 2611 O O . ARG B 1 114 ? 17.391 -2.961 -6.168 1 89.75 114 ARG B O 1
ATOM 2618 N N . PHE B 1 115 ? 18.469 -4.852 -5.512 1 81.31 115 PHE B N 1
ATOM 2619 C CA . PHE B 1 115 ? 19.031 -4.23 -4.32 1 81.31 115 PHE B CA 1
ATOM 2620 C C . PHE B 1 115 ? 20.047 -3.152 -4.703 1 81.31 115 PHE B C 1
ATOM 2622 O O . PHE B 1 115 ? 20.562 -3.148 -5.82 1 81.31 115 PHE B O 1
ATOM 2629 N N . GLY B 1 116 ? 20.188 -2.135 -3.869 1 70.5 116 GLY B N 1
ATOM 2630 C CA . GLY B 1 116 ? 21.203 -1.136 -4.109 1 70.5 116 GLY B CA 1
ATOM 2631 C C . GLY B 1 116 ? 22.609 -1.618 -3.746 1 70.5 116 GLY B C 1
ATOM 2632 O O . GLY B 1 116 ? 23.578 -1.292 -4.43 1 70.5 116 GLY B O 1
ATOM 2633 N N . MET B 1 117 ? 22.75 -2.336 -2.646 1 70.12 117 MET B N 1
ATOM 2634 C CA . MET B 1 117 ? 24.031 -2.836 -2.166 1 70.12 117 MET B CA 1
ATOM 2635 C C . MET B 1 117 ? 23.906 -4.285 -1.704 1 70.12 117 MET B C 1
ATOM 2637 O O . MET B 1 117 ? 22.828 -4.734 -1.329 1 70.12 117 MET B O 1
ATOM 2641 N N . VAL B 1 118 ? 24.984 -4.898 -1.8 1 66.88 118 VAL B N 1
ATOM 2642 C CA . VAL B 1 118 ? 25.031 -6.297 -1.378 1 66.88 118 VAL B CA 1
ATOM 2643 C C . VAL B 1 118 ? 24.562 -6.418 0.067 1 66.88 118 VAL B C 1
ATOM 2645 O O . VAL B 1 118 ? 23.844 -7.363 0.416 1 66.88 118 VAL B O 1
ATOM 2648 N N . GLU B 1 119 ? 24.969 -5.41 0.892 1 68.69 119 GLU B N 1
ATOM 2649 C CA . GLU B 1 119 ? 24.625 -5.434 2.309 1 68.69 119 GLU B CA 1
ATOM 2650 C C . GLU B 1 119 ? 23.109 -5.406 2.502 1 68.69 119 GLU B C 1
ATOM 2652 O O . GLU B 1 119 ? 22.609 -5.789 3.562 1 68.69 119 GLU B O 1
ATOM 2657 N N . ASP B 1 120 ? 22.469 -5.035 1.395 1 70.5 120 ASP B N 1
ATOM 2658 C CA . ASP B 1 120 ? 21.016 -4.918 1.486 1 70.5 120 ASP B CA 1
ATOM 2659 C C . ASP B 1 120 ? 20.344 -6.27 1.288 1 70.5 120 ASP B C 1
ATOM 2661 O O . ASP B 1 120 ? 19.109 -6.379 1.386 1 70.5 120 ASP B O 1
ATOM 2665 N N . GLN B 1 121 ? 21.172 -7.301 1.219 1 76.25 121 GLN B N 1
ATOM 2666 C CA . GLN B 1 121 ? 20.594 -8.602 0.892 1 76.25 121 GLN B CA 1
ATOM 2667 C C . GLN B 1 121 ? 20.453 -9.469 2.139 1 76.25 121 GLN B C 1
ATOM 2669 O O . GLN B 1 121 ? 20.359 -10.695 2.041 1 76.25 121 GLN B O 1
ATOM 2674 N N . SER B 1 122 ? 20.438 -8.828 3.303 1 81.62 122 SER B N 1
ATOM 2675 C CA . SER B 1 122 ? 20.094 -9.586 4.5 1 81.62 122 SER B CA 1
ATOM 2676 C C . SER B 1 122 ? 18.641 -10.047 4.465 1 81.62 122 SER B C 1
ATOM 2678 O O . SER B 1 122 ? 17.812 -9.461 3.758 1 81.62 122 SER B O 1
ATOM 2680 N N . ASP B 1 123 ? 18.297 -11.156 5.199 1 82.62 123 ASP B N 1
ATOM 2681 C CA . ASP B 1 123 ? 16.953 -11.711 5.223 1 82.62 123 ASP B CA 1
ATOM 2682 C C . ASP B 1 123 ? 15.93 -10.656 5.641 1 82.62 123 ASP B C 1
ATOM 2684 O O . ASP B 1 123 ? 14.859 -10.547 5.039 1 82.62 123 ASP B O 1
ATOM 2688 N N . GLU B 1 124 ? 16.281 -9.891 6.707 1 81.06 124 GLU B N 1
ATOM 2689 C CA . GLU B 1 124 ? 15.391 -8.852 7.191 1 81.06 124 GLU B CA 1
ATOM 2690 C C . GLU B 1 124 ? 15.141 -7.793 6.121 1 81.06 124 GLU B C 1
ATOM 2692 O O . GLU B 1 124 ? 14 -7.375 5.91 1 81.06 124 GLU B O 1
ATOM 2697 N N . ASN B 1 125 ? 16.141 -7.453 5.391 1 85.94 125 ASN B N 1
ATOM 2698 C CA . ASN B 1 125 ? 16.016 -6.438 4.352 1 85.94 125 ASN B CA 1
ATOM 2699 C C . ASN B 1 125 ? 15.234 -6.957 3.152 1 85.94 125 ASN B C 1
ATOM 2701 O O . ASN B 1 125 ? 14.445 -6.223 2.555 1 85.94 125 ASN B O 1
ATOM 2705 N N . ILE B 1 126 ? 15.445 -8.234 2.891 1 91 126 ILE B N 1
ATOM 2706 C CA . ILE B 1 126 ? 14.75 -8.828 1.753 1 91 126 ILE B CA 1
ATOM 2707 C C . ILE B 1 126 ? 13.242 -8.773 1.981 1 91 126 ILE B C 1
ATOM 2709 O O . ILE B 1 126 ? 12.484 -8.422 1.076 1 91 126 ILE B O 1
ATOM 2713 N N . ILE B 1 127 ? 12.805 -9.055 3.203 1 91.62 127 ILE B N 1
ATOM 2714 C CA . ILE B 1 127 ? 11.383 -9.023 3.547 1 91.62 127 ILE B CA 1
ATOM 2715 C C . ILE B 1 127 ? 10.859 -7.594 3.453 1 91.62 127 ILE B C 1
ATOM 2717 O O . ILE B 1 127 ? 9.758 -7.359 2.945 1 91.62 127 ILE B O 1
ATOM 2721 N N . ASN B 1 128 ? 11.641 -6.629 3.918 1 91.75 128 ASN B N 1
ATOM 2722 C CA . ASN B 1 128 ? 11.25 -5.227 3.842 1 91.75 128 ASN B CA 1
ATOM 2723 C C . ASN B 1 128 ? 11.07 -4.773 2.395 1 91.75 128 ASN B C 1
ATOM 2725 O O . ASN B 1 128 ? 10.109 -4.074 2.074 1 91.75 128 ASN B O 1
ATOM 2729 N N . TYR B 1 129 ? 11.984 -5.18 1.562 1 93 129 TYR B N 1
ATOM 2730 C CA . TYR B 1 129 ? 11.891 -4.844 0.145 1 93 129 TYR B CA 1
ATOM 2731 C C . TYR B 1 129 ? 10.648 -5.465 -0.483 1 93 129 TYR B C 1
ATOM 2733 O O . TYR B 1 129 ? 9.922 -4.797 -1.225 1 93 129 TYR B O 1
ATOM 2741 N N . ALA B 1 130 ? 10.352 -6.711 -0.142 1 95.31 130 ALA B N 1
ATOM 2742 C CA . ALA B 1 130 ? 9.18 -7.406 -0.665 1 95.31 130 ALA B CA 1
ATOM 2743 C C . ALA B 1 130 ? 7.891 -6.75 -0.178 1 95.31 130 ALA B C 1
ATOM 2745 O O . ALA B 1 130 ? 6.922 -6.641 -0.932 1 95.31 130 ALA B O 1
ATOM 2746 N N . ALA B 1 131 ? 7.895 -6.309 1.044 1 94.62 131 ALA B N 1
ATOM 2747 C CA . ALA B 1 131 ? 6.734 -5.625 1.606 1 94.62 131 ALA B CA 1
ATOM 2748 C C . ALA 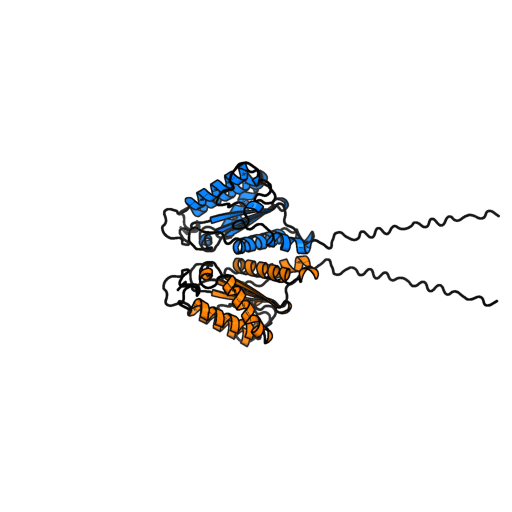B 1 131 ? 6.438 -4.336 0.847 1 94.62 131 ALA B C 1
ATOM 2750 O O . ALA B 1 131 ? 5.301 -4.102 0.429 1 94.62 131 ALA B O 1
ATOM 2751 N N . ILE B 1 132 ? 7.438 -3.533 0.664 1 95.12 132 ILE B N 1
ATOM 2752 C CA . ILE B 1 132 ? 7.285 -2.27 -0.049 1 95.12 132 ILE B CA 1
ATOM 2753 C C . ILE B 1 132 ? 6.754 -2.531 -1.457 1 95.12 132 ILE B C 1
ATOM 2755 O O . ILE B 1 132 ? 5.812 -1.874 -1.904 1 95.12 132 ILE B O 1
ATOM 2759 N N . PHE B 1 133 ? 7.355 -3.514 -2.119 1 96.62 133 PHE B N 1
ATOM 2760 C CA . PHE B 1 133 ? 6.926 -3.896 -3.457 1 96.62 133 PHE B CA 1
ATOM 2761 C C . PHE B 1 133 ? 5.445 -4.262 -3.465 1 96.62 133 PHE B C 1
ATOM 2763 O O . PHE B 1 133 ? 4.676 -3.74 -4.273 1 96.62 133 PHE B O 1
ATOM 2770 N N . THR B 1 134 ? 5.047 -5.062 -2.541 1 97.06 134 THR B N 1
ATOM 2771 C CA . THR B 1 134 ? 3.693 -5.602 -2.463 1 97.06 134 THR B CA 1
ATOM 2772 C C . THR B 1 134 ? 2.689 -4.5 -2.139 1 97.06 134 THR B C 1
ATOM 2774 O O . THR B 1 134 ? 1.632 -4.414 -2.768 1 97.06 134 THR B O 1
ATOM 2777 N N . TYR B 1 135 ? 3.023 -3.648 -1.174 1 94.94 135 TYR B N 1
ATOM 2778 C CA . TYR B 1 135 ? 2.135 -2.551 -0.809 1 94.94 135 TYR B CA 1
ATOM 2779 C C . TYR B 1 135 ? 1.938 -1.597 -1.981 1 94.94 135 TYR B C 1
ATOM 2781 O O . TYR B 1 135 ? 0.83 -1.106 -2.211 1 94.94 135 TYR B O 1
ATOM 2789 N N . TYR B 1 136 ? 3.002 -1.297 -2.699 1 95.81 136 TYR B N 1
ATOM 2790 C CA . TYR B 1 136 ? 2.895 -0.438 -3.873 1 95.81 136 TYR B CA 1
ATOM 2791 C C . TYR B 1 136 ? 1.938 -1.032 -4.898 1 95.81 136 TYR B C 1
ATOM 2793 O O . TYR B 1 136 ? 1.062 -0.336 -5.418 1 95.81 136 TYR B O 1
ATOM 2801 N N . LEU B 1 137 ? 2.062 -2.307 -5.188 1 96.94 137 LEU B N 1
ATOM 2802 C CA . LEU B 1 137 ? 1.196 -2.955 -6.164 1 96.94 137 LEU B CA 1
ATOM 2803 C C . LEU B 1 137 ? -0.251 -2.969 -5.684 1 96.94 137 LEU B C 1
ATOM 2805 O O . LEU B 1 137 ? -1.175 -2.781 -6.48 1 96.94 137 LEU B O 1
ATOM 2809 N N . PHE B 1 138 ? -0.44 -3.209 -4.414 1 94.81 138 PHE B N 1
ATOM 2810 C CA . PHE B 1 138 ? -1.782 -3.219 -3.844 1 94.81 138 PHE B CA 1
ATOM 2811 C C . PHE B 1 138 ? -2.498 -1.902 -4.125 1 94.81 138 PHE B C 1
ATOM 2813 O O . PHE B 1 138 ? -3.682 -1.896 -4.473 1 94.81 138 PHE B O 1
ATOM 2820 N N . GLY B 1 139 ? -1.782 -0.835 -3.969 1 90.06 139 GLY B N 1
ATOM 2821 C CA . GLY B 1 139 ? -2.367 0.481 -4.164 1 90.06 139 GLY B CA 1
ATOM 2822 C C . GLY B 1 139 ? -2.447 0.886 -5.625 1 90.06 139 GLY B C 1
ATOM 2823 O O . GLY B 1 139 ? -3.455 1.443 -6.066 1 90.06 139 GLY B O 1
ATOM 2824 N N . SER B 1 140 ? -1.373 0.577 -6.434 1 91.5 140 SER B N 1
ATOM 2825 C CA . SER B 1 140 ? -1.242 1.131 -7.777 1 91.5 140 SER B CA 1
ATOM 2826 C C . SER B 1 140 ? -2.07 0.339 -8.781 1 91.5 140 SER B C 1
ATOM 2828 O O . SER B 1 140 ? -2.545 0.895 -9.773 1 91.5 140 SER B O 1
ATOM 2830 N N . TRP B 1 141 ? -2.266 -0.983 -8.594 1 93.12 141 TRP B N 1
ATOM 2831 C CA . TRP B 1 141 ? -2.945 -1.808 -9.594 1 93.12 141 TRP B CA 1
ATOM 2832 C C . TRP B 1 141 ? -4.43 -1.472 -9.648 1 93.12 141 TRP B C 1
ATOM 2834 O O . TRP B 1 141 ? -5.066 -1.633 -10.695 1 93.12 141 TRP B O 1
ATOM 2844 N N . ARG B 1 142 ? -4.977 -1.047 -8.516 1 87.19 142 ARG B N 1
ATOM 2845 C CA . ARG B 1 142 ? -6.414 -0.792 -8.453 1 87.19 142 ARG B CA 1
ATOM 2846 C C . ARG B 1 142 ? -7.199 -1.964 -9.031 1 87.19 142 ARG B C 1
ATOM 2848 O O . ARG B 1 142 ? -8.055 -1.776 -9.898 1 87.19 142 ARG B O 1
ATOM 2855 N N . LEU B 1 143 ? -6.93 -3.146 -8.508 1 90.38 143 LEU B N 1
ATOM 2856 C CA . LEU B 1 143 ? -7.555 -4.379 -8.977 1 90.38 143 LEU B CA 1
ATOM 2857 C C . LEU B 1 143 ? -9.07 -4.32 -8.805 1 90.38 143 LEU B C 1
ATOM 2859 O O . LEU B 1 143 ? -9.562 -3.98 -7.723 1 90.38 143 LEU B O 1
ATOM 2863 N N . PRO B 1 144 ? -9.75 -4.59 -9.875 1 85.75 144 PRO B N 1
ATOM 2864 C CA . PRO B 1 144 ? -11.203 -4.652 -9.711 1 85.75 144 PRO B CA 1
ATOM 2865 C C . PRO B 1 144 ? -11.648 -5.82 -8.836 1 85.75 144 PRO B C 1
ATOM 2867 O O . PRO B 1 144 ? -11.086 -6.914 -8.922 1 85.75 144 PRO B O 1
ATOM 2870 N N . THR B 1 145 ? -12.523 -5.562 -7.961 1 84.31 145 THR B N 1
ATOM 2871 C CA . THR B 1 145 ? -13.055 -6.586 -7.07 1 84.31 145 THR B CA 1
ATOM 2872 C C . THR B 1 145 ? -14.547 -6.797 -7.305 1 84.31 145 THR B C 1
ATOM 2874 O O . THR B 1 145 ? -15.188 -6 -7.996 1 84.31 145 THR B O 1
ATOM 2877 N N . THR B 1 146 ? -14.93 -7.926 -6.824 1 77.69 146 THR B N 1
ATOM 2878 C CA . THR B 1 146 ? -16.344 -8.266 -6.973 1 77.69 146 THR B CA 1
ATOM 2879 C C . THR B 1 146 ? -17.203 -7.363 -6.098 1 77.69 146 THR B C 1
ATOM 2881 O O . THR B 1 146 ? -18.266 -6.914 -6.523 1 77.69 146 THR B O 1
ATOM 2884 N N . CYS B 1 147 ? -16.688 -7.16 -4.844 1 69.38 147 CYS B N 1
ATOM 2885 C CA . CYS B 1 147 ? -17.453 -6.359 -3.893 1 69.38 147 CYS B CA 1
ATOM 2886 C C . CYS B 1 147 ? -17.031 -4.898 -3.932 1 69.38 147 CYS B C 1
ATOM 2888 O O . CYS B 1 147 ? -15.844 -4.59 -3.742 1 69.38 147 CYS B O 1
ATOM 2890 N N . GLU B 1 148 ? -17.406 -4.145 -4.746 1 60.56 148 GLU B N 1
ATOM 2891 C CA . GLU B 1 148 ? -17.078 -2.736 -4.926 1 60.56 148 GLU B CA 1
ATOM 2892 C C . GLU B 1 148 ? -16.094 -2.26 -3.863 1 60.56 148 GLU B C 1
ATOM 2894 O O . GLU B 1 148 ? -15.742 -1.079 -3.816 1 60.56 148 GLU B O 1
ATOM 2899 N N . SER B 1 149 ? -15.469 -3.246 -3.062 1 60.5 149 SER B N 1
ATOM 2900 C CA . SER B 1 149 ? -14.531 -2.83 -2.018 1 60.5 149 SER B CA 1
ATOM 2901 C C . SER B 1 149 ? -13.125 -3.33 -2.305 1 60.5 149 SER B C 1
ATOM 2903 O O . SER B 1 149 ? -12.938 -4.453 -2.779 1 60.5 149 SER B O 1
ATOM 2905 N N . GLU B 1 150 ? -12.133 -2.492 -2.436 1 62.91 150 GLU B N 1
ATOM 2906 C CA . GLU B 1 150 ? -10.734 -2.891 -2.543 1 62.91 150 GLU B CA 1
ATOM 2907 C C . GLU B 1 150 ? -10.289 -3.682 -1.317 1 62.91 150 GLU B C 1
ATOM 2909 O O . GLU B 1 150 ? -9.117 -4.059 -1.204 1 62.91 150 GLU B O 1
ATOM 2914 N N . SER B 1 151 ? -11.211 -3.951 -0.49 1 73.44 151 SER B N 1
ATOM 2915 C CA . SER B 1 151 ? -10.875 -4.609 0.77 1 73.44 151 SER B CA 1
ATOM 2916 C C . SER B 1 151 ? -10.898 -6.125 0.624 1 73.44 151 SER B C 1
ATOM 2918 O O . SER B 1 151 ? -10.539 -6.852 1.555 1 73.44 151 SER B O 1
ATOM 2920 N N . ASP B 1 152 ? -11.289 -6.543 -0.591 1 83.56 152 ASP B N 1
ATOM 2921 C CA . ASP B 1 152 ? -11.344 -7.984 -0.833 1 83.56 152 ASP B CA 1
ATOM 2922 C C . ASP B 1 152 ? -10.312 -8.398 -1.882 1 83.56 152 ASP B C 1
ATOM 2924 O O . ASP B 1 152 ? -10.641 -9.125 -2.824 1 83.56 152 ASP B O 1
ATOM 2928 N N . LYS B 1 153 ? -9.156 -7.863 -1.785 1 90.81 153 LYS B N 1
ATOM 2929 C CA . LYS B 1 153 ? -8.109 -8.273 -2.719 1 90.81 153 LYS B CA 1
ATOM 2930 C C . LYS B 1 153 ? -6.867 -8.758 -1.976 1 90.81 153 LYS B C 1
ATOM 2932 O O . LYS B 1 153 ? -6.609 -8.328 -0.848 1 90.81 153 LYS B O 1
ATOM 2937 N N . ILE B 1 154 ? -6.188 -9.602 -2.561 1 94.81 154 ILE B N 1
ATOM 2938 C CA . ILE B 1 154 ? -4.926 -10.148 -2.08 1 94.81 154 ILE B CA 1
ATOM 2939 C C . ILE B 1 154 ? -3.854 -10 -3.16 1 94.81 154 ILE B C 1
ATOM 2941 O O . ILE B 1 154 ? -4.094 -10.312 -4.328 1 94.81 154 ILE B O 1
ATOM 2945 N N . ILE B 1 155 ? -2.729 -9.414 -2.805 1 97 155 ILE B N 1
ATOM 2946 C CA . ILE B 1 155 ? -1.562 -9.414 -3.68 1 97 155 ILE B CA 1
ATOM 2947 C C . ILE B 1 155 ? -0.53 -10.414 -3.16 1 97 155 ILE B C 1
ATOM 2949 O O . ILE B 1 155 ? -0.172 -10.391 -1.98 1 97 155 ILE B O 1
ATOM 2953 N N . VAL B 1 156 ? -0.131 -11.328 -4.012 1 98.06 156 VAL B N 1
ATOM 2954 C CA . VAL B 1 156 ? 0.956 -12.266 -3.742 1 98.06 156 VAL B CA 1
ATOM 2955 C C . VAL B 1 156 ? 2.186 -11.883 -4.559 1 98.06 156 VAL B C 1
ATOM 2957 O O . VAL B 1 156 ? 2.141 -11.867 -5.793 1 98.06 156 VAL B O 1
ATOM 2960 N N . PHE B 1 157 ? 3.203 -11.531 -3.904 1 98.25 157 PHE B N 1
ATOM 2961 C CA . PHE B 1 157 ? 4.465 -11.195 -4.551 1 98.25 157 PHE B CA 1
ATOM 2962 C C . PHE B 1 157 ? 5.508 -12.273 -4.293 1 98.25 157 PHE B C 1
ATOM 2964 O O . PHE B 1 157 ? 5.652 -12.758 -3.168 1 98.25 157 PHE B O 1
ATOM 2971 N N . TYR B 1 158 ? 6.238 -12.734 -5.348 1 98.12 158 TYR B N 1
ATOM 2972 C CA . TYR B 1 158 ? 7.309 -13.719 -5.211 1 98.12 158 TYR B CA 1
ATOM 2973 C C . TYR B 1 158 ? 8.531 -13.305 -6.027 1 98.12 158 TYR B C 1
ATOM 2975 O O . TYR B 1 158 ? 8.414 -12.992 -7.211 1 98.12 158 TYR B O 1
ATOM 2983 N N . SER B 1 159 ? 9.664 -13.234 -5.398 1 96.94 159 SER B N 1
ATOM 2984 C CA . SER B 1 159 ? 10.961 -13.047 -6.039 1 96.94 159 SER B CA 1
ATOM 2985 C C . SER B 1 159 ? 11.75 -14.344 -6.07 1 96.94 159 SER B C 1
ATOM 2987 O O . SER B 1 159 ? 12.164 -14.852 -5.023 1 96.94 159 SER B O 1
ATOM 2989 N N . LYS B 1 160 ? 12.031 -14.836 -7.23 1 96.94 160 LYS B N 1
ATOM 2990 C CA . LYS B 1 160 ? 12.57 -16.188 -7.395 1 96.94 160 LYS B CA 1
ATOM 2991 C C . LYS B 1 160 ? 13.984 -16.281 -6.844 1 96.94 160 LYS B C 1
ATOM 2993 O O . LYS B 1 160 ? 14.273 -17.125 -5.996 1 96.94 160 LYS B O 1
ATOM 2998 N N . ALA B 1 161 ? 14.938 -15.422 -7.277 1 95 161 ALA B N 1
ATOM 2999 C CA . ALA B 1 161 ? 16.344 -15.508 -6.906 1 95 161 ALA B CA 1
ATOM 3000 C C . ALA B 1 161 ? 16.547 -15.25 -5.414 1 95 161 ALA B C 1
ATOM 3002 O O . ALA B 1 161 ? 17.469 -15.789 -4.801 1 95 161 ALA B O 1
ATOM 3003 N N . ASP B 1 162 ? 15.656 -14.484 -4.836 1 93.88 162 ASP B N 1
ATOM 3004 C CA . ASP B 1 162 ? 15.781 -14.102 -3.432 1 93.88 162 ASP B CA 1
ATOM 3005 C C . ASP B 1 162 ? 15.023 -15.078 -2.529 1 93.88 162 ASP B C 1
ATOM 3007 O O . ASP B 1 162 ? 15.219 -15.078 -1.312 1 93.88 162 ASP B O 1
ATOM 3011 N N . GLY B 1 163 ? 14.164 -15.867 -3.109 1 92.88 163 GLY B N 1
ATOM 3012 C CA . GLY B 1 163 ? 13.398 -16.844 -2.344 1 92.88 163 GLY B CA 1
ATOM 3013 C C . GLY B 1 163 ? 12.453 -16.188 -1.345 1 92.88 163 GLY B C 1
ATOM 3014 O O . GLY B 1 163 ? 12.305 -16.688 -0.222 1 92.88 163 GLY B O 1
ATOM 3015 N N . VAL B 1 164 ? 11.883 -15.086 -1.652 1 94.44 164 VAL B N 1
ATOM 3016 C CA . VAL B 1 164 ? 11 -14.391 -0.715 1 94.44 164 VAL B CA 1
ATOM 3017 C C . VAL B 1 164 ? 9.578 -14.344 -1.273 1 94.44 164 VAL B C 1
ATOM 3019 O O . VAL B 1 164 ? 9.383 -14.109 -2.467 1 94.44 164 VAL B O 1
ATOM 3022 N N . LEU B 1 165 ? 8.648 -14.758 -0.44 1 96.19 165 LEU B N 1
ATOM 3023 C CA . LEU B 1 165 ? 7.211 -14.688 -0.673 1 96.19 165 LEU B CA 1
ATOM 3024 C C . LEU B 1 165 ? 6.555 -13.703 0.295 1 96.19 165 LEU B C 1
ATOM 3026 O O . LEU B 1 165 ? 6.754 -13.797 1.508 1 96.19 165 LEU B O 1
ATOM 3030 N N . TYR B 1 166 ? 5.859 -12.703 -0.234 1 95.12 166 TYR B N 1
ATOM 3031 C CA . TYR B 1 166 ? 5.117 -11.766 0.604 1 95.12 166 TYR B CA 1
ATOM 3032 C C . TYR B 1 166 ? 3.67 -11.648 0.14 1 95.12 166 TYR B C 1
ATOM 3034 O O . TYR B 1 166 ? 3.406 -11.484 -1.055 1 95.12 166 TYR B O 1
ATOM 3042 N N . VAL B 1 167 ? 2.752 -11.758 1.1 1 96.19 167 VAL B N 1
ATOM 3043 C CA . VAL B 1 167 ? 1.321 -11.711 0.819 1 96.19 167 VAL B CA 1
ATOM 3044 C C . VAL B 1 167 ? 0.678 -10.578 1.619 1 96.19 167 VAL B C 1
ATOM 3046 O O . VAL B 1 167 ? 0.938 -10.43 2.816 1 96.19 167 VAL B O 1
ATOM 3049 N N . TYR B 1 168 ? -0.092 -9.75 0.942 1 93.44 168 TYR B N 1
ATOM 3050 C CA . TYR B 1 168 ? -0.872 -8.711 1.605 1 93.44 168 TYR B CA 1
ATOM 3051 C C . TYR B 1 168 ? -2.354 -8.836 1.27 1 93.44 168 TYR B C 1
ATOM 3053 O O . TYR B 1 168 ? -2.73 -8.859 0.095 1 93.44 168 TYR B O 1
ATOM 3061 N N . ALA B 1 169 ? -3.123 -8.969 2.301 1 92.38 169 ALA B N 1
ATOM 3062 C CA . ALA B 1 169 ? -4.574 -9.086 2.174 1 92.38 169 ALA B CA 1
ATOM 3063 C C . ALA B 1 169 ? -5.27 -7.832 2.699 1 92.38 169 ALA B C 1
ATOM 3065 O O . ALA B 1 169 ? -4.891 -7.293 3.742 1 92.38 169 ALA B O 1
ATOM 3066 N N . GLY B 1 170 ? -6.223 -7.43 1.963 1 87.62 170 GLY B N 1
ATOM 3067 C CA . GLY B 1 170 ? -7.027 -6.297 2.393 1 87.62 170 GLY B CA 1
ATOM 3068 C C . GLY B 1 170 ? -7.805 -6.566 3.666 1 87.62 170 GLY B C 1
ATOM 3069 O O . GLY B 1 170 ? -7.895 -7.711 4.113 1 87.62 170 GLY B O 1
ATOM 3070 N N . GLU B 1 171 ? -8.383 -5.633 4.199 1 80.12 171 GLU B N 1
ATOM 3071 C CA . GLU B 1 171 ? -8.953 -5.613 5.539 1 80.12 171 GLU B CA 1
ATOM 3072 C C . GLU B 1 171 ? -10.07 -6.648 5.676 1 80.12 171 GLU B C 1
ATOM 3074 O O . GLU B 1 171 ? -10.172 -7.324 6.703 1 80.12 171 GLU B O 1
ATOM 3079 N N . ASN B 1 172 ? -10.93 -6.809 4.688 1 81.06 172 ASN B N 1
ATOM 3080 C CA . ASN B 1 172 ? -12.078 -7.707 4.793 1 81.06 172 ASN B CA 1
ATOM 3081 C C . ASN B 1 172 ? -11.641 -9.164 4.867 1 81.06 172 ASN B C 1
ATOM 3083 O O . ASN B 1 172 ? -12.438 -10.039 5.219 1 81.06 172 ASN B O 1
ATOM 3087 N N . LEU B 1 173 ? -10.391 -9.352 4.527 1 87.19 173 LEU B N 1
ATOM 3088 C CA . LEU B 1 173 ? -9.906 -10.727 4.48 1 87.19 173 LEU B CA 1
ATOM 3089 C C . LEU B 1 173 ? -9.141 -11.078 5.75 1 87.19 173 LEU B C 1
ATOM 3091 O O . LEU B 1 173 ? -8.812 -12.242 5.984 1 87.19 173 LEU B O 1
ATOM 3095 N N . ARG B 1 174 ? -8.93 -10.133 6.633 1 83.44 174 ARG B N 1
ATOM 3096 C CA . ARG B 1 174 ? -8.016 -10.297 7.766 1 83.44 174 ARG B CA 1
ATOM 3097 C C . ARG B 1 174 ? -8.625 -11.211 8.828 1 83.44 174 ARG B C 1
ATOM 3099 O O . ARG B 1 174 ? -7.91 -11.773 9.648 1 83.44 174 ARG B O 1
ATOM 3106 N N . GLU B 1 175 ? -9.938 -11.25 8.844 1 82.5 175 GLU B N 1
ATOM 3107 C CA . GLU B 1 175 ? -10.555 -12.188 9.773 1 82.5 175 GLU B CA 1
ATOM 3108 C C . GLU B 1 175 ? -10.211 -13.633 9.422 1 82.5 175 GLU B C 1
ATOM 3110 O O . GLU B 1 175 ? -9.906 -14.438 10.305 1 82.5 175 GLU B O 1
ATOM 3115 N N . LYS B 1 176 ? -10.258 -13.953 8.141 1 86.5 176 LYS B N 1
ATOM 3116 C CA . LYS B 1 176 ? -9.992 -15.312 7.668 1 86.5 176 LYS B CA 1
ATOM 3117 C C . LYS B 1 176 ? -8.5 -15.516 7.395 1 86.5 176 LYS B C 1
ATOM 3119 O O . LYS B 1 176 ? -7.984 -16.625 7.547 1 86.5 176 LYS B O 1
ATOM 3124 N N . LEU B 1 177 ? -7.914 -14.438 6.988 1 89.81 177 LEU B N 1
ATOM 3125 C CA . LEU B 1 177 ? -6.508 -14.492 6.602 1 89.81 177 LEU B CA 1
ATOM 3126 C C . LEU B 1 177 ? -5.699 -13.43 7.336 1 89.81 177 LEU B C 1
ATOM 3128 O O . LEU B 1 177 ? -5.125 -12.531 6.707 1 89.81 177 LEU B O 1
ATOM 3132 N N . PRO B 1 178 ? -5.586 -13.641 8.672 1 88.62 178 PRO B N 1
ATOM 3133 C CA . PRO B 1 178 ? -4.711 -12.703 9.383 1 88.62 178 PRO B CA 1
ATOM 3134 C C . PRO B 1 178 ? -3.234 -12.922 9.07 1 88.62 178 PRO B C 1
ATOM 3136 O O . PRO B 1 178 ? -2.873 -13.922 8.445 1 88.62 178 PRO B O 1
ATOM 3139 N N . ARG B 1 179 ? -2.418 -12.016 9.516 1 86.94 179 ARG B N 1
ATOM 3140 C CA . ARG B 1 179 ? -0.997 -12.008 9.188 1 86.94 179 ARG B CA 1
ATOM 3141 C C . ARG B 1 179 ? -0.328 -13.312 9.602 1 86.94 179 ARG B C 1
ATOM 3143 O O . ARG B 1 179 ? 0.502 -13.852 8.867 1 86.94 179 ARG B O 1
ATOM 3150 N N . ASP B 1 180 ? -0.677 -13.758 10.75 1 91 180 ASP B N 1
ATOM 3151 C CA . ASP B 1 180 ? -0.039 -14.969 11.258 1 91 180 ASP B CA 1
ATOM 3152 C C . ASP B 1 180 ? -0.392 -16.188 10.391 1 91 180 ASP B C 1
ATOM 3154 O O . ASP B 1 180 ? 0.454 -17.047 10.141 1 91 180 ASP B O 1
ATOM 3158 N N . VAL B 1 181 ? -1.635 -16.266 9.938 1 91.69 181 VAL B N 1
ATOM 3159 C CA . VAL B 1 181 ? -2.064 -17.359 9.062 1 91.69 181 VAL B CA 1
ATOM 3160 C C . VAL B 1 181 ? -1.345 -17.25 7.719 1 91.69 181 VAL B C 1
ATOM 3162 O O . VAL B 1 181 ? -0.877 -18.266 7.18 1 91.69 181 VAL B O 1
ATOM 3165 N N . ILE B 1 182 ? -1.228 -16.062 7.219 1 92.88 182 ILE B N 1
ATOM 3166 C CA . ILE B 1 182 ? -0.531 -15.836 5.957 1 92.88 182 ILE B CA 1
ATOM 3167 C C . ILE B 1 182 ? 0.925 -16.281 6.086 1 92.88 182 ILE B C 1
ATOM 3169 O O . ILE B 1 182 ? 1.436 -17.016 5.234 1 92.88 182 ILE B O 1
ATOM 3173 N N . GLN B 1 183 ? 1.586 -15.914 7.105 1 89.31 183 GLN B N 1
ATOM 3174 C CA . GLN B 1 183 ? 2.986 -16.266 7.332 1 89.31 183 GLN B CA 1
ATOM 3175 C C . GLN B 1 183 ? 3.17 -17.766 7.441 1 89.31 183 GLN B C 1
ATOM 3177 O O . GLN B 1 183 ? 4.082 -18.328 6.836 1 89.31 183 GLN B O 1
ATOM 3182 N N . ARG B 1 184 ? 2.338 -18.391 8.211 1 90.88 184 ARG B N 1
ATOM 3183 C CA . ARG B 1 184 ? 2.42 -19.844 8.367 1 90.88 184 ARG B CA 1
ATOM 3184 C C . ARG B 1 184 ? 2.215 -20.547 7.035 1 90.88 184 ARG B C 1
ATOM 3186 O O . ARG B 1 184 ? 2.938 -21.5 6.715 1 90.88 184 ARG B O 1
ATOM 3193 N N . THR B 1 185 ? 1.232 -20.078 6.316 1 91 185 THR B N 1
ATOM 3194 C CA . THR B 1 185 ? 0.951 -20.672 5.016 1 91 185 THR B CA 1
ATOM 3195 C C . THR B 1 185 ? 2.139 -20.5 4.07 1 91 185 THR B C 1
ATOM 3197 O O . THR B 1 185 ? 2.486 -21.422 3.326 1 91 185 THR B O 1
ATOM 3200 N N . ALA B 1 186 ? 2.773 -19.344 4.113 1 89.38 186 ALA B N 1
ATOM 3201 C CA . ALA B 1 186 ? 3.947 -19.062 3.289 1 89.38 186 ALA B CA 1
ATOM 3202 C C . ALA B 1 186 ? 5.098 -20 3.648 1 89.38 186 ALA B C 1
ATOM 3204 O O . ALA B 1 186 ? 5.793 -20.516 2.764 1 89.38 186 ALA B O 1
ATOM 3205 N N . VAL B 1 187 ? 5.281 -20.25 4.949 1 88.69 187 VAL B N 1
ATOM 3206 C CA . VAL B 1 187 ? 6.332 -21.156 5.414 1 88.69 187 VAL B CA 1
ATOM 3207 C C . VAL B 1 187 ? 6.047 -22.578 4.934 1 88.69 187 VAL B C 1
ATOM 3209 O O . VAL B 1 187 ? 6.945 -23.266 4.445 1 88.69 187 VAL B O 1
ATOM 3212 N N . GLU B 1 188 ? 4.805 -22.969 5.008 1 90.75 188 GLU B N 1
ATOM 3213 C CA . GLU B 1 188 ? 4.398 -24.297 4.562 1 90.75 188 GLU B CA 1
ATOM 3214 C C . GLU B 1 188 ? 4.609 -24.469 3.062 1 90.75 188 GLU B C 1
ATOM 3216 O O . GLU B 1 188 ? 4.914 -25.562 2.592 1 90.75 188 GLU B O 1
ATOM 3221 N N . ALA B 1 189 ? 4.48 -23.391 2.387 1 91.94 189 ALA B N 1
ATOM 3222 C CA . ALA B 1 189 ? 4.562 -23.453 0.929 1 91.94 189 ALA B CA 1
ATOM 3223 C C . ALA B 1 189 ? 6.012 -23.516 0.463 1 91.94 189 ALA B C 1
ATOM 3225 O O . ALA B 1 189 ? 6.285 -23.828 -0.699 1 91.94 189 ALA B O 1
ATOM 3226 N N . LYS B 1 190 ? 6.953 -23.203 1.298 1 90.25 190 LYS B N 1
ATOM 3227 C CA . LYS B 1 190 ? 8.367 -23.109 0.944 1 90.25 190 LYS B CA 1
ATOM 3228 C C . LYS B 1 190 ? 8.852 -24.375 0.26 1 90.25 190 LYS B C 1
ATOM 3230 O O . LYS B 1 190 ? 9.555 -24.312 -0.753 1 90.25 190 LYS B O 1
ATOM 3235 N N . ALA B 1 191 ? 8.523 -25.531 0.797 1 90.62 191 ALA B N 1
ATOM 3236 C CA . ALA B 1 191 ? 8.961 -26.812 0.221 1 90.62 191 ALA B CA 1
ATOM 3237 C C . ALA B 1 191 ? 8.477 -26.953 -1.219 1 90.62 191 ALA B C 1
ATOM 3239 O O . ALA B 1 191 ? 9.219 -27.406 -2.088 1 90.62 191 ALA B O 1
ATOM 3240 N N . ALA B 1 192 ? 7.246 -26.594 -1.449 1 93.94 192 ALA B N 1
ATOM 3241 C CA . ALA B 1 192 ? 6.668 -26.703 -2.787 1 93.94 192 ALA B CA 1
ATOM 3242 C C . ALA B 1 192 ? 7.371 -25.75 -3.764 1 93.94 192 ALA B C 1
ATOM 3244 O O . ALA B 1 192 ? 7.535 -26.078 -4.941 1 93.94 192 ALA B O 1
ATOM 3245 N N . PHE B 1 193 ? 7.859 -24.578 -3.312 1 94.44 193 PHE B N 1
ATOM 3246 C CA . PHE B 1 193 ? 8.555 -23.625 -4.172 1 94.44 193 PHE B CA 1
ATOM 3247 C C . PHE B 1 193 ? 9.93 -24.172 -4.57 1 94.44 193 PHE B C 1
ATOM 3249 O O . PHE B 1 193 ? 10.523 -23.688 -5.539 1 94.44 193 PHE B O 1
ATOM 3256 N N . GLY B 1 194 ? 10.453 -25.109 -3.768 1 92.75 194 GLY B N 1
ATOM 3257 C CA . GLY B 1 194 ? 11.68 -25.797 -4.141 1 92.75 194 GLY B CA 1
ATOM 3258 C C . GLY B 1 194 ? 11.547 -26.594 -5.43 1 92.75 194 GLY B C 1
ATOM 3259 O O . GLY B 1 194 ? 12.531 -26.766 -6.156 1 92.75 194 GLY B O 1
ATOM 3260 N N . SER B 1 195 ? 10.328 -27.078 -5.691 1 94.31 195 SER B N 1
ATOM 3261 C CA . SER B 1 195 ? 10.07 -27.828 -6.914 1 94.31 195 SER B CA 1
ATOM 3262 C C . SER B 1 195 ? 9.859 -26.906 -8.109 1 94.31 195 SER B C 1
ATOM 3264 O O . SER B 1 195 ? 9.984 -27.328 -9.258 1 94.31 195 SER B O 1
ATOM 3266 N N . GLY B 1 196 ? 9.461 -25.688 -7.809 1 96.62 196 GLY B N 1
ATOM 3267 C CA . GLY B 1 196 ? 9.219 -24.703 -8.859 1 96.62 196 GLY B CA 1
ATOM 3268 C C . GLY B 1 196 ? 8.203 -23.656 -8.461 1 96.62 196 GLY B C 1
ATOM 3269 O O . GLY B 1 196 ? 7.426 -23.844 -7.527 1 96.62 196 GLY B O 1
ATOM 3270 N N . VAL B 1 197 ? 8.305 -22.562 -9.18 1 97.94 197 VAL B N 1
ATOM 3271 C CA . VAL B 1 197 ? 7.41 -21.438 -8.906 1 97.94 197 VAL B CA 1
ATOM 3272 C C . VAL B 1 197 ? 5.965 -21.875 -9.117 1 97.94 197 VAL B C 1
ATOM 3274 O O . VAL B 1 197 ? 5.086 -21.547 -8.312 1 97.94 197 VAL B O 1
ATOM 3277 N N . TYR B 1 198 ? 5.684 -22.625 -10.195 1 98.19 198 TYR B N 1
ATOM 3278 C CA . TYR B 1 198 ? 4.336 -23.094 -10.492 1 98.19 198 TYR B CA 1
ATOM 3279 C C . TYR B 1 198 ? 3.793 -23.969 -9.367 1 98.19 198 TYR B C 1
ATOM 3281 O O . TYR B 1 198 ? 2.684 -23.75 -8.875 1 98.19 198 TYR B O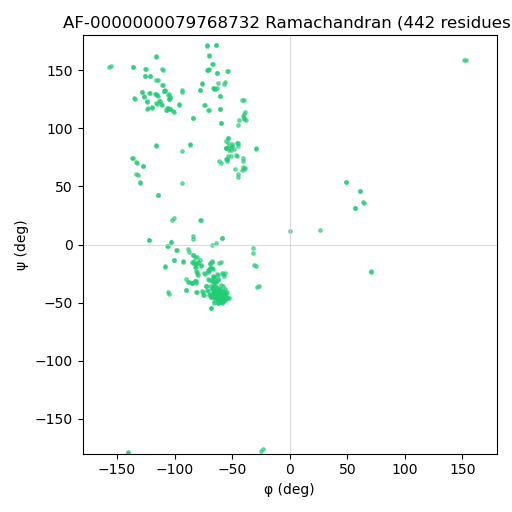 1
ATOM 3289 N N . GLU B 1 199 ? 4.543 -24.906 -8.93 1 97.69 199 GLU B N 1
ATOM 3290 C CA . GLU B 1 199 ? 4.137 -25.844 -7.875 1 97.69 199 GLU B CA 1
ATOM 3291 C C . GLU B 1 199 ? 3.891 -25.094 -6.562 1 97.69 199 GLU B C 1
ATOM 3293 O O . GLU B 1 199 ? 2.916 -25.375 -5.859 1 97.69 199 GLU B O 1
ATOM 3298 N N . GLY B 1 200 ? 4.809 -24.203 -6.242 1 97.81 200 GLY B N 1
ATOM 3299 C CA . GLY B 1 200 ? 4.648 -23.422 -5.027 1 97.81 200 GLY B CA 1
ATOM 3300 C C . GLY B 1 200 ? 3.393 -22.562 -5.027 1 97.81 200 GLY B C 1
ATOM 3301 O O . GLY B 1 200 ? 2.666 -22.531 -4.031 1 97.81 200 GLY B O 1
ATOM 3302 N N . MET B 1 201 ? 3.145 -21.922 -6.148 1 98.19 201 MET B N 1
ATOM 3303 C CA . MET B 1 201 ? 1.971 -21.062 -6.27 1 98.19 201 MET B CA 1
ATOM 3304 C C . MET B 1 201 ? 0.687 -21.875 -6.195 1 98.19 201 MET B C 1
ATOM 3306 O O . MET B 1 201 ? -0.282 -21.469 -5.555 1 98.19 201 MET B O 1
ATOM 3310 N N . LYS B 1 202 ? 0.692 -22.984 -6.863 1 97.06 202 LYS B N 1
ATOM 3311 C CA . LYS B 1 202 ? -0.475 -23.875 -6.824 1 97.06 202 LYS B CA 1
ATOM 3312 C C . LYS B 1 202 ? -0.788 -24.312 -5.398 1 97.06 202 LYS B C 1
ATOM 3314 O O . LYS B 1 202 ? -1.951 -24.312 -4.988 1 97.06 202 LYS B O 1
ATOM 3319 N N . TYR B 1 203 ? 0.209 -24.688 -4.684 1 96.19 203 TYR B N 1
ATOM 3320 C CA . TYR B 1 203 ? 0.026 -25.078 -3.289 1 96.19 203 TYR B CA 1
ATOM 3321 C C . TYR B 1 203 ? -0.576 -23.938 -2.475 1 96.19 203 TYR B C 1
ATOM 3323 O O . TYR B 1 203 ? -1.544 -24.141 -1.737 1 96.19 203 TYR B O 1
ATOM 3331 N N . LEU B 1 204 ? 0.021 -22.766 -2.6 1 96.62 204 LEU B N 1
ATOM 3332 C CA . LEU B 1 204 ? -0.425 -21.594 -1.858 1 96.62 204 LEU B CA 1
ATOM 3333 C C . LEU B 1 204 ? -1.892 -21.297 -2.146 1 96.62 204 LEU B C 1
ATOM 3335 O O . LEU B 1 204 ? -2.678 -21.062 -1.224 1 96.62 204 LEU B O 1
ATOM 3339 N N . LEU B 1 205 ? -2.283 -21.312 -3.424 1 96.62 205 LEU B N 1
ATOM 3340 C CA . LEU B 1 205 ? -3.646 -20.984 -3.824 1 96.62 205 LEU B CA 1
ATOM 3341 C C . LEU B 1 205 ? -4.629 -22.031 -3.299 1 96.62 205 LEU B C 1
ATOM 3343 O O . LEU B 1 205 ? -5.742 -21.688 -2.889 1 96.62 205 LEU B O 1
ATOM 3347 N N . THR B 1 206 ? -4.238 -23.297 -3.301 1 95.38 206 THR B N 1
ATOM 3348 C CA . THR B 1 206 ? -5.086 -24.344 -2.76 1 95.38 206 THR B CA 1
ATOM 3349 C C . THR B 1 206 ? -5.32 -24.141 -1.267 1 95.38 206 THR B C 1
ATOM 3351 O O . THR B 1 206 ? -6.449 -24.266 -0.787 1 95.38 206 THR B O 1
ATOM 3354 N N . ARG B 1 207 ? -4.277 -23.797 -0.537 1 94.56 207 ARG B N 1
ATOM 3355 C CA . ARG B 1 207 ? -4.402 -23.531 0.895 1 94.56 207 ARG B CA 1
ATOM 3356 C C . ARG B 1 207 ? -5.293 -22.328 1.161 1 94.56 207 ARG B C 1
ATOM 3358 O O . ARG B 1 207 ? -6.133 -22.359 2.062 1 94.56 207 ARG B O 1
ATOM 3365 N N . PHE B 1 208 ? -5.125 -21.25 0.403 1 94.69 208 PHE B N 1
ATOM 3366 C CA . PHE B 1 208 ? -5.965 -20.062 0.559 1 94.69 208 PHE B CA 1
ATOM 3367 C C . PHE B 1 208 ? -7.43 -20.406 0.3 1 94.69 208 PHE B C 1
ATOM 3369 O O . PHE B 1 208 ? -8.312 -19.922 1.015 1 94.69 208 PHE B O 1
ATOM 3376 N N . GLN B 1 209 ? -7.652 -21.172 -0.765 1 93.31 209 GLN B N 1
ATOM 3377 C CA . GLN B 1 209 ? -9.016 -21.562 -1.08 1 93.31 209 GLN B CA 1
ATOM 3378 C C . GLN B 1 209 ? -9.656 -22.312 0.093 1 93.31 209 GLN B C 1
ATOM 3380 O O . GLN B 1 209 ? -10.812 -22.047 0.441 1 93.31 209 GLN B O 1
ATOM 3385 N N . GLU B 1 210 ? -8.938 -23.172 0.766 1 92.69 210 GLU B N 1
ATOM 3386 C CA . GLU B 1 210 ? -9.43 -23.922 1.914 1 92.69 210 GLU B CA 1
ATOM 3387 C C . GLU B 1 210 ? -9.742 -23 3.088 1 92.69 210 GLU B C 1
ATOM 3389 O O . GLU B 1 210 ? -10.797 -23.125 3.719 1 92.69 210 GLU B O 1
ATOM 3394 N N . ILE B 1 211 ? -8.906 -22.078 3.309 1 91.19 211 ILE B N 1
ATOM 3395 C CA . ILE B 1 211 ? -9.055 -21.188 4.449 1 91.19 211 ILE B CA 1
ATOM 3396 C C . ILE B 1 211 ? -10.242 -20.25 4.227 1 91.19 211 ILE B C 1
ATOM 3398 O O . ILE B 1 211 ? -11.047 -20.031 5.133 1 91.19 211 ILE B O 1
ATOM 3402 N N . LEU B 1 212 ? -10.445 -19.75 3.02 1 89.94 212 LEU B N 1
ATOM 3403 C CA . LEU B 1 212 ? -11.422 -18.703 2.719 1 89.94 212 LEU B CA 1
ATOM 3404 C C . LEU B 1 212 ? -12.82 -19.297 2.564 1 89.94 212 LEU B C 1
ATOM 3406 O O . LEU B 1 212 ? -13.812 -18.578 2.623 1 89.94 212 LEU B O 1
ATOM 3410 N N . THR B 1 213 ? -12.883 -20.594 2.332 1 86.06 213 THR B N 1
ATOM 3411 C CA . THR B 1 213 ? -14.18 -21.234 2.176 1 86.06 213 THR B CA 1
ATOM 3412 C C . THR B 1 213 ? -14.586 -21.953 3.461 1 86.06 213 THR B C 1
ATOM 3414 O O . THR B 1 213 ? -15.719 -22.422 3.586 1 86.06 213 THR B O 1
ATOM 3417 N N . SER B 1 214 ? -13.641 -22.109 4.328 1 77.75 214 SER B N 1
ATOM 3418 C CA . SER B 1 214 ? -13.961 -22.828 5.551 1 77.75 214 SER B CA 1
ATOM 3419 C C . SER B 1 214 ? -14.867 -22 6.457 1 77.75 214 SER B C 1
ATOM 3421 O O . SER B 1 214 ? -14.758 -20.781 6.504 1 77.75 214 SER B O 1
ATOM 3423 N N . ASN B 1 215 ? -16.156 -22.5 6.703 1 61.81 215 ASN B N 1
ATOM 3424 C CA . ASN B 1 215 ? -17.078 -21.875 7.648 1 61.81 215 ASN B CA 1
ATOM 3425 C C . ASN B 1 215 ? -16.469 -21.797 9.047 1 61.81 215 ASN B C 1
ATOM 3427 O O . ASN B 1 215 ? -17.109 -21.297 9.977 1 61.81 215 ASN B O 1
ATOM 3431 N N . ARG B 1 216 ? -15.562 -22.625 9.398 1 49.72 216 ARG B N 1
ATOM 3432 C CA . ARG B 1 216 ? -15.023 -22.578 10.75 1 49.72 216 ARG B CA 1
ATOM 3433 C C . ARG B 1 216 ? -14.477 -21.188 11.07 1 49.72 216 ARG B C 1
ATOM 3435 O O . ARG B 1 216 ? -13.688 -20.641 10.305 1 49.72 216 ARG B O 1
ATOM 3442 N N . SER B 1 217 ? -15.328 -20.328 11.586 1 46.19 217 SER B N 1
ATOM 3443 C CA . SER B 1 217 ? -14.711 -19.141 12.18 1 46.19 217 SER B CA 1
ATOM 3444 C C . SER B 1 217 ? -13.273 -19.422 12.609 1 46.19 217 SER B C 1
ATOM 3446 O O . SER B 1 217 ? -12.867 -20.578 12.711 1 46.19 217 SER B O 1
ATOM 3448 N N . GLY B 1 218 ? -12.539 -18.531 13.195 1 40.91 218 GLY B N 1
ATOM 3449 C CA . GLY B 1 218 ? -11.203 -18.703 13.727 1 40.91 218 GLY B CA 1
ATOM 3450 C C . GLY B 1 218 ? -11.008 -20.031 14.445 1 40.91 218 GLY B C 1
ATOM 3451 O O . GLY B 1 218 ? -11.938 -20.531 15.086 1 40.91 218 GLY B O 1
ATOM 3452 N N . MET B 1 219 ? -10.234 -20.984 13.93 1 34.91 219 MET B N 1
ATOM 3453 C CA . MET B 1 219 ? -9.859 -22.156 14.734 1 34.91 219 MET B CA 1
ATOM 3454 C C . MET B 1 219 ? -9.828 -21.797 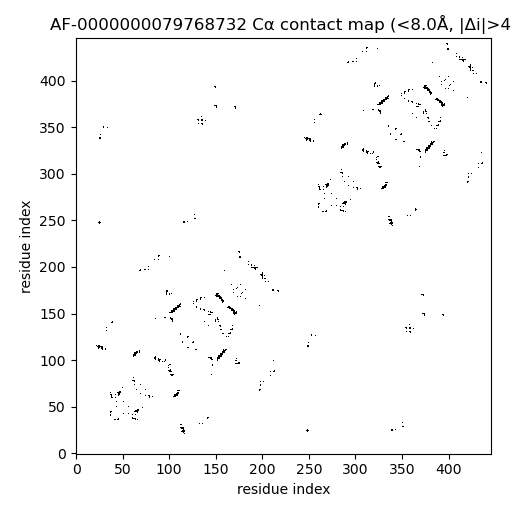16.219 1 34.91 219 MET B C 1
ATOM 3456 O O . MET B 1 219 ? -9.766 -22.688 17.062 1 34.91 219 MET B O 1
ATOM 3460 N N . PHE B 1 220 ? -9.398 -20.594 16.672 1 33.91 220 PHE B N 1
ATOM 3461 C CA . PHE B 1 220 ? -9.258 -20.391 18.109 1 33.91 220 PHE B CA 1
ATOM 3462 C C . PHE B 1 220 ? -10.609 -20.172 18.766 1 33.91 220 PHE B C 1
ATOM 3464 O O . PHE B 1 220 ? -10.906 -19.078 19.25 1 33.91 220 PHE B O 1
ATOM 3471 N N . GLY B 1 221 ? -11.68 -20.5 18.328 1 29.52 221 GLY B N 1
ATOM 3472 C CA . GLY B 1 221 ? -12.82 -20.562 19.234 1 29.52 221 GLY B CA 1
ATOM 3473 C C . GLY B 1 221 ? -12.617 -21.531 20.375 1 29.52 221 GLY B C 1
ATOM 3474 O O . GLY B 1 221 ? -12.023 -22.594 20.203 1 29.52 221 GLY B O 1
ATOM 3475 N N . THR B 1 222 ? -12.328 -20.906 21.641 1 26.61 222 THR B N 1
ATOM 3476 C CA . THR B 1 222 ? -12.359 -21.641 22.906 1 26.61 222 THR B CA 1
ATOM 3477 C C . THR B 1 222 ? -13.516 -22.641 22.922 1 26.61 222 THR B C 1
ATOM 3479 O O . THR B 1 222 ? -14.664 -22.266 22.672 1 26.61 222 THR B O 1
ATOM 3482 N N . ARG B 1 223 ? -13.25 -23.938 22.953 1 19.81 223 ARG B N 1
ATOM 3483 C CA . ARG B 1 223 ? -14.117 -24.766 23.781 1 19.81 223 ARG B CA 1
ATOM 3484 C C . ARG B 1 223 ? -14.086 -24.312 25.234 1 19.81 223 ARG B C 1
ATOM 3486 O O . ARG B 1 223 ? -13.023 -23.953 25.766 1 19.81 223 ARG B O 1
#

Nearest PDB structures (foldseek):
  2kw7-assembly1_A  TM=7.725E-01  e=4.141E-05  Porphyromonas gingivalis
  2lt2-assembly1_A  TM=7.801E-01  e=4.830E-03  Bizionia argentinensis JUB59
  2kpt-assembly1_A  TM=6.316E-01  e=7.815E-04  Corynebacterium glutamicum
  9dm1-assembly1_V  TM=6.908E-01  e=7.287E-03  Mycolicibacterium smegmatis MC2 155
  8hcr-assembly1_V  TM=6.883E-01  e=1.099E-02  Mycobacterium tuberculosis variant bovis BCG

Sequence (446 aa):
MLVSVLSLLLASACLLTPVSEAYQYSNNFINQVTTYPNIVTAKNRCLPGRSGGSGATPQTLLVCDPHELLSVDQLMSLNRQLMEMKAQINSDRGKCDRSYPRPTIAIALADRLRFGMVEDQSDENIINYAAIFTYYLFGSWRLPTTCESESDKIIVFYSKADGVLYVYAGENLREKLPRDVIQRTAVEAKAAFGSGVYEGMKYLLTRFQEILTSNRSGMFGTRMLVSVLSLLLASACLLTPVSEAYQYSNNFINQVTTYPNIVTAKNRCLPGRSGGSGATPQTLLVCDPHELLSVDQLMSLNRQLMEMKAQINSDRGKCDRSYPRPTIAIALADRLRFGMVEDQSDENIINYAAIFTYYLFGSWRLPTTCESESDKIIVFYSKADGVLYVYAGENLREKLPRDVIQRTAVEAKAAFGSGVYEGMKYLLTRFQEILTSNRSGMFGTR